Protein AF-A0A524QBZ5-F1 (afdb_monomer)

Mean predicted aligned error: 6.29 Å

Structure (mmCIF, N/CA/C/O backbone):
data_AF-A0A524QBZ5-F1
#
_entry.id   AF-A0A524QBZ5-F1
#
loop_
_atom_site.group_PDB
_atom_site.id
_atom_site.type_symbol
_atom_site.label_atom_id
_atom_site.label_alt_id
_atom_site.label_comp_id
_atom_site.label_asym_id
_atom_site.label_entity_id
_atom_site.label_seq_id
_atom_site.pdbx_PDB_ins_code
_atom_site.Cartn_x
_atom_site.Cartn_y
_atom_site.Cartn_z
_atom_site.occupancy
_atom_site.B_iso_or_equiv
_atom_site.auth_seq_id
_atom_site.auth_comp_id
_atom_site.auth_asym_id
_atom_site.auth_atom_id
_atom_site.pdbx_PDB_model_num
ATOM 1 N N . MET A 1 1 ? 14.433 -4.439 -23.649 1.00 87.00 1 MET A N 1
ATOM 2 C CA . MET A 1 1 ? 14.134 -5.424 -24.719 1.00 87.00 1 MET A CA 1
ATOM 3 C C . MET A 1 1 ? 12.900 -5.045 -25.544 1.00 87.00 1 MET A C 1
ATOM 5 O O . MET A 1 1 ? 13.043 -4.851 -26.745 1.00 87.00 1 MET A O 1
ATOM 9 N N . ALA A 1 2 ? 11.719 -4.883 -24.927 1.00 90.94 2 ALA A N 1
ATOM 10 C CA . ALA A 1 2 ? 10.452 -4.620 -25.630 1.00 90.94 2 ALA A CA 1
ATOM 11 C C . ALA A 1 2 ? 10.528 -3.480 -26.671 1.00 90.94 2 ALA A C 1
ATOM 13 O O . ALA A 1 2 ? 10.160 -3.665 -27.823 1.00 90.94 2 ALA A O 1
ATOM 14 N N . VAL A 1 3 ? 11.126 -2.338 -26.323 1.00 90.31 3 VAL A N 1
ATOM 15 C CA . VAL A 1 3 ? 11.291 -1.174 -27.226 1.00 90.31 3 VAL A CA 1
ATOM 16 C C . VAL A 1 3 ? 12.113 -1.500 -28.477 1.00 90.31 3 VAL A C 1
ATOM 18 O O . VAL A 1 3 ? 11.790 -1.052 -29.578 1.00 90.31 3 VAL A O 1
ATOM 21 N N . ALA A 1 4 ? 13.148 -2.330 -28.340 1.00 90.44 4 ALA A N 1
ATOM 22 C CA . ALA A 1 4 ? 13.962 -2.765 -29.470 1.00 90.44 4 ALA A CA 1
ATOM 23 C C . ALA A 1 4 ? 13.184 -3.717 -30.394 1.00 90.44 4 ALA A C 1
ATOM 25 O O . ALA A 1 4 ? 13.243 -3.566 -31.616 1.00 90.44 4 ALA A O 1
ATOM 26 N N . LEU A 1 5 ? 12.423 -4.658 -29.820 1.00 94.25 5 LEU A N 1
ATOM 27 C CA . LEU A 1 5 ? 11.546 -5.561 -30.573 1.00 94.25 5 LEU A CA 1
ATOM 28 C C . LEU A 1 5 ? 10.453 -4.780 -31.309 1.00 94.25 5 LEU A C 1
ATOM 30 O O . LEU A 1 5 ? 10.240 -5.006 -32.498 1.00 94.25 5 LEU A O 1
ATOM 34 N N . PHE A 1 6 ? 9.844 -3.792 -30.653 1.00 96.00 6 PHE A N 1
ATOM 35 C CA . PHE A 1 6 ? 8.846 -2.919 -31.262 1.00 96.00 6 PHE A CA 1
ATOM 36 C C . PHE A 1 6 ? 9.420 -2.129 -32.446 1.00 96.00 6 PHE A C 1
ATOM 38 O O . PHE A 1 6 ? 8.889 -2.201 -33.553 1.00 96.00 6 PHE A O 1
ATOM 45 N N . SER A 1 7 ? 10.575 -1.474 -32.275 1.00 94.00 7 SER A N 1
ATOM 46 C CA . SER A 1 7 ? 11.282 -0.787 -33.371 1.00 94.00 7 SER A CA 1
ATOM 47 C C . SER A 1 7 ? 11.606 -1.731 -34.542 1.00 94.00 7 SER A C 1
ATOM 49 O O . SER A 1 7 ? 11.397 -1.397 -35.715 1.00 94.00 7 SER A O 1
ATOM 51 N N . ARG A 1 8 ? 12.061 -2.957 -34.244 1.00 94.69 8 ARG A N 1
ATOM 52 C CA . ARG A 1 8 ? 12.361 -3.984 -35.252 1.00 94.69 8 ARG A CA 1
ATOM 53 C C . ARG A 1 8 ? 11.101 -4.433 -36.000 1.00 94.69 8 ARG A C 1
ATOM 55 O O . ARG A 1 8 ? 11.152 -4.562 -37.225 1.00 94.69 8 ARG A O 1
ATOM 62 N N . PHE A 1 9 ? 9.980 -4.622 -35.307 1.00 97.25 9 PHE A N 1
ATOM 63 C CA . PHE A 1 9 ? 8.699 -4.945 -35.933 1.00 97.25 9 PHE A CA 1
ATOM 64 C C . PHE A 1 9 ? 8.223 -3.813 -36.850 1.00 97.25 9 PHE A C 1
ATOM 66 O O . PHE A 1 9 ? 7.912 -4.059 -38.014 1.00 97.25 9 PHE A O 1
ATOM 73 N N . LEU A 1 10 ? 8.264 -2.559 -36.391 1.00 96.06 10 LEU A N 1
ATOM 74 C CA . LEU A 1 10 ? 7.885 -1.404 -37.212 1.00 96.06 10 LEU A CA 1
ATOM 75 C C . LEU A 1 10 ? 8.713 -1.320 -38.500 1.00 96.06 10 LEU A C 1
ATOM 77 O O . LEU A 1 10 ? 8.172 -1.050 -39.578 1.00 96.06 10 LEU A O 1
ATOM 81 N N . ARG A 1 11 ? 10.015 -1.616 -38.414 1.00 94.88 11 ARG A N 1
ATOM 82 C CA . ARG A 1 11 ? 10.930 -1.595 -39.560 1.00 94.88 11 ARG A CA 1
ATOM 83 C C . ARG A 1 11 ? 10.691 -2.742 -40.542 1.00 94.88 11 ARG A C 1
ATOM 85 O O . ARG A 1 11 ? 10.619 -2.482 -41.738 1.00 94.88 11 ARG A O 1
ATOM 92 N N . PHE A 1 12 ? 10.575 -3.981 -40.063 1.00 96.25 12 PHE A N 1
ATOM 93 C CA . PHE A 1 12 ? 10.619 -5.172 -40.927 1.00 96.25 12 PHE A CA 1
ATOM 94 C C . PHE A 1 12 ? 9.290 -5.922 -41.073 1.00 96.25 12 PHE A C 1
ATOM 96 O O . PHE A 1 12 ? 9.187 -6.770 -41.948 1.00 96.25 12 PHE A O 1
ATOM 103 N N . GLY A 1 13 ? 8.289 -5.654 -40.231 1.00 96.25 13 GLY A N 1
ATOM 104 C CA . GLY A 1 13 ? 6.970 -6.299 -40.283 1.00 96.25 13 GLY A CA 1
ATOM 105 C C . GLY A 1 13 ? 6.962 -7.807 -40.012 1.00 96.25 13 GLY A C 1
ATOM 106 O O . GLY A 1 13 ? 6.009 -8.477 -40.385 1.00 96.25 13 GLY A O 1
ATOM 107 N N . ARG A 1 14 ? 8.014 -8.371 -39.401 1.00 97.38 14 ARG A N 1
ATOM 108 C CA . ARG A 1 14 ? 8.117 -9.821 -39.163 1.00 97.38 14 ARG A CA 1
ATOM 109 C C . ARG A 1 14 ? 7.252 -10.254 -37.978 1.00 97.38 14 ARG A C 1
ATOM 111 O O . ARG A 1 14 ? 7.502 -9.805 -36.859 1.00 97.38 14 ARG A O 1
ATOM 118 N N . MET A 1 15 ? 6.333 -11.196 -38.195 1.00 97.12 15 MET A N 1
ATOM 119 C CA . MET A 1 15 ? 5.420 -11.695 -37.153 1.00 97.12 15 MET A CA 1
ATOM 120 C C . MET A 1 15 ? 6.146 -12.311 -35.954 1.00 97.12 15 MET A C 1
ATOM 122 O O . MET A 1 15 ? 5.803 -11.993 -34.825 1.00 97.12 15 MET A O 1
ATOM 126 N N . GLY A 1 16 ? 7.238 -13.059 -36.156 1.00 97.44 16 GLY A N 1
ATOM 127 C CA . GLY A 1 16 ? 8.021 -13.591 -35.029 1.00 97.44 16 GLY A CA 1
ATOM 128 C C . GLY A 1 16 ? 8.593 -12.507 -34.098 1.00 97.44 16 GLY A C 1
ATOM 129 O O . GLY A 1 16 ? 8.731 -12.722 -32.899 1.00 97.44 16 GLY A O 1
ATOM 130 N N . THR A 1 17 ? 8.875 -11.301 -34.618 1.00 97.19 17 THR A N 1
ATOM 131 C CA . THR A 1 17 ? 9.281 -10.158 -33.777 1.00 97.19 17 THR A CA 1
ATOM 132 C C . THR A 1 17 ? 8.105 -9.596 -32.978 1.00 97.19 17 THR A C 1
ATOM 134 O O . THR A 1 17 ? 8.301 -9.178 -31.839 1.00 97.19 17 THR A O 1
ATOM 137 N N . LEU A 1 18 ? 6.898 -9.603 -33.550 1.00 97.62 18 LEU A N 1
ATOM 138 C CA . LEU A 1 18 ? 5.677 -9.211 -32.847 1.00 97.62 18 LEU A CA 1
ATOM 139 C C . LEU A 1 18 ? 5.339 -10.202 -31.729 1.00 97.62 18 LEU A C 1
ATOM 141 O O . LEU A 1 18 ? 5.071 -9.776 -30.614 1.00 97.62 18 LEU A O 1
ATOM 145 N N . THR A 1 19 ? 5.435 -11.507 -31.989 1.00 97.75 19 THR A N 1
ATOM 146 C CA . THR A 1 19 ? 5.234 -12.544 -30.967 1.00 97.75 19 THR A CA 1
ATOM 147 C C . THR A 1 19 ? 6.214 -12.371 -29.808 1.00 97.75 19 THR A C 1
ATOM 149 O O . THR A 1 19 ? 5.800 -12.318 -28.653 1.00 97.75 19 THR A O 1
ATOM 152 N N . ALA A 1 20 ? 7.508 -12.189 -30.100 1.00 97.69 20 ALA A N 1
ATOM 153 C CA . ALA A 1 20 ? 8.511 -11.923 -29.069 1.00 97.69 20 ALA A CA 1
ATOM 154 C C . ALA A 1 20 ? 8.219 -10.630 -28.287 1.00 97.69 20 ALA A C 1
ATOM 156 O O . ALA A 1 20 ? 8.425 -10.581 -27.076 1.00 97.69 20 ALA A O 1
ATOM 157 N N . LEU A 1 21 ? 7.727 -9.582 -28.961 1.00 96.94 21 LEU A N 1
ATOM 158 C CA . LEU A 1 21 ? 7.307 -8.348 -28.302 1.00 96.94 21 LEU A CA 1
ATOM 159 C C . LEU A 1 21 ? 6.153 -8.597 -27.327 1.00 96.94 21 LEU A C 1
ATOM 161 O O . LEU A 1 21 ? 6.243 -8.122 -26.200 1.00 96.94 21 LEU A O 1
ATOM 165 N N . ILE A 1 22 ? 5.110 -9.322 -27.745 1.00 97.12 22 ILE A N 1
ATOM 166 C CA . ILE A 1 22 ? 3.955 -9.649 -26.896 1.00 97.12 22 ILE A CA 1
ATOM 167 C C . ILE A 1 22 ? 4.429 -10.402 -25.651 1.00 97.12 22 ILE A C 1
ATOM 169 O O . ILE A 1 22 ? 4.117 -9.984 -24.543 1.00 97.12 22 ILE A O 1
ATOM 173 N N . LEU A 1 23 ? 5.259 -11.438 -25.811 1.00 96.69 23 LEU A N 1
ATOM 174 C CA . LEU A 1 23 ? 5.797 -12.200 -24.679 1.00 96.69 23 LEU A CA 1
ATOM 175 C C . LEU A 1 23 ? 6.629 -11.321 -23.734 1.00 96.69 23 LEU A C 1
ATOM 177 O O . LEU A 1 23 ? 6.432 -11.353 -22.523 1.00 96.69 23 LEU A O 1
ATOM 181 N N . CYS A 1 24 ? 7.533 -10.491 -24.266 1.00 95.56 24 CYS A N 1
ATOM 182 C CA . CYS A 1 24 ? 8.327 -9.576 -23.444 1.00 95.56 24 CYS A CA 1
ATOM 183 C C . CYS A 1 24 ? 7.474 -8.518 -22.730 1.00 95.56 24 CYS A C 1
ATOM 185 O O . CYS A 1 24 ? 7.779 -8.170 -21.592 1.00 95.56 24 CYS A O 1
ATOM 187 N N . ALA A 1 25 ? 6.452 -7.975 -23.393 1.00 94.44 25 ALA A N 1
ATOM 188 C CA . ALA A 1 25 ? 5.547 -6.999 -22.797 1.00 94.44 25 ALA A CA 1
ATOM 189 C C . ALA A 1 25 ? 4.676 -7.649 -21.713 1.00 94.44 25 ALA A C 1
ATOM 191 O O . ALA A 1 25 ? 4.514 -7.059 -20.653 1.00 94.44 25 ALA A O 1
ATOM 192 N N . GLN A 1 26 ? 4.218 -8.883 -21.929 1.00 94.81 26 GLN A N 1
ATOM 193 C CA . GLN A 1 26 ? 3.454 -9.638 -20.941 1.00 94.81 26 GLN A CA 1
ATOM 194 C C . GLN A 1 26 ? 4.289 -9.983 -19.705 1.00 94.81 26 GLN A C 1
ATOM 196 O O . GLN A 1 26 ? 3.834 -9.826 -18.579 1.00 94.81 26 GLN A O 1
ATOM 201 N N . LEU A 1 27 ? 5.536 -10.418 -19.892 1.00 93.38 27 LEU A N 1
ATOM 202 C CA . LEU A 1 27 ? 6.443 -10.640 -18.765 1.00 93.38 27 LEU A CA 1
ATOM 203 C C . LEU A 1 27 ? 6.675 -9.344 -17.985 1.00 93.38 27 LEU A C 1
ATOM 205 O O . LEU A 1 27 ? 6.688 -9.362 -16.760 1.00 93.38 27 LEU A O 1
ATOM 209 N N . LEU A 1 28 ? 6.811 -8.210 -18.679 1.00 91.44 28 LEU A N 1
ATOM 210 C CA . LEU A 1 28 ? 6.971 -6.914 -18.028 1.00 91.44 28 LEU A CA 1
ATOM 211 C C . LEU A 1 28 ? 5.745 -6.535 -17.178 1.00 91.44 28 LEU A C 1
ATOM 213 O O . LEU A 1 28 ? 5.929 -6.054 -16.063 1.00 91.44 28 LEU A O 1
ATOM 217 N N . THR A 1 29 ? 4.523 -6.754 -17.676 1.00 91.06 29 THR A N 1
ATOM 218 C CA . THR A 1 29 ? 3.286 -6.449 -16.933 1.00 91.06 29 THR A CA 1
ATOM 219 C C . THR A 1 29 ? 3.050 -7.402 -15.766 1.00 91.06 29 THR A C 1
ATOM 221 O O . THR A 1 29 ? 2.601 -6.959 -14.715 1.00 91.06 29 THR A O 1
ATOM 224 N N . LEU A 1 30 ? 3.395 -8.685 -15.916 1.00 89.25 30 LEU A N 1
ATOM 225 C CA . LEU A 1 30 ? 3.291 -9.682 -14.843 1.00 89.25 30 LEU A CA 1
ATOM 226 C C . LEU A 1 30 ? 4.311 -9.449 -13.727 1.00 89.25 30 LEU A C 1
ATOM 228 O O . LEU A 1 30 ? 4.005 -9.663 -12.560 1.00 89.25 30 LEU A O 1
ATOM 232 N N . VAL A 1 31 ? 5.522 -9.007 -14.074 1.00 88.25 31 VAL A N 1
ATOM 233 C CA . VAL A 1 31 ? 6.560 -8.688 -13.084 1.00 88.25 31 VAL A CA 1
ATOM 234 C C . VAL A 1 31 ? 6.224 -7.404 -12.327 1.00 88.25 31 VAL A C 1
ATOM 236 O O . VAL A 1 31 ? 6.540 -7.291 -11.144 1.00 88.25 31 VAL A O 1
ATOM 239 N N . HIS A 1 32 ? 5.616 -6.415 -12.989 1.00 88.75 32 HIS A N 1
ATOM 240 C CA . HIS A 1 32 ? 5.293 -5.149 -12.346 1.00 88.75 32 HIS A CA 1
ATOM 241 C C . HIS A 1 32 ? 4.082 -4.461 -12.987 1.00 88.75 32 HIS A C 1
ATOM 243 O O . HIS A 1 32 ? 4.077 -4.173 -14.184 1.00 88.75 32 HIS A O 1
ATOM 249 N N . VAL A 1 33 ? 3.111 -4.061 -12.160 1.00 90.12 33 VAL A N 1
ATOM 250 C CA . VAL A 1 33 ? 1.869 -3.383 -12.585 1.00 90.12 33 VAL A CA 1
ATOM 251 C C . VAL A 1 33 ? 2.111 -2.111 -13.412 1.00 90.12 33 VAL A C 1
ATOM 253 O O . VAL A 1 33 ? 1.384 -1.823 -14.356 1.00 90.12 33 VAL A O 1
ATOM 256 N N . LEU A 1 34 ? 3.184 -1.367 -13.112 1.00 89.94 34 LEU A N 1
ATOM 257 C CA . LEU A 1 34 ? 3.582 -0.160 -13.860 1.00 89.94 34 LEU A CA 1
ATOM 258 C C . LEU A 1 34 ? 4.295 -0.444 -15.196 1.00 89.94 34 LEU A C 1
ATOM 260 O O . LEU A 1 34 ? 4.654 0.495 -15.904 1.00 89.94 34 LEU A O 1
ATOM 264 N N . GLY A 1 35 ? 4.500 -1.710 -15.567 1.00 91.19 35 GLY A N 1
ATOM 265 C CA . GLY A 1 35 ? 5.135 -2.118 -16.822 1.00 91.19 35 GLY A CA 1
ATOM 266 C C . GLY A 1 35 ? 4.616 -1.397 -18.079 1.00 91.19 35 GLY A C 1
ATOM 267 O O . GLY A 1 35 ? 5.436 -0.935 -18.881 1.00 91.19 35 GLY A O 1
ATOM 268 N N . PRO A 1 36 ? 3.290 -1.210 -18.255 1.00 90.81 36 PRO A N 1
ATOM 269 C CA . PRO A 1 36 ? 2.744 -0.443 -19.371 1.00 90.81 36 PRO A CA 1
ATOM 270 C C . PRO A 1 36 ? 3.239 1.007 -19.383 1.00 90.81 36 PRO A C 1
ATOM 272 O O . PRO A 1 36 ? 3.733 1.474 -20.411 1.00 90.81 36 PRO A O 1
ATOM 275 N N . ALA A 1 37 ? 3.203 1.697 -18.238 1.00 90.06 37 ALA A N 1
ATOM 276 C CA . ALA A 1 37 ? 3.641 3.089 -18.119 1.00 90.06 37 ALA A CA 1
ATOM 277 C C . ALA A 1 37 ? 5.103 3.278 -18.562 1.00 90.06 37 ALA A C 1
ATOM 279 O O . ALA A 1 37 ? 5.430 4.269 -19.213 1.00 90.06 37 ALA A O 1
ATOM 280 N N . LEU A 1 38 ? 5.962 2.279 -18.315 1.00 90.12 38 LEU A N 1
ATOM 281 C CA . LEU A 1 38 ? 7.369 2.294 -18.735 1.00 90.12 38 LEU A CA 1
ATOM 282 C C . LEU A 1 38 ? 7.570 2.263 -20.257 1.00 90.12 38 LEU A C 1
ATOM 284 O O . LEU A 1 38 ? 8.640 2.625 -20.744 1.00 90.12 38 LEU A O 1
ATOM 288 N N . THR A 1 39 ? 6.583 1.792 -21.023 1.00 90.00 39 THR A N 1
ATOM 289 C CA . THR A 1 39 ? 6.734 1.529 -22.465 1.00 90.00 39 THR A CA 1
ATOM 290 C C . THR A 1 39 ? 5.889 2.430 -23.359 1.00 90.00 39 THR A C 1
ATOM 292 O O . THR A 1 39 ? 6.234 2.587 -24.531 1.00 90.00 39 THR A O 1
ATOM 295 N N . ILE A 1 40 ? 4.854 3.087 -22.825 1.00 92.38 40 ILE A N 1
ATOM 296 C CA . ILE A 1 40 ? 3.954 3.956 -23.601 1.00 92.38 40 ILE A CA 1
ATOM 297 C C . ILE A 1 40 ? 4.726 5.063 -24.330 1.00 92.38 40 ILE A C 1
ATOM 299 O O . ILE A 1 40 ? 4.668 5.141 -25.558 1.00 92.38 40 ILE A O 1
ATOM 303 N N . ALA A 1 41 ? 5.492 5.888 -23.610 1.00 91.06 41 ALA A N 1
ATOM 304 C CA . ALA A 1 41 ? 6.212 7.016 -24.206 1.00 91.06 41 ALA A CA 1
ATOM 305 C C . ALA A 1 41 ? 7.164 6.605 -25.355 1.00 91.06 41 ALA A C 1
ATOM 307 O O . ALA A 1 41 ? 7.020 7.128 -26.466 1.00 91.06 41 ALA A O 1
ATOM 308 N N . PRO A 1 42 ? 8.095 5.645 -25.177 1.00 89.94 42 PRO A N 1
ATOM 309 C CA . PRO A 1 42 ? 8.982 5.233 -26.264 1.00 89.94 42 PRO A CA 1
ATOM 310 C C . PRO A 1 42 ? 8.234 4.547 -27.419 1.00 89.94 42 PRO A C 1
ATOM 312 O O . PRO A 1 42 ? 8.657 4.674 -28.570 1.00 89.94 42 PRO A O 1
ATOM 315 N N . PHE A 1 43 ? 7.123 3.845 -27.164 1.00 94.62 43 PHE A N 1
ATOM 316 C CA . PHE A 1 43 ? 6.319 3.247 -28.234 1.00 94.62 43 PHE A CA 1
ATOM 317 C C . PHE A 1 43 ? 5.618 4.318 -29.072 1.00 94.62 43 PHE A C 1
ATOM 319 O O . PHE A 1 43 ? 5.708 4.274 -30.299 1.00 94.62 43 PHE A O 1
ATOM 326 N N . LEU A 1 44 ? 4.998 5.320 -28.445 1.00 94.81 44 LEU A N 1
ATOM 327 C CA . LEU A 1 44 ? 4.360 6.433 -29.155 1.00 94.81 44 LEU A CA 1
ATOM 328 C C . LEU A 1 44 ? 5.360 7.181 -30.045 1.00 94.81 44 LEU A C 1
ATOM 330 O O . LEU A 1 44 ? 5.087 7.434 -31.219 1.00 94.81 44 LEU A O 1
ATOM 334 N N . VAL A 1 45 ? 6.564 7.448 -29.535 1.00 92.69 45 VAL A N 1
ATOM 335 C CA . VAL A 1 45 ? 7.640 8.067 -30.322 1.00 92.69 45 VAL A CA 1
ATOM 336 C C . VAL A 1 45 ? 8.022 7.200 -31.520 1.00 92.69 45 VAL A C 1
ATOM 338 O O . VAL A 1 45 ? 8.156 7.706 -32.634 1.00 92.69 45 VAL A O 1
ATOM 341 N N . LEU A 1 46 ? 8.180 5.888 -31.331 1.00 93.12 46 LEU A N 1
ATOM 342 C CA . LEU A 1 46 ? 8.500 4.981 -32.431 1.00 93.12 46 LEU A CA 1
ATOM 343 C C . LEU A 1 46 ? 7.378 4.929 -33.474 1.00 93.12 46 LEU A C 1
ATOM 345 O O . LEU A 1 46 ? 7.677 4.975 -34.666 1.00 93.12 46 LEU A O 1
ATOM 349 N N . ILE A 1 47 ? 6.110 4.910 -33.061 1.00 95.62 47 ILE A N 1
ATOM 350 C CA . ILE A 1 47 ? 4.957 4.998 -33.970 1.00 95.62 47 ILE A CA 1
ATOM 351 C C . ILE A 1 47 ? 5.053 6.271 -34.817 1.00 95.62 47 ILE A C 1
ATOM 353 O O . ILE A 1 47 ? 4.995 6.190 -36.043 1.00 95.62 47 ILE A O 1
ATOM 357 N N . LEU A 1 48 ? 5.298 7.430 -34.197 1.00 95.44 48 LEU A N 1
ATOM 358 C CA . LEU A 1 48 ? 5.442 8.707 -34.903 1.00 95.44 48 LEU A CA 1
ATOM 359 C C . LEU A 1 48 ? 6.630 8.702 -35.878 1.00 95.44 48 LEU A C 1
ATOM 361 O O . LEU A 1 48 ? 6.488 9.073 -37.046 1.00 95.44 48 LEU A O 1
ATOM 365 N N . LEU A 1 49 ? 7.797 8.220 -35.440 1.00 91.81 49 LEU A N 1
ATOM 366 C CA . LEU A 1 49 ? 9.013 8.147 -36.258 1.00 91.81 49 LEU A CA 1
ATOM 367 C C . LEU A 1 49 ? 8.900 7.148 -37.421 1.00 91.81 49 LEU A C 1
ATOM 369 O O . LEU A 1 49 ? 9.583 7.298 -38.444 1.00 91.81 49 LEU A O 1
ATOM 373 N N . TYR A 1 50 ? 8.064 6.119 -37.283 1.00 95.06 50 TYR A N 1
ATOM 374 C CA . TYR A 1 50 ? 7.819 5.088 -38.291 1.00 95.06 50 TYR A CA 1
ATOM 375 C C . TYR A 1 50 ? 6.443 5.200 -38.961 1.00 95.06 50 TYR A C 1
ATOM 377 O O . TYR A 1 50 ? 6.089 4.303 -39.722 1.00 95.06 50 TYR A O 1
ATOM 385 N N . ARG A 1 51 ? 5.715 6.315 -38.791 1.00 96.31 51 ARG A N 1
ATOM 386 C CA . ARG A 1 51 ? 4.344 6.496 -39.308 1.00 96.31 51 ARG A CA 1
ATOM 387 C C . ARG A 1 51 ? 4.183 6.190 -40.797 1.00 96.31 51 ARG A C 1
ATOM 389 O O . ARG A 1 51 ? 3.216 5.565 -41.199 1.00 96.31 51 ARG A O 1
ATOM 396 N N . ARG A 1 52 ? 5.185 6.531 -41.616 1.00 96.44 52 ARG A N 1
ATOM 397 C CA . ARG A 1 52 ? 5.184 6.250 -43.066 1.00 96.44 52 ARG A CA 1
ATOM 398 C C . ARG A 1 52 ? 5.338 4.759 -43.414 1.00 96.44 52 ARG A C 1
ATOM 400 O O . ARG A 1 52 ? 5.047 4.368 -44.534 1.00 96.44 52 ARG A O 1
ATOM 407 N N . LEU A 1 53 ? 5.830 3.932 -42.487 1.00 94.38 53 LEU A N 1
ATOM 408 C CA . LEU A 1 53 ? 5.986 2.481 -42.664 1.00 94.38 53 LEU A CA 1
ATOM 409 C C . LEU A 1 53 ? 4.829 1.673 -42.057 1.00 94.38 53 LEU A C 1
ATOM 411 O O . LEU A 1 53 ? 4.823 0.442 -42.190 1.00 94.38 53 LEU A O 1
ATOM 415 N N . LEU A 1 54 ? 3.891 2.338 -41.376 1.00 95.06 54 LEU A N 1
ATOM 416 C CA . LEU A 1 54 ? 2.698 1.741 -40.784 1.00 95.06 54 LEU A CA 1
ATOM 417 C C . LEU A 1 54 ? 1.610 1.597 -41.852 1.00 95.06 54 LEU A C 1
ATOM 419 O O . LEU A 1 54 ? 0.731 2.437 -41.993 1.00 95.06 54 LEU A O 1
ATOM 423 N N . LYS A 1 55 ? 1.691 0.516 -42.630 1.00 95.44 55 LYS A N 1
ATOM 424 C CA . LYS A 1 55 ? 0.598 0.086 -43.515 1.00 95.44 55 LYS A CA 1
ATOM 425 C C . LYS A 1 55 ? -0.525 -0.565 -42.694 1.00 95.44 55 LYS A C 1
ATOM 427 O O . LYS A 1 55 ? -0.259 -1.060 -41.597 1.00 95.44 55 LYS A O 1
ATOM 432 N N . GLY A 1 56 ? -1.733 -0.654 -43.261 1.00 95.50 56 GLY A N 1
ATOM 433 C CA . GLY A 1 56 ? -2.924 -1.204 -42.590 1.00 95.50 56 GLY A CA 1
ATOM 434 C C . GLY A 1 56 ? -2.691 -2.554 -41.900 1.00 95.50 56 GLY A C 1
ATOM 435 O O . GLY A 1 56 ? -3.016 -2.702 -40.730 1.00 95.50 56 GLY A O 1
ATOM 436 N N . GLN A 1 57 ? -1.999 -3.494 -42.553 1.00 96.00 57 GLN A N 1
ATOM 437 C CA . GLN A 1 57 ? -1.675 -4.805 -41.964 1.00 96.00 57 GLN A CA 1
ATOM 438 C C . GLN A 1 57 ? -0.859 -4.713 -40.665 1.00 96.00 57 GLN A C 1
ATOM 440 O O . GLN A 1 57 ? -1.132 -5.435 -39.709 1.00 96.00 57 GLN A O 1
ATOM 445 N N . LYS A 1 58 ? 0.136 -3.816 -40.598 1.00 96.19 58 LYS A N 1
ATOM 446 C CA . LYS A 1 58 ? 0.926 -3.631 -39.371 1.00 96.19 58 LYS A CA 1
ATOM 447 C C . LYS A 1 58 ? 0.090 -2.995 -38.275 1.00 96.19 58 LYS A C 1
ATOM 449 O O . LYS A 1 58 ? 0.254 -3.369 -37.123 1.00 96.19 58 LYS A O 1
ATOM 454 N N . LEU A 1 59 ? -0.777 -2.047 -38.627 1.00 96.12 59 LEU A N 1
ATOM 455 C CA . LEU A 1 59 ? -1.671 -1.416 -37.665 1.00 96.12 59 LEU A CA 1
ATOM 456 C C . LEU A 1 59 ? -2.619 -2.453 -37.055 1.00 96.12 59 LEU A C 1
ATOM 458 O O . LEU A 1 59 ? -2.669 -2.563 -35.837 1.00 96.12 59 LEU A O 1
ATOM 462 N N . VAL A 1 60 ? -3.258 -3.283 -37.887 1.00 97.19 60 VAL A N 1
ATOM 463 C CA . VAL A 1 60 ? -4.101 -4.400 -37.432 1.00 97.19 60 VAL A CA 1
ATOM 464 C C . VAL A 1 60 ? -3.314 -5.336 -36.517 1.00 97.19 60 VAL A C 1
ATOM 466 O O . VAL A 1 60 ? -3.770 -5.645 -35.423 1.00 97.19 60 VAL A O 1
ATOM 469 N N . ALA A 1 61 ? -2.098 -5.729 -36.905 1.00 97.19 61 ALA A N 1
ATOM 470 C CA . ALA A 1 61 ? -1.262 -6.599 -36.083 1.00 97.19 61 ALA A CA 1
ATOM 471 C C . ALA A 1 61 ? -0.896 -5.969 -34.722 1.00 97.19 61 ALA A C 1
ATOM 473 O O . ALA A 1 61 ? -0.881 -6.666 -33.710 1.00 97.19 61 ALA A O 1
ATOM 474 N N . LEU A 1 62 ? -0.641 -4.655 -34.670 1.00 96.81 62 LEU A N 1
ATOM 475 C CA . LEU A 1 62 ? -0.416 -3.937 -33.411 1.00 96.81 62 LEU A CA 1
ATOM 476 C C . LEU A 1 62 ? -1.681 -3.847 -32.556 1.00 96.81 62 LEU A C 1
ATOM 478 O O . LEU A 1 62 ? -1.588 -4.016 -31.344 1.00 96.81 62 LEU A O 1
ATOM 482 N N . CYS A 1 63 ? -2.845 -3.618 -33.164 1.00 97.00 63 CYS A N 1
ATOM 483 C CA . CYS A 1 63 ? -4.127 -3.620 -32.462 1.00 97.00 63 CYS A CA 1
ATOM 484 C C . CYS A 1 63 ? -4.425 -4.996 -31.859 1.00 97.00 63 CYS A C 1
ATOM 486 O O . CYS A 1 63 ? -4.779 -5.078 -30.687 1.00 97.00 63 CYS A O 1
ATOM 488 N N . VAL A 1 64 ? -4.204 -6.077 -32.615 1.00 97.31 64 VAL A N 1
ATOM 489 C CA . VAL A 1 64 ? -4.341 -7.453 -32.113 1.00 97.31 64 VAL A CA 1
ATOM 490 C C . VAL A 1 64 ? -3.363 -7.707 -30.966 1.00 97.31 64 VAL A C 1
ATOM 492 O O . VAL A 1 64 ? -3.767 -8.214 -29.925 1.00 97.31 64 VAL A O 1
ATOM 495 N N . ALA A 1 65 ? -2.096 -7.307 -31.106 1.00 96.56 65 ALA A N 1
ATOM 496 C CA . ALA A 1 65 ? -1.105 -7.450 -30.040 1.00 96.56 65 ALA A CA 1
ATOM 497 C C . ALA A 1 65 ? -1.500 -6.691 -28.761 1.00 96.56 65 ALA A C 1
ATOM 499 O O . ALA A 1 65 ? -1.366 -7.232 -27.666 1.00 96.56 65 ALA A O 1
ATOM 500 N N . ALA A 1 66 ? -2.012 -5.464 -28.891 1.00 95.75 66 ALA A N 1
ATOM 501 C CA . ALA A 1 66 ? -2.526 -4.687 -27.767 1.00 95.75 66 ALA A CA 1
ATOM 502 C C . ALA A 1 66 ? -3.750 -5.360 -27.126 1.00 95.75 66 ALA A C 1
ATOM 504 O O . ALA A 1 66 ? -3.808 -5.457 -25.905 1.00 95.75 66 ALA A O 1
ATOM 505 N N . GLY A 1 67 ? -4.677 -5.883 -27.937 1.00 96.81 67 GLY A N 1
ATOM 506 C CA . GLY A 1 67 ? -5.832 -6.647 -27.466 1.00 96.81 67 GLY A CA 1
ATOM 507 C C . GLY A 1 67 ? -5.422 -7.877 -26.657 1.00 96.81 67 GLY A C 1
ATOM 508 O O . GLY A 1 67 ? -5.895 -8.050 -25.541 1.00 96.81 67 GLY A O 1
ATOM 509 N N . VAL A 1 68 ? -4.468 -8.671 -27.157 1.00 96.25 68 VAL A N 1
ATOM 510 C CA . VAL A 1 68 ? -3.921 -9.831 -26.430 1.00 96.25 68 VAL A CA 1
ATOM 511 C C . VAL A 1 68 ? -3.310 -9.406 -25.095 1.00 96.25 68 VAL A C 1
ATOM 513 O O . VAL A 1 68 ? -3.614 -10.014 -24.072 1.00 96.25 68 VAL A O 1
ATOM 516 N N . LEU A 1 69 ? -2.489 -8.350 -25.079 1.00 95.50 69 LEU A N 1
ATOM 517 C CA . LEU A 1 69 ? -1.896 -7.844 -23.839 1.00 95.50 69 LEU A CA 1
ATOM 518 C C . LEU A 1 69 ? -2.970 -7.399 -22.843 1.00 95.50 69 LEU A C 1
ATOM 520 O O . LEU A 1 69 ? -2.873 -7.735 -21.669 1.00 95.50 69 LEU A O 1
ATOM 524 N N . VAL A 1 70 ? -4.010 -6.691 -23.283 1.00 95.00 70 VAL A N 1
ATOM 525 C CA . VAL A 1 70 ? -5.119 -6.314 -22.397 1.00 95.00 70 VAL A CA 1
ATOM 526 C C . VAL A 1 70 ? -5.809 -7.566 -21.860 1.00 95.00 70 VAL A C 1
ATOM 528 O O . VAL A 1 70 ? -5.867 -7.728 -20.646 1.00 95.00 70 VAL A O 1
ATOM 531 N N . CYS A 1 71 ? -6.242 -8.484 -22.733 1.00 96.12 71 CYS A N 1
ATOM 532 C CA . CYS A 1 71 ? -6.970 -9.698 -22.358 1.00 96.12 71 CYS A CA 1
ATOM 533 C C . CYS A 1 71 ? -6.223 -10.558 -21.331 1.00 96.12 71 CYS A C 1
ATOM 535 O O . CYS A 1 71 ? -6.826 -10.978 -20.348 1.00 96.12 71 CYS A O 1
ATOM 537 N N . VAL A 1 72 ? -4.919 -10.794 -21.513 1.00 94.50 72 VAL A N 1
ATOM 538 C CA . VAL A 1 72 ? -4.132 -11.624 -20.580 1.00 94.50 72 VAL A CA 1
ATOM 539 C C . VAL A 1 72 ? -3.961 -10.937 -19.220 1.00 94.50 72 VAL A C 1
ATOM 541 O O . VAL A 1 72 ? -3.881 -11.609 -18.196 1.00 94.50 72 VAL A O 1
ATOM 544 N N . ASN A 1 73 ? -3.932 -9.603 -19.184 1.00 94.56 73 ASN A N 1
ATOM 545 C CA . ASN A 1 73 ? -3.799 -8.844 -17.940 1.00 94.56 73 ASN A CA 1
ATOM 546 C C . ASN A 1 73 ? -5.147 -8.525 -17.264 1.00 94.56 73 ASN A C 1
ATOM 548 O O . ASN A 1 73 ? -5.142 -8.007 -16.149 1.00 94.56 73 ASN A O 1
ATOM 552 N N . LEU A 1 74 ? -6.295 -8.861 -17.873 1.00 94.25 74 LEU A N 1
ATOM 553 C CA . LEU A 1 74 ? -7.615 -8.629 -17.266 1.00 94.25 74 LEU A CA 1
ATOM 554 C C . LEU A 1 74 ? -7.790 -9.356 -15.927 1.00 94.25 74 LEU A C 1
ATOM 556 O O . LEU A 1 74 ? -8.486 -8.838 -15.058 1.00 94.25 74 LEU A O 1
ATOM 560 N N . SER A 1 75 ? -7.139 -10.509 -15.736 1.00 91.94 75 SER A N 1
ATOM 561 C CA . SER A 1 75 ? -7.253 -11.314 -14.512 1.00 91.94 75 SER A CA 1
ATOM 562 C C . SER A 1 75 ? -6.843 -10.562 -13.244 1.00 91.94 75 SER A C 1
ATOM 564 O O . SER A 1 75 ? -7.469 -10.749 -12.207 1.00 91.94 75 SER A O 1
ATOM 566 N N . TRP A 1 76 ? -5.840 -9.683 -13.323 1.00 91.06 76 TRP A N 1
ATOM 567 C CA . TRP A 1 76 ? -5.430 -8.830 -12.204 1.00 91.06 76 TRP A CA 1
ATOM 568 C C . TRP A 1 76 ? -5.914 -7.383 -12.358 1.00 91.06 76 TRP A C 1
ATOM 570 O O . TRP A 1 76 ? -6.166 -6.712 -11.358 1.00 91.06 76 TRP A O 1
ATOM 580 N N . ALA A 1 77 ? -6.091 -6.892 -13.591 1.00 91.50 77 ALA A N 1
ATOM 581 C CA . ALA A 1 77 ? -6.532 -5.521 -13.830 1.00 91.50 77 ALA A CA 1
ATOM 582 C C . ALA A 1 77 ? -7.992 -5.300 -13.411 1.00 91.50 77 ALA A C 1
ATOM 584 O O . ALA A 1 77 ? -8.293 -4.259 -12.836 1.00 91.50 77 ALA A O 1
ATOM 585 N N . ILE A 1 78 ? -8.890 -6.265 -13.651 1.00 93.62 78 ILE A N 1
ATOM 586 C CA . ILE A 1 78 ? -10.301 -6.148 -13.252 1.00 93.62 78 ILE A CA 1
ATOM 587 C C . ILE A 1 78 ? -10.435 -6.032 -11.726 1.00 93.62 78 ILE A C 1
ATOM 589 O O . ILE A 1 78 ? -11.059 -5.066 -11.289 1.00 93.62 78 ILE A O 1
ATOM 593 N N . PRO A 1 79 ? -9.837 -6.920 -10.901 1.00 89.94 79 PRO A N 1
ATOM 594 C CA . PRO A 1 79 ? -9.829 -6.731 -9.453 1.00 89.94 79 PRO A CA 1
ATOM 595 C C . PRO A 1 79 ? -9.263 -5.369 -9.047 1.00 89.94 79 PRO A C 1
ATOM 597 O O . PRO A 1 79 ? -9.915 -4.640 -8.310 1.00 89.94 79 PRO A O 1
ATOM 600 N N . GLN A 1 80 ? -8.103 -4.977 -9.583 1.00 87.88 80 GLN A N 1
ATOM 601 C CA . GLN A 1 80 ? -7.471 -3.700 -9.240 1.00 87.88 80 GLN A CA 1
ATOM 602 C C . GLN A 1 80 ? -8.378 -2.494 -9.533 1.00 87.88 80 GLN A C 1
ATOM 604 O O . GLN A 1 80 ? -8.449 -1.570 -8.725 1.00 87.88 80 GLN A O 1
ATOM 609 N N . LEU A 1 81 ? -9.067 -2.498 -10.677 1.00 89.75 81 LEU A N 1
ATOM 610 C CA . LEU A 1 81 ? -10.024 -1.455 -11.048 1.00 89.75 81 LEU A CA 1
ATOM 611 C C . LEU A 1 81 ? -11.286 -1.508 -10.183 1.00 89.75 81 LEU A C 1
ATOM 613 O O . LEU A 1 81 ? -11.794 -0.463 -9.804 1.00 89.75 81 LEU A O 1
ATOM 617 N N . GLY A 1 82 ? -11.757 -2.701 -9.816 1.00 89.69 82 GLY A N 1
ATOM 618 C CA . GLY A 1 82 ? -12.881 -2.866 -8.891 1.00 89.69 82 GLY A CA 1
ATOM 619 C C . GLY A 1 82 ? -12.604 -2.312 -7.489 1.00 89.69 82 GLY A C 1
ATOM 620 O O . GLY A 1 82 ? -13.539 -1.939 -6.791 1.00 89.69 82 GLY A O 1
ATOM 621 N N . PHE A 1 83 ? -11.331 -2.208 -7.097 1.00 88.69 83 PHE A N 1
ATOM 622 C CA . PHE A 1 83 ? -10.893 -1.606 -5.835 1.00 88.69 83 PHE A CA 1
ATOM 623 C C . PHE A 1 83 ? -10.299 -0.197 -6.005 1.00 88.69 83 PHE A C 1
ATOM 625 O O . PHE A 1 83 ? -9.677 0.315 -5.074 1.00 88.69 83 PHE A O 1
ATOM 632 N N . SER A 1 84 ? -10.485 0.471 -7.152 1.00 88.75 84 SER A N 1
ATOM 633 C CA . SER A 1 84 ? -9.931 1.818 -7.367 1.00 88.75 84 SER A CA 1
ATOM 634 C C . SER A 1 84 ? -10.429 2.830 -6.338 1.00 88.75 84 SER A C 1
ATOM 636 O O . SER A 1 84 ? -9.669 3.691 -5.902 1.00 88.75 84 SER A O 1
ATOM 638 N N . ASP A 1 85 ? -11.678 2.684 -5.898 1.00 88.56 85 ASP A N 1
ATOM 639 C CA . ASP A 1 85 ? -12.293 3.566 -4.906 1.00 88.56 85 ASP A CA 1
ATOM 640 C C . ASP A 1 85 ? -11.740 3.342 -3.497 1.00 88.56 85 ASP A C 1
ATOM 642 O O . ASP A 1 85 ? -11.937 4.189 -2.628 1.00 88.56 85 ASP A O 1
ATOM 646 N N . HIS A 1 86 ? -11.021 2.242 -3.256 1.00 88.75 86 HIS A N 1
ATOM 647 C CA . HIS A 1 86 ? -10.296 2.001 -2.009 1.00 88.75 86 HIS A CA 1
ATOM 648 C C . HIS A 1 86 ? -8.883 2.583 -2.029 1.00 88.75 86 HIS A C 1
ATOM 650 O O . HIS A 1 86 ? -8.234 2.607 -0.986 1.00 88.75 86 HIS A O 1
ATOM 656 N N . ILE A 1 87 ? -8.395 3.092 -3.165 1.00 87.94 87 ILE A N 1
ATOM 657 C CA . ILE A 1 87 ? -7.065 3.698 -3.235 1.00 87.94 87 ILE A CA 1
ATOM 658 C C . ILE A 1 87 ? -7.074 5.023 -2.461 1.00 87.94 87 ILE A C 1
ATOM 660 O O . ILE A 1 87 ? -7.811 5.955 -2.787 1.00 87.94 87 ILE A O 1
ATOM 664 N N . ALA A 1 88 ? -6.247 5.114 -1.418 1.00 84.00 88 ALA A N 1
ATOM 665 C CA . ALA A 1 88 ? -6.072 6.347 -0.660 1.00 84.00 88 ALA A CA 1
ATOM 666 C C . ALA A 1 88 ? -5.280 7.362 -1.478 1.00 84.00 88 ALA A C 1
ATOM 668 O O . ALA A 1 88 ? -4.219 7.052 -2.015 1.00 84.00 88 ALA A O 1
ATOM 669 N N . THR A 1 89 ? -5.747 8.608 -1.492 1.00 79.12 89 THR A N 1
ATOM 670 C CA . THR A 1 89 ? -4.994 9.724 -2.064 1.00 79.12 89 THR A CA 1
ATOM 671 C C . THR A 1 89 ? -4.415 10.590 -0.954 1.00 79.12 89 THR A C 1
ATOM 673 O O . THR A 1 89 ? -5.163 11.180 -0.175 1.00 79.12 89 THR A O 1
ATOM 676 N N . GLY A 1 90 ? -3.090 10.747 -0.910 1.00 73.56 90 GLY A N 1
ATOM 677 C CA . GLY A 1 90 ? -2.447 11.687 0.021 1.00 73.56 90 GLY A CA 1
ATOM 678 C C . GLY A 1 90 ? -2.132 11.145 1.428 1.00 73.56 90 GLY A C 1
ATOM 679 O O . GLY A 1 90 ? -1.797 11.937 2.312 1.00 73.56 90 GLY A O 1
ATOM 680 N N . GLY A 1 91 ? -2.235 9.832 1.661 1.00 73.75 91 GLY A N 1
ATOM 681 C CA . GLY A 1 91 ? -1.838 9.176 2.918 1.00 73.75 91 GLY A CA 1
ATOM 682 C C . GLY A 1 91 ? -0.316 9.063 3.109 1.00 73.75 91 GLY A C 1
ATOM 683 O O . GLY A 1 91 ? 0.465 9.571 2.301 1.00 73.75 91 GLY A O 1
ATOM 684 N N . VAL A 1 92 ? 0.138 8.369 4.160 1.00 73.75 92 VAL A N 1
ATOM 685 C CA . VAL A 1 92 ? 1.578 8.120 4.423 1.00 73.75 92 VAL A CA 1
ATOM 686 C C . VAL A 1 92 ? 2.251 7.418 3.231 1.00 73.75 92 VAL A C 1
ATOM 688 O O . VAL A 1 92 ? 3.354 7.785 2.827 1.00 73.75 92 VAL A O 1
ATOM 691 N N . SER A 1 93 ? 1.535 6.484 2.599 1.00 71.94 93 SER A N 1
ATOM 692 C CA . SER A 1 93 ? 1.908 5.799 1.351 1.00 71.94 93 SER A CA 1
ATOM 693 C C . SER A 1 93 ? 2.288 6.755 0.217 1.00 71.94 93 SER A C 1
ATOM 695 O O . SER A 1 93 ? 3.254 6.507 -0.504 1.00 71.94 93 SER A O 1
ATOM 697 N N . SER A 1 94 ? 1.556 7.865 0.087 1.00 72.06 94 SER A N 1
ATOM 698 C CA . SER A 1 94 ? 1.759 8.869 -0.960 1.00 72.06 94 SER A CA 1
ATOM 699 C C . SER A 1 94 ? 3.012 9.714 -0.732 1.00 72.06 94 SER A C 1
ATOM 701 O O . SER A 1 94 ? 3.507 10.320 -1.673 1.00 72.06 94 SER A O 1
ATOM 703 N N . ARG A 1 95 ? 3.551 9.760 0.495 1.00 74.88 95 ARG A N 1
ATOM 704 C CA . ARG A 1 95 ? 4.834 10.420 0.798 1.00 74.88 95 ARG A CA 1
ATOM 705 C C . ARG A 1 95 ? 6.017 9.496 0.547 1.00 74.88 95 ARG A C 1
ATOM 707 O O . ARG A 1 95 ? 7.140 9.962 0.363 1.00 74.88 95 ARG A O 1
ATOM 714 N N . MET A 1 96 ? 5.765 8.191 0.535 1.00 76.69 96 MET A N 1
ATOM 715 C CA . MET A 1 96 ? 6.781 7.198 0.254 1.00 76.69 96 MET A CA 1
ATOM 716 C C . MET A 1 96 ? 7.222 7.322 -1.206 1.00 76.69 96 MET A C 1
ATOM 718 O O . MET A 1 96 ? 6.395 7.450 -2.109 1.00 76.69 96 MET A O 1
ATOM 722 N N . LEU A 1 97 ? 8.535 7.250 -1.433 1.00 79.12 97 LEU A N 1
ATOM 723 C CA . LEU A 1 97 ? 9.119 7.152 -2.774 1.00 79.12 97 LEU A CA 1
ATOM 724 C C . LEU A 1 97 ? 8.715 8.305 -3.714 1.00 79.12 97 LEU A C 1
ATOM 726 O O . LEU A 1 97 ? 8.489 8.102 -4.911 1.00 79.12 97 LEU A O 1
ATOM 730 N N . GLN A 1 98 ? 8.632 9.515 -3.159 1.00 85.69 98 GLN A N 1
ATOM 731 C CA . GLN A 1 98 ? 8.463 10.761 -3.902 1.00 85.69 98 GLN A CA 1
ATOM 732 C C . GLN A 1 98 ? 9.817 11.434 -4.120 1.00 85.69 98 GLN A C 1
ATOM 734 O O . GLN A 1 98 ? 10.693 11.380 -3.258 1.00 85.69 98 GLN A O 1
ATOM 739 N N . ALA A 1 99 ? 9.995 12.082 -5.273 1.00 84.62 99 ALA A N 1
ATOM 740 C CA . ALA A 1 99 ? 11.251 12.760 -5.587 1.00 84.62 99 ALA A CA 1
ATOM 741 C C . ALA A 1 99 ? 11.376 14.094 -4.843 1.00 84.62 99 ALA A C 1
ATOM 743 O O . ALA A 1 99 ? 12.464 14.645 -4.750 1.00 84.62 99 ALA A O 1
ATOM 744 N N . GLY A 1 100 ? 10.263 14.654 -4.357 1.00 83.19 100 GLY A N 1
ATOM 745 C CA . GLY A 1 100 ? 10.217 15.990 -3.764 1.00 83.19 100 GLY A CA 1
ATOM 746 C C . GLY A 1 100 ? 10.332 17.126 -4.790 1.00 83.19 100 GLY A C 1
ATOM 747 O O . GLY A 1 100 ? 10.484 18.279 -4.409 1.00 83.19 100 GLY A O 1
ATOM 748 N N . GLY A 1 101 ? 10.182 16.832 -6.085 1.00 87.81 101 GLY A N 1
ATOM 749 C CA . GLY A 1 101 ? 10.067 17.835 -7.147 1.00 87.81 101 GLY A CA 1
ATOM 750 C C . GLY A 1 101 ? 11.331 18.004 -7.991 1.00 87.81 101 GLY A C 1
ATOM 751 O O . GLY A 1 101 ? 12.352 17.362 -7.757 1.00 87.81 101 GLY A O 1
ATOM 752 N N . MET A 1 102 ? 11.279 18.920 -8.965 1.00 87.50 102 MET A N 1
ATOM 753 C CA . MET A 1 102 ? 12.407 19.212 -9.867 1.00 87.50 102 MET A CA 1
ATOM 754 C C . MET A 1 102 ? 13.635 19.787 -9.149 1.00 87.50 102 MET A C 1
ATOM 756 O O . MET A 1 102 ? 14.755 19.556 -9.596 1.00 87.50 102 MET A O 1
ATOM 760 N N . GLY A 1 103 ? 13.454 20.474 -8.014 1.00 86.44 103 GLY A N 1
ATOM 761 C CA . GLY A 1 103 ? 14.569 20.971 -7.197 1.00 86.44 103 GLY A CA 1
ATOM 762 C C . GLY A 1 103 ? 15.483 19.857 -6.669 1.00 86.44 103 GLY A C 1
ATOM 763 O O . GLY A 1 103 ? 16.671 20.082 -6.462 1.00 86.44 103 GLY A O 1
ATOM 764 N N . ASN A 1 104 ? 14.960 18.634 -6.547 1.00 84.12 104 ASN A N 1
ATOM 765 C CA . ASN A 1 104 ? 15.713 17.466 -6.097 1.00 84.12 104 ASN A CA 1
ATOM 766 C C . ASN A 1 104 ? 16.342 16.659 -7.241 1.00 84.12 104 ASN A C 1
ATOM 768 O O . ASN A 1 104 ? 17.000 15.657 -6.975 1.00 84.12 104 ASN A O 1
ATOM 772 N N . LEU A 1 105 ? 16.201 17.088 -8.502 1.00 84.69 105 LEU A N 1
ATOM 773 C CA . LEU A 1 105 ? 16.805 16.405 -9.651 1.00 84.69 105 LEU A CA 1
ATOM 774 C C . LEU A 1 105 ? 18.319 16.245 -9.488 1.00 84.69 105 LEU A C 1
ATOM 776 O O . LEU A 1 105 ? 18.840 15.142 -9.630 1.00 84.69 105 LEU A O 1
ATOM 780 N N . LEU A 1 106 ? 19.024 17.336 -9.174 1.00 84.25 106 LEU A N 1
ATOM 781 C CA . LEU A 1 106 ? 20.476 17.303 -9.007 1.00 84.25 106 LEU A CA 1
ATOM 782 C C . LEU A 1 106 ? 20.896 16.518 -7.751 1.00 84.25 106 LEU A C 1
ATOM 784 O O . LEU A 1 106 ? 21.748 15.646 -7.891 1.00 84.25 106 LEU A O 1
ATOM 788 N N . PRO A 1 107 ? 20.297 16.720 -6.559 1.00 83.25 107 PRO A N 1
ATOM 789 C CA . PRO A 1 107 ? 20.568 15.866 -5.400 1.00 83.25 107 PRO A CA 1
ATOM 790 C C . PRO A 1 107 ? 20.365 14.368 -5.666 1.00 83.25 107 PRO A C 1
ATOM 792 O O . PRO A 1 107 ? 21.232 13.559 -5.341 1.00 83.25 107 PRO A O 1
ATOM 795 N N . VAL A 1 108 ? 19.264 13.980 -6.315 1.00 78.56 108 VAL A N 1
ATOM 796 C CA . VAL A 1 108 ? 18.991 12.569 -6.634 1.00 78.56 108 VAL A CA 1
ATOM 797 C C . VAL A 1 108 ? 20.003 12.028 -7.645 1.00 78.56 108 VAL A C 1
ATOM 799 O O . VAL A 1 108 ? 20.511 10.924 -7.467 1.00 78.56 108 VAL A O 1
ATOM 802 N N . LEU A 1 109 ? 20.341 12.799 -8.684 1.00 76.50 109 LEU A N 1
ATOM 803 C CA . LEU A 1 109 ? 21.321 12.378 -9.687 1.00 76.50 109 LEU A CA 1
ATOM 804 C C . LEU A 1 109 ? 22.746 12.296 -9.127 1.00 76.50 109 LEU A C 1
ATOM 806 O O . LEU A 1 109 ? 23.436 11.328 -9.418 1.00 76.50 109 LEU A O 1
ATOM 810 N N . PHE A 1 110 ? 23.195 13.294 -8.363 1.00 77.06 110 PHE A N 1
ATOM 811 C CA . PHE A 1 110 ? 24.614 13.506 -8.045 1.00 77.06 110 PHE A CA 1
ATOM 812 C C . PHE A 1 110 ? 25.002 13.218 -6.600 1.00 77.06 110 PHE A C 1
ATOM 814 O O . PHE A 1 110 ? 26.180 13.015 -6.331 1.00 77.06 110 PHE A O 1
ATOM 821 N N . GLN A 1 111 ? 24.059 13.242 -5.661 1.00 68.88 111 GLN A N 1
ATOM 822 C CA . GLN A 1 111 ? 24.354 13.013 -4.241 1.00 68.88 111 GLN A CA 1
ATOM 823 C C . GLN A 1 111 ? 23.905 11.626 -3.790 1.00 68.88 111 GLN A C 1
ATOM 825 O O . GLN A 1 111 ? 24.217 11.216 -2.675 1.00 68.88 111 GLN A O 1
ATOM 830 N N . GLY A 1 112 ? 23.167 10.899 -4.640 1.00 63.97 112 GLY A N 1
ATOM 831 C CA . GLY A 1 112 ? 22.543 9.641 -4.243 1.00 63.97 112 GLY A CA 1
ATOM 832 C C . GLY A 1 112 ? 21.652 9.844 -3.022 1.00 63.97 112 GLY A C 1
ATOM 833 O O . GLY A 1 112 ? 21.576 8.961 -2.170 1.00 63.97 112 GLY A O 1
ATOM 834 N N . ALA A 1 113 ? 21.044 11.037 -2.914 1.00 57.00 113 ALA A N 1
ATOM 835 C CA . ALA A 1 113 ? 20.075 11.392 -1.888 1.00 57.00 113 ALA A CA 1
ATOM 836 C C . ALA A 1 113 ? 18.840 10.528 -2.123 1.00 57.00 113 ALA A C 1
ATOM 838 O O . ALA A 1 113 ? 17.906 10.913 -2.825 1.00 57.00 113 ALA A O 1
ATOM 839 N N . ASP A 1 114 ? 18.924 9.292 -1.655 1.00 58.81 114 ASP A N 1
ATOM 840 C CA . ASP A 1 114 ? 18.024 8.263 -2.102 1.00 58.81 114 ASP A CA 1
ATOM 841 C C . ASP A 1 114 ? 16.867 8.083 -1.117 1.00 58.81 114 ASP A C 1
ATOM 843 O O . ASP A 1 114 ? 17.084 7.582 -0.008 1.00 58.81 114 ASP A O 1
ATOM 847 N N . PRO A 1 115 ? 15.623 8.406 -1.514 1.00 54.84 115 PRO A N 1
ATOM 848 C CA . PRO A 1 115 ? 14.444 8.078 -0.722 1.00 54.84 115 PRO A CA 1
ATOM 849 C C . PRO A 1 115 ? 14.236 6.561 -0.510 1.00 54.84 115 PRO A C 1
ATOM 851 O O . PRO A 1 115 ? 13.401 6.184 0.312 1.00 54.84 115 PRO A O 1
ATOM 854 N N . TYR A 1 116 ? 14.973 5.684 -1.209 1.00 53.69 116 TYR A N 1
ATOM 855 C CA . TYR A 1 116 ? 14.926 4.222 -1.053 1.00 53.69 116 TYR A CA 1
ATOM 856 C C . TYR A 1 116 ? 16.040 3.619 -0.182 1.00 53.69 116 TYR A C 1
ATOM 858 O O . TYR A 1 116 ? 15.994 2.421 0.107 1.00 53.69 116 TYR A O 1
ATOM 866 N N . GLY A 1 117 ? 17.063 4.381 0.214 1.00 55.00 117 GLY A N 1
ATOM 867 C CA . GLY A 1 117 ? 18.227 3.809 0.904 1.00 55.00 117 GLY A CA 1
ATOM 868 C C . GLY A 1 117 ? 19.088 2.850 0.054 1.00 55.00 117 GLY A C 1
ATOM 869 O O . GLY A 1 117 ? 19.887 2.097 0.607 1.00 55.00 117 GLY A O 1
ATOM 870 N N . ILE A 1 118 ? 18.994 2.898 -1.279 1.00 51.97 118 ILE A N 1
ATOM 871 C CA . ILE A 1 118 ? 19.891 2.317 -2.312 1.00 51.97 118 ILE A CA 1
ATOM 872 C C . ILE A 1 118 ? 21.248 3.058 -2.320 1.00 51.97 118 ILE A C 1
ATOM 874 O O . ILE A 1 118 ? 21.927 3.138 -3.331 1.00 51.97 118 ILE A O 1
ATOM 878 N N . GLY A 1 119 ? 21.698 3.564 -1.174 1.00 55.88 119 GLY A N 1
ATOM 879 C CA . GLY A 1 119 ? 23.076 3.972 -0.925 1.00 55.88 119 GLY A CA 1
ATOM 880 C C . GLY A 1 119 ? 23.685 5.051 -1.847 1.00 55.88 119 GLY A C 1
ATOM 881 O O . GLY A 1 119 ? 23.109 5.500 -2.837 1.00 55.88 119 GLY A O 1
ATOM 882 N N . PRO A 1 120 ? 24.929 5.454 -1.546 1.00 60.09 120 PRO A N 1
ATOM 883 C CA . PRO A 1 120 ? 25.656 6.483 -2.294 1.00 60.09 120 PRO A CA 1
ATOM 884 C C . PRO A 1 120 ? 26.064 6.052 -3.716 1.00 60.09 120 PRO A C 1
ATOM 886 O O . PRO A 1 120 ? 26.555 6.863 -4.494 1.00 60.09 120 PRO A O 1
ATOM 889 N N . HIS A 1 121 ? 25.872 4.786 -4.102 1.00 59.09 121 HIS A N 1
ATOM 890 C CA . HIS A 1 121 ? 26.341 4.259 -5.391 1.00 59.09 121 HIS A CA 1
ATOM 891 C C . HIS A 1 121 ? 25.587 4.831 -6.604 1.00 59.09 121 HIS A C 1
ATOM 893 O O . HIS A 1 121 ? 26.137 4.892 -7.705 1.00 59.09 121 HIS A O 1
ATOM 899 N N . SER A 1 122 ? 24.349 5.295 -6.415 1.00 65.50 122 SER A N 1
ATOM 900 C CA . SER A 1 122 ? 23.557 5.946 -7.469 1.00 65.50 122 SER A CA 1
ATOM 901 C C . SER A 1 122 ? 24.107 7.324 -7.874 1.00 65.50 122 SER A C 1
ATOM 903 O O . SER A 1 122 ? 23.916 7.730 -9.025 1.00 65.50 122 SER A O 1
ATOM 905 N N . ALA A 1 123 ? 24.847 7.986 -6.975 1.00 67.69 123 ALA A N 1
ATOM 906 C CA . ALA A 1 123 ? 25.393 9.338 -7.122 1.00 67.69 123 ALA A CA 1
ATOM 907 C C . ALA A 1 123 ? 26.407 9.480 -8.268 1.00 67.69 123 ALA A C 1
ATOM 909 O O . ALA A 1 123 ? 26.494 10.520 -8.913 1.00 67.69 123 ALA A O 1
ATOM 910 N N . VAL A 1 124 ? 27.188 8.427 -8.528 1.00 69.75 124 VAL A N 1
ATOM 911 C CA . VAL A 1 124 ? 28.247 8.440 -9.554 1.00 69.75 124 VAL A CA 1
ATOM 912 C C . VAL A 1 124 ? 27.746 7.847 -10.866 1.00 69.75 124 VAL A C 1
ATOM 914 O O . VAL A 1 124 ? 28.047 8.352 -11.949 1.00 69.75 124 VAL A O 1
ATOM 917 N N . LEU A 1 125 ? 26.951 6.780 -10.787 1.00 74.75 125 LEU A N 1
ATOM 918 C CA . LEU A 1 125 ? 26.520 6.053 -11.972 1.00 74.75 125 LEU A CA 1
ATOM 919 C C . LEU A 1 125 ? 25.485 6.833 -12.790 1.00 74.75 125 LEU A C 1
ATOM 921 O O . LEU A 1 125 ? 25.581 6.874 -14.016 1.00 74.75 125 LEU A O 1
ATOM 925 N N . SER A 1 126 ? 24.502 7.459 -12.139 1.00 78.62 126 SER A N 1
ATOM 926 C CA . SER A 1 126 ? 23.398 8.132 -12.838 1.00 78.62 126 SER A CA 1
ATOM 927 C C . SER A 1 126 ? 23.882 9.301 -13.711 1.00 78.62 126 SER A C 1
ATOM 929 O O . SER A 1 126 ? 23.503 9.357 -14.890 1.00 78.62 126 SER A O 1
ATOM 931 N N . PRO A 1 127 ? 24.769 10.193 -13.222 1.00 79.12 127 PRO A N 1
ATOM 932 C CA . PRO A 1 127 ? 25.329 11.262 -14.037 1.00 79.12 127 PRO A CA 1
ATOM 933 C C . PRO A 1 127 ? 26.249 10.735 -15.130 1.00 79.12 127 PRO A C 1
ATOM 935 O O . PRO A 1 127 ? 26.169 11.215 -16.256 1.00 79.12 127 PRO A O 1
ATOM 938 N N . ALA A 1 128 ? 27.070 9.718 -14.842 1.00 81.00 128 ALA A N 1
ATOM 939 C CA . ALA A 1 128 ? 27.959 9.120 -15.835 1.00 81.00 128 ALA A CA 1
ATOM 940 C C . ALA A 1 128 ? 27.173 8.498 -17.001 1.00 81.00 128 ALA A C 1
ATOM 942 O O . ALA A 1 128 ? 27.466 8.778 -18.163 1.00 81.00 128 ALA A O 1
ATOM 943 N N . LEU A 1 129 ? 26.127 7.714 -16.712 1.00 83.00 129 LEU A N 1
ATOM 944 C CA . LEU A 1 129 ? 25.247 7.143 -17.737 1.00 83.00 129 LEU A CA 1
ATOM 945 C C . LEU A 1 129 ? 24.574 8.237 -18.570 1.00 83.00 129 LEU A C 1
ATOM 947 O O . LEU A 1 129 ? 24.521 8.135 -19.797 1.00 83.00 129 LEU A O 1
ATOM 951 N N . THR A 1 130 ? 24.098 9.295 -17.916 1.00 82.62 130 THR A N 1
ATOM 952 C CA . THR A 1 130 ? 23.456 10.431 -18.585 1.00 82.62 130 THR A CA 1
ATOM 953 C C . THR A 1 130 ? 24.439 11.176 -19.486 1.00 82.62 130 THR A C 1
ATOM 955 O O . THR A 1 130 ? 24.153 11.390 -20.664 1.00 82.62 130 THR A O 1
ATOM 958 N N . ALA A 1 131 ? 25.629 11.498 -18.979 1.00 84.56 131 ALA A N 1
ATOM 959 C CA . ALA A 1 131 ? 26.675 12.190 -19.721 1.00 84.56 131 ALA A CA 1
ATOM 960 C C . ALA A 1 131 ? 27.149 11.372 -20.928 1.00 84.56 131 ALA A C 1
ATOM 962 O O . ALA A 1 131 ? 27.207 11.902 -22.035 1.00 84.56 131 ALA A O 1
ATOM 963 N N . ILE A 1 132 ? 27.415 10.070 -20.759 1.00 84.44 132 ILE A N 1
ATOM 964 C CA . ILE A 1 132 ? 27.829 9.200 -21.867 1.00 84.44 132 ILE A CA 1
ATOM 965 C C . ILE A 1 132 ? 26.703 9.071 -22.896 1.00 84.44 132 ILE A C 1
ATOM 967 O O . ILE A 1 132 ? 26.976 9.098 -24.095 1.00 84.44 132 ILE A O 1
ATOM 971 N N . ALA A 1 133 ? 25.440 8.958 -22.475 1.00 85.38 133 ALA A N 1
ATOM 972 C CA . ALA A 1 133 ? 24.313 8.896 -23.403 1.00 85.38 133 ALA A CA 1
ATOM 973 C C . ALA A 1 133 ? 24.174 10.186 -24.230 1.00 85.38 133 ALA A C 1
ATOM 975 O O . ALA A 1 133 ? 24.004 10.107 -25.449 1.00 85.38 133 ALA A O 1
ATOM 976 N N . ILE A 1 134 ? 24.305 11.357 -23.596 1.00 85.94 134 ILE A N 1
ATOM 977 C CA . ILE A 1 134 ? 24.296 12.662 -24.274 1.00 85.94 134 ILE A CA 1
ATOM 978 C C . ILE A 1 134 ? 25.494 12.776 -25.219 1.00 85.94 134 ILE A C 1
ATOM 980 O O . ILE A 1 134 ? 25.313 13.060 -26.399 1.00 85.94 134 ILE A O 1
ATOM 984 N N . LEU A 1 135 ? 26.706 12.483 -24.743 1.00 84.69 135 LEU A N 1
ATOM 985 C CA . LEU A 1 135 ? 27.923 12.535 -25.551 1.00 84.69 135 LEU A CA 1
ATOM 986 C C . LEU A 1 135 ? 27.833 11.588 -26.751 1.00 84.69 135 LEU A C 1
ATOM 988 O O . LEU A 1 135 ? 28.192 11.957 -27.863 1.00 84.69 135 LEU A O 1
ATOM 992 N N . THR A 1 136 ? 27.277 10.392 -26.563 1.00 83.69 136 THR A N 1
ATOM 993 C CA . THR A 1 136 ? 27.007 9.452 -27.654 1.00 83.69 136 THR A CA 1
ATOM 994 C C . THR A 1 136 ? 26.050 10.050 -28.675 1.00 83.69 136 THR A C 1
ATOM 996 O O . THR A 1 136 ? 26.275 9.937 -29.879 1.00 83.69 136 THR A O 1
ATOM 999 N N . MET A 1 137 ? 24.979 10.685 -28.204 1.00 82.62 137 MET A N 1
ATOM 1000 C CA . MET A 1 137 ? 24.001 11.348 -29.057 1.00 82.62 137 MET A CA 1
ATOM 1001 C C . MET A 1 137 ? 24.571 12.559 -29.791 1.00 82.62 137 MET A C 1
ATOM 1003 O O . MET A 1 137 ? 24.073 12.848 -30.869 1.00 82.62 137 MET A O 1
ATOM 1007 N N . VAL A 1 138 ? 25.582 13.239 -29.249 1.00 82.75 138 VAL A N 1
ATOM 1008 C CA . VAL A 1 138 ? 26.267 14.366 -29.901 1.00 82.75 138 VAL A CA 1
ATOM 1009 C C . VAL A 1 138 ? 27.318 13.858 -30.893 1.00 82.75 138 VAL A C 1
ATOM 1011 O O . VAL A 1 138 ? 27.269 14.201 -32.068 1.00 82.75 138 VAL A O 1
ATOM 1014 N N . LEU A 1 139 ? 28.226 12.979 -30.459 1.00 78.62 139 LEU A N 1
ATOM 1015 C CA . LEU A 1 139 ? 29.373 12.516 -31.252 1.00 78.62 139 LEU A CA 1
ATOM 1016 C C . LEU A 1 139 ? 28.999 11.492 -32.326 1.00 78.62 139 LEU A C 1
ATOM 1018 O O . LEU A 1 139 ? 29.514 11.525 -33.440 1.00 78.62 139 LEU A O 1
ATOM 1022 N N . LEU A 1 140 ? 28.103 10.555 -32.005 1.00 72.94 140 LEU A N 1
ATOM 1023 C CA . LEU A 1 140 ? 27.567 9.594 -32.980 1.00 72.94 140 LEU A CA 1
ATOM 1024 C C . LEU A 1 140 ? 26.272 10.105 -33.619 1.00 72.94 140 LEU A C 1
ATOM 1026 O O . LEU A 1 140 ? 25.654 9.404 -34.436 1.00 72.94 140 LEU A O 1
ATOM 1030 N N . GLY A 1 141 ? 25.883 11.317 -33.218 1.00 59.03 141 GLY A N 1
ATOM 1031 C CA . GLY A 1 141 ? 24.689 12.067 -33.543 1.00 59.03 141 GLY A CA 1
ATOM 1032 C C . GLY A 1 141 ? 24.556 12.416 -34.998 1.00 59.03 141 GLY A C 1
ATOM 1033 O O . GLY A 1 141 ? 24.633 13.583 -35.334 1.00 59.03 141 GLY A O 1
ATOM 1034 N N . TRP A 1 142 ? 24.334 11.396 -35.830 1.00 60.69 142 TRP A N 1
ATOM 1035 C CA . TRP A 1 142 ? 23.560 11.433 -37.080 1.00 60.69 142 TRP A CA 1
ATOM 1036 C C . TRP A 1 142 ? 23.804 10.248 -38.006 1.00 60.69 142 TRP A C 1
ATOM 1038 O O . TRP A 1 142 ? 23.310 10.236 -39.132 1.00 60.69 142 TRP A O 1
ATOM 1048 N N . GLN A 1 143 ? 24.457 9.179 -37.551 1.00 66.62 143 GLN A N 1
ATOM 1049 C CA . GLN A 1 143 ? 24.494 7.975 -38.376 1.00 66.62 143 GLN A CA 1
ATOM 1050 C C . GLN A 1 143 ? 23.079 7.385 -38.544 1.00 66.62 143 GLN A C 1
ATOM 1052 O O . GLN A 1 143 ? 22.435 6.931 -37.591 1.00 66.62 143 GLN A O 1
ATOM 1057 N N . SER A 1 144 ? 22.590 7.399 -39.789 1.00 64.12 144 SER A N 1
ATOM 1058 C CA . SER A 1 144 ? 21.179 7.201 -40.163 1.00 64.12 144 SER A CA 1
ATOM 1059 C C . SER A 1 144 ? 20.557 5.896 -39.651 1.00 64.12 144 SER A C 1
ATOM 1061 O O . SER A 1 144 ? 19.356 5.839 -39.381 1.00 64.12 144 SER A O 1
ATOM 1063 N N . ARG A 1 145 ? 21.368 4.844 -39.471 1.00 82.12 145 ARG A N 1
ATOM 1064 C CA . ARG A 1 145 ? 20.888 3.483 -39.187 1.00 82.12 145 ARG A CA 1
ATOM 1065 C C . ARG A 1 145 ? 20.207 3.317 -37.823 1.00 82.12 145 ARG A C 1
ATOM 1067 O O . ARG A 1 145 ? 19.313 2.473 -37.730 1.00 82.12 145 ARG A O 1
ATOM 1074 N N . TYR A 1 146 ? 20.601 4.087 -36.803 1.00 80.38 146 TYR A N 1
ATOM 1075 C CA . TYR A 1 146 ? 20.118 3.923 -35.416 1.00 80.38 146 TYR A CA 1
ATOM 1076 C C . TYR A 1 146 ? 19.404 5.150 -34.840 1.00 80.38 146 TYR A C 1
ATOM 1078 O O . TYR A 1 146 ? 18.843 5.065 -33.748 1.00 80.38 146 TYR A O 1
ATOM 1086 N N . ARG A 1 147 ? 19.357 6.261 -35.589 1.00 85.12 147 ARG A N 1
ATOM 1087 C CA . ARG A 1 147 ? 18.805 7.548 -35.138 1.00 85.12 147 ARG A CA 1
ATOM 1088 C C . ARG A 1 147 ? 17.420 7.418 -34.500 1.00 85.12 147 ARG A C 1
ATOM 1090 O O . ARG A 1 147 ? 17.192 7.962 -33.431 1.00 85.12 147 ARG A O 1
ATOM 1097 N N . LYS A 1 148 ? 16.501 6.671 -35.121 1.00 86.50 148 LYS A N 1
ATOM 1098 C CA . LYS A 1 148 ? 15.114 6.567 -34.632 1.00 86.50 148 LYS A CA 1
ATOM 1099 C C . LYS A 1 148 ? 15.003 5.850 -33.285 1.00 86.50 148 LYS A C 1
ATOM 1101 O O . LYS A 1 148 ? 14.316 6.340 -32.398 1.00 86.50 148 LYS A O 1
ATOM 1106 N N . SER A 1 149 ? 15.695 4.722 -33.118 1.00 83.00 149 SER A N 1
ATOM 1107 C CA . SER A 1 149 ? 15.706 3.991 -31.844 1.00 83.00 149 SER A CA 1
ATOM 1108 C C . SER A 1 149 ? 16.408 4.787 -30.746 1.00 83.00 149 SER A C 1
ATOM 1110 O O . SER A 1 149 ? 15.935 4.803 -29.618 1.00 83.00 149 SER A O 1
ATOM 1112 N N . ALA A 1 150 ? 17.498 5.479 -31.085 1.00 84.88 150 ALA A N 1
ATOM 1113 C CA . ALA A 1 150 ? 18.226 6.330 -30.153 1.00 84.88 150 ALA A CA 1
ATOM 1114 C C . ALA A 1 150 ? 17.353 7.484 -29.627 1.00 84.88 150 ALA A C 1
ATOM 1116 O O . ALA A 1 150 ? 17.250 7.683 -28.420 1.00 84.88 150 ALA A O 1
ATOM 1117 N N . VAL A 1 151 ? 16.644 8.172 -30.531 1.00 87.50 151 VAL A N 1
ATOM 1118 C CA . VAL A 1 151 ? 15.673 9.222 -30.184 1.00 87.50 151 VAL A CA 1
ATOM 1119 C C . VAL A 1 151 ? 14.541 8.669 -29.317 1.00 87.50 151 VAL A C 1
ATOM 1121 O O . VAL A 1 151 ? 14.182 9.291 -28.325 1.00 87.50 151 VAL A O 1
ATOM 1124 N N . ALA A 1 152 ? 14.005 7.489 -29.640 1.00 88.75 152 ALA A N 1
ATOM 1125 C CA . ALA A 1 152 ? 12.963 6.862 -28.829 1.00 88.75 152 ALA A CA 1
ATOM 1126 C C . ALA A 1 152 ? 13.431 6.516 -27.410 1.00 88.75 152 ALA A C 1
ATOM 1128 O O . ALA A 1 152 ? 12.691 6.744 -26.458 1.00 88.75 152 ALA A O 1
ATOM 1129 N N . CYS A 1 153 ? 14.653 5.999 -27.260 1.00 88.56 153 CYS A N 1
ATOM 1130 C CA . CYS A 1 153 ? 15.238 5.730 -25.950 1.00 88.56 153 CYS A CA 1
ATOM 1131 C C . CYS A 1 153 ? 15.456 7.012 -25.143 1.00 88.56 153 CYS A C 1
ATOM 1133 O O . CYS A 1 153 ? 15.107 7.042 -23.969 1.00 88.56 153 CYS A O 1
ATOM 1135 N N . LEU A 1 154 ? 15.979 8.071 -25.770 1.00 89.69 154 LEU A N 1
ATOM 1136 C CA . LEU A 1 154 ? 16.196 9.354 -25.105 1.00 89.69 154 LEU A CA 1
ATOM 1137 C C . LEU A 1 154 ? 14.875 9.977 -24.646 1.00 89.69 154 LEU A C 1
ATOM 1139 O O . LEU A 1 154 ? 14.751 10.330 -23.483 1.00 89.69 154 LEU A O 1
ATOM 1143 N N . ILE A 1 155 ? 13.871 10.052 -25.526 1.00 90.44 155 ILE A N 1
ATOM 1144 C CA . ILE A 1 155 ? 12.557 10.598 -25.158 1.00 90.44 155 ILE A CA 1
ATOM 1145 C C . ILE A 1 155 ? 11.886 9.722 -24.096 1.00 90.44 155 ILE A C 1
ATOM 1147 O O . ILE A 1 155 ? 11.286 10.257 -23.170 1.00 90.44 155 ILE A O 1
ATOM 1151 N N . GLY A 1 156 ? 12.014 8.394 -24.184 1.00 90.56 156 GLY A N 1
ATOM 1152 C CA . GLY A 1 156 ? 11.541 7.481 -23.143 1.00 90.56 156 GLY A CA 1
ATOM 1153 C C . GLY A 1 156 ? 12.193 7.760 -21.787 1.00 90.56 156 GLY A C 1
ATOM 1154 O O . GLY A 1 156 ? 11.485 7.912 -20.796 1.00 90.56 156 GLY A O 1
ATOM 1155 N N . ALA A 1 157 ? 13.521 7.906 -21.749 1.00 91.38 157 ALA A N 1
ATOM 1156 C CA . ALA A 1 157 ? 14.251 8.272 -20.537 1.00 91.38 157 ALA A CA 1
ATOM 1157 C C . ALA A 1 157 ? 13.800 9.636 -19.996 1.00 91.38 157 ALA A C 1
ATOM 1159 O O . ALA A 1 157 ? 13.451 9.741 -18.825 1.00 91.38 157 ALA A O 1
ATOM 1160 N N . SER A 1 158 ? 13.729 10.663 -20.849 1.00 92.12 158 SER A N 1
ATOM 1161 C CA . SER A 1 158 ? 13.270 12.002 -20.469 1.00 92.12 158 SER A CA 1
ATOM 1162 C C . SER A 1 158 ? 11.841 11.994 -19.928 1.00 92.12 158 SER A C 1
ATOM 1164 O O . SER A 1 158 ? 11.585 12.624 -18.910 1.00 92.12 158 SER A O 1
ATOM 1166 N N . ALA A 1 159 ? 10.919 11.261 -20.556 1.00 93.38 159 ALA A N 1
ATOM 1167 C CA . ALA A 1 159 ? 9.542 11.139 -20.085 1.00 93.38 159 ALA A CA 1
ATOM 1168 C C . ALA A 1 159 ? 9.474 10.477 -18.703 1.00 93.38 159 ALA A C 1
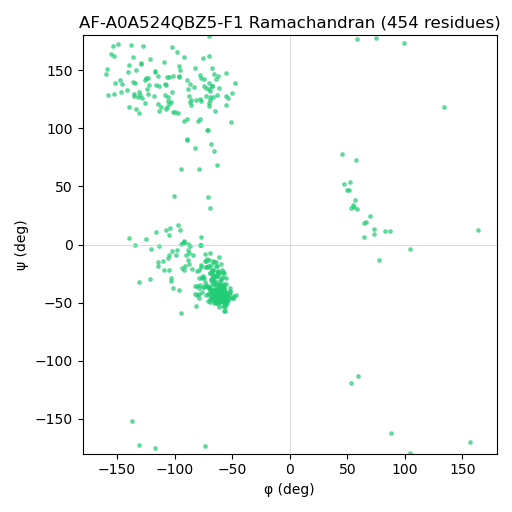ATOM 1170 O O . ALA A 1 159 ? 8.738 10.945 -17.841 1.00 93.38 159 ALA A O 1
ATOM 1171 N N . LEU A 1 160 ? 10.270 9.430 -18.465 1.00 92.31 160 LEU A N 1
ATOM 1172 C CA . LEU A 1 160 ? 10.324 8.759 -17.165 1.00 92.31 160 LEU A CA 1
ATOM 1173 C C . LEU A 1 160 ? 10.981 9.628 -16.089 1.00 92.31 160 LEU A C 1
ATOM 1175 O O . LEU A 1 160 ? 10.488 9.647 -14.968 1.00 92.31 160 LEU A O 1
ATOM 1179 N N . PHE A 1 161 ? 12.019 10.404 -16.419 1.00 91.56 161 PHE A N 1
ATOM 1180 C CA . PHE A 1 161 ? 12.568 11.399 -15.494 1.00 91.56 161 PHE A CA 1
ATOM 1181 C C . PHE A 1 161 ? 11.546 12.486 -15.172 1.00 91.56 161 PHE A C 1
ATOM 1183 O O . PHE A 1 161 ? 11.344 12.802 -14.003 1.00 91.56 161 PHE A O 1
ATOM 1190 N N . LEU A 1 162 ? 10.854 13.021 -16.182 1.00 93.06 162 LEU A N 1
ATOM 1191 C CA . LEU A 1 162 ? 9.777 13.980 -15.956 1.00 93.06 162 LEU A CA 1
ATOM 1192 C C . LEU A 1 162 ? 8.728 13.382 -15.019 1.00 93.06 162 LEU A C 1
ATOM 1194 O O . LEU A 1 162 ? 8.449 13.981 -13.990 1.00 93.06 162 LEU A O 1
ATOM 1198 N N . LEU A 1 163 ? 8.243 12.168 -15.290 1.00 92.75 163 LEU A N 1
ATOM 1199 C CA . LEU A 1 163 ? 7.316 11.471 -14.400 1.00 92.75 163 LEU A CA 1
ATOM 1200 C C . LEU A 1 163 ? 7.888 11.293 -12.990 1.00 92.75 163 LEU A C 1
ATOM 1202 O O . LEU A 1 163 ? 7.172 11.550 -12.034 1.00 92.75 163 LEU A O 1
ATOM 1206 N N . THR A 1 164 ? 9.161 10.935 -12.825 1.00 91.62 164 THR A N 1
ATOM 1207 C CA . THR A 1 164 ? 9.791 10.850 -11.501 1.00 91.62 164 THR A CA 1
ATOM 1208 C C . THR A 1 164 ? 9.722 12.158 -10.723 1.00 91.62 164 THR A C 1
ATOM 1210 O O . THR A 1 164 ? 9.338 12.149 -9.555 1.00 91.62 164 THR A O 1
ATOM 1213 N N . PHE A 1 165 ? 10.092 13.276 -11.343 1.00 92.19 165 PHE A N 1
ATOM 1214 C CA . PHE A 1 165 ? 10.276 14.538 -10.626 1.00 92.19 165 PHE A CA 1
ATOM 1215 C C . PHE A 1 165 ? 9.030 15.429 -10.613 1.00 92.19 165 PHE A C 1
ATOM 1217 O O . PHE A 1 165 ? 8.914 16.289 -9.744 1.00 92.19 165 PHE A O 1
ATOM 1224 N N . SER A 1 166 ? 8.080 15.233 -11.532 1.00 93.75 166 SER A N 1
ATOM 1225 C CA . SER A 1 166 ? 6.818 15.983 -11.578 1.00 93.75 166 SER A CA 1
ATOM 1226 C C . SER A 1 166 ? 5.573 15.135 -11.325 1.00 93.75 166 SER A C 1
ATOM 1228 O O . SER A 1 166 ? 4.525 15.693 -11.013 1.00 93.75 166 SER A O 1
ATOM 1230 N N . GLY A 1 167 ? 5.660 13.802 -11.381 1.00 91.38 167 GLY A N 1
ATOM 1231 C CA . GLY A 1 167 ? 4.515 12.899 -11.212 1.00 91.38 167 GLY A CA 1
ATOM 1232 C C . GLY A 1 167 ? 3.790 13.069 -9.880 1.00 91.38 167 GLY A C 1
ATOM 1233 O O . GLY A 1 167 ? 2.580 12.885 -9.811 1.00 91.38 167 GLY A O 1
ATOM 1234 N N . GLN A 1 168 ? 4.499 13.507 -8.839 1.00 90.19 168 GLN A N 1
ATOM 1235 C CA . GLN A 1 168 ? 3.924 13.781 -7.522 1.00 90.19 168 GLN A CA 1
ATOM 1236 C C . GLN A 1 168 ? 2.866 14.899 -7.532 1.00 90.19 168 GLN A C 1
ATOM 1238 O O . GLN A 1 168 ? 2.024 14.954 -6.639 1.00 90.19 168 GLN A O 1
ATOM 1243 N N . PHE A 1 169 ? 2.901 15.788 -8.532 1.00 91.38 169 PHE A N 1
ATOM 1244 C CA . PHE A 1 169 ? 1.949 16.892 -8.680 1.00 91.38 169 PHE A CA 1
ATOM 1245 C C . PHE A 1 169 ? 0.652 16.469 -9.384 1.00 91.38 169 PHE A C 1
ATOM 1247 O O . PHE A 1 169 ? -0.308 17.233 -9.403 1.00 91.38 169 PHE A O 1
ATOM 1254 N N . PHE A 1 170 ? 0.597 15.252 -9.934 1.00 90.81 170 PHE A N 1
ATOM 1255 C CA . PHE A 1 170 ? -0.575 14.720 -10.623 1.00 90.81 170 PHE A CA 1
ATOM 1256 C C . PHE A 1 170 ? -1.167 13.571 -9.814 1.00 90.81 170 PHE A C 1
ATOM 1258 O O . PHE A 1 170 ? -0.519 12.541 -9.656 1.00 90.81 170 PHE A O 1
ATOM 1265 N N . THR A 1 171 ? -2.413 13.693 -9.350 1.00 85.69 171 THR A N 1
ATOM 1266 C CA . THR A 1 171 ? -3.066 12.673 -8.505 1.00 85.69 171 THR A CA 1
ATOM 1267 C C . THR A 1 171 ? -3.000 11.266 -9.109 1.00 85.69 171 THR A C 1
ATOM 1269 O O . THR A 1 171 ? -2.675 10.317 -8.403 1.00 85.69 171 THR A O 1
ATOM 1272 N N . ALA A 1 172 ? -3.205 11.138 -10.425 1.00 85.31 172 ALA A N 1
ATOM 1273 C CA . ALA A 1 172 ? -3.158 9.855 -11.131 1.00 85.31 172 ALA A CA 1
ATOM 1274 C C . ALA A 1 172 ? -1.768 9.187 -11.131 1.00 85.31 172 ALA A C 1
ATOM 1276 O O . ALA A 1 172 ? -1.667 7.970 -11.251 1.00 85.31 172 ALA A O 1
ATOM 1277 N N . VAL A 1 173 ? -0.692 9.971 -11.013 1.00 88.69 173 VAL A N 1
ATOM 1278 C CA . VAL A 1 173 ? 0.693 9.475 -11.055 1.00 88.69 173 VAL A CA 1
ATOM 1279 C C . VAL A 1 173 ? 1.301 9.420 -9.655 1.00 88.69 173 VAL A C 1
ATOM 1281 O O . VAL A 1 173 ? 2.108 8.535 -9.377 1.00 88.69 173 VAL A O 1
ATOM 1284 N N . ARG A 1 174 ? 0.902 10.309 -8.744 1.00 88.50 174 ARG A N 1
ATOM 1285 C CA . ARG A 1 174 ? 1.437 10.395 -7.381 1.00 88.50 174 ARG A CA 1
ATOM 1286 C C . ARG A 1 174 ? 1.350 9.066 -6.636 1.00 88.50 174 ARG A C 1
ATOM 1288 O O . ARG A 1 174 ? 2.335 8.663 -6.022 1.00 88.50 174 ARG A O 1
ATOM 1295 N N . GLU A 1 175 ? 0.224 8.367 -6.749 1.00 85.75 175 GLU A N 1
ATOM 1296 C CA . GLU A 1 175 ? 0.012 7.084 -6.060 1.00 85.75 175 GLU A CA 1
ATOM 1297 C C . GLU A 1 175 ? 0.802 5.924 -6.697 1.00 85.75 175 GLU A C 1
ATOM 1299 O O . GLU A 1 175 ? 1.018 4.892 -6.068 1.00 85.75 175 GLU A O 1
ATOM 1304 N N . SER A 1 176 ? 1.331 6.110 -7.914 1.00 87.81 176 SER A N 1
ATOM 1305 C CA . SER A 1 176 ? 2.270 5.161 -8.533 1.00 87.81 176 SER A CA 1
ATOM 1306 C C . SER A 1 176 ? 3.692 5.251 -7.974 1.00 87.81 176 SER A C 1
ATOM 1308 O O . SER A 1 176 ? 4.553 4.481 -8.400 1.00 87.81 176 SER A O 1
ATOM 1310 N N . GLN A 1 177 ? 3.937 6.163 -7.021 1.00 88.94 177 GLN A N 1
ATOM 1311 C CA . GLN A 1 177 ? 5.240 6.383 -6.389 1.00 88.94 177 GLN A CA 1
ATOM 1312 C C . GLN A 1 177 ? 6.314 6.719 -7.440 1.00 88.94 177 GLN A C 1
ATOM 1314 O O . GLN A 1 177 ? 7.163 5.888 -7.768 1.00 88.94 177 GLN A O 1
ATOM 1319 N N . PRO A 1 178 ? 6.275 7.933 -8.017 1.00 91.31 178 PRO A N 1
ATOM 1320 C CA . PRO A 1 178 ? 6.943 8.254 -9.273 1.00 91.31 178 PRO A CA 1
ATOM 1321 C C . PRO A 1 178 ? 8.461 8.046 -9.304 1.00 91.31 178 PRO A C 1
ATOM 1323 O O . PRO A 1 178 ? 9.030 7.851 -10.382 1.00 91.31 178 PRO A O 1
ATOM 1326 N N . VAL A 1 179 ? 9.156 8.024 -8.162 1.00 88.25 179 VAL A N 1
ATOM 1327 C CA . VAL A 1 179 ? 10.594 7.702 -8.169 1.00 88.25 179 VAL A CA 1
ATOM 1328 C C . VAL A 1 179 ? 10.852 6.277 -8.671 1.00 88.25 179 VAL A C 1
ATOM 1330 O O . VAL A 1 179 ? 11.936 5.992 -9.167 1.00 88.25 179 VAL A O 1
ATOM 1333 N N . ARG A 1 180 ? 9.850 5.386 -8.673 1.00 86.69 180 ARG A N 1
ATOM 1334 C CA . ARG A 1 180 ? 9.947 4.053 -9.296 1.00 86.69 180 ARG A CA 1
ATOM 1335 C C . ARG A 1 180 ? 10.281 4.116 -10.790 1.00 86.69 180 ARG A C 1
ATOM 1337 O O . ARG A 1 180 ? 10.834 3.162 -11.333 1.00 86.69 180 ARG A O 1
ATOM 1344 N N . TYR A 1 181 ? 9.986 5.233 -11.458 1.00 90.56 181 TYR A N 1
ATOM 1345 C CA . TYR A 1 181 ? 10.323 5.443 -12.867 1.00 90.56 181 TYR A CA 1
ATOM 1346 C C . TYR A 1 181 ? 11.802 5.785 -13.095 1.00 90.56 181 TYR A C 1
ATOM 1348 O O . TYR A 1 181 ? 12.291 5.610 -14.212 1.00 90.56 181 TYR A O 1
ATOM 1356 N N . PHE A 1 182 ? 12.544 6.201 -12.064 1.00 88.31 182 PHE A N 1
ATOM 1357 C CA . PHE A 1 182 ? 13.924 6.667 -12.201 1.00 88.31 182 PHE A CA 1
ATOM 1358 C C . PHE A 1 182 ? 14.894 5.563 -12.657 1.00 88.31 182 PHE A C 1
ATOM 1360 O O . PHE A 1 182 ? 15.564 5.759 -13.677 1.00 88.31 182 PHE A O 1
ATOM 1367 N N . PRO A 1 183 ? 14.935 4.367 -12.023 1.00 84.50 183 PRO A N 1
ATOM 1368 C CA . PRO A 1 183 ? 15.785 3.276 -12.501 1.00 84.50 183 PRO A CA 1
ATOM 1369 C C . PRO A 1 183 ? 15.435 2.840 -13.928 1.00 84.50 183 PRO A C 1
ATOM 1371 O O . PRO A 1 183 ? 16.322 2.523 -14.720 1.00 84.50 183 PRO A O 1
ATOM 1374 N N . ALA A 1 184 ? 14.146 2.863 -14.284 1.00 86.94 184 ALA A N 1
ATOM 1375 C CA . ALA A 1 184 ? 13.712 2.562 -15.642 1.00 86.94 184 ALA A CA 1
ATOM 1376 C C . ALA A 1 184 ? 14.222 3.618 -16.635 1.00 86.94 184 ALA A C 1
ATOM 1378 O O . ALA A 1 184 ? 14.765 3.251 -17.675 1.00 86.94 184 ALA A O 1
ATOM 1379 N N . GLY A 1 185 ? 14.129 4.909 -16.299 1.00 89.50 185 GLY A N 1
ATOM 1380 C CA . GLY A 1 185 ? 14.686 6.004 -17.098 1.00 89.50 185 GLY A CA 1
ATOM 1381 C C . GLY A 1 185 ? 16.183 5.831 -17.369 1.00 89.50 185 GLY A C 1
ATOM 1382 O O . GLY A 1 185 ? 16.615 5.923 -18.519 1.00 89.50 185 GLY A O 1
ATOM 1383 N N . LEU A 1 186 ? 16.964 5.460 -16.349 1.00 86.06 186 LEU A N 1
ATOM 1384 C CA . LEU A 1 186 ? 18.383 5.117 -16.514 1.00 86.06 186 LEU A CA 1
ATOM 1385 C C . LEU A 1 186 ? 18.587 3.895 -17.421 1.00 86.06 186 LEU A C 1
ATOM 1387 O O . LEU A 1 186 ? 19.450 3.912 -18.301 1.00 86.06 186 LEU A O 1
ATOM 1391 N N . ALA A 1 187 ? 17.765 2.853 -17.273 1.00 85.81 187 ALA A N 1
ATOM 1392 C CA . ALA A 1 187 ? 17.828 1.669 -18.128 1.00 85.81 187 ALA A CA 1
ATOM 1393 C C . ALA A 1 187 ? 17.571 1.998 -19.612 1.00 85.81 187 ALA A C 1
ATOM 1395 O O . ALA A 1 187 ? 18.163 1.376 -20.498 1.00 85.81 187 ALA A O 1
ATOM 1396 N N . PHE A 1 188 ? 16.742 3.007 -19.903 1.00 87.69 188 PHE A N 1
ATOM 1397 C CA . PHE A 1 188 ? 16.514 3.502 -21.263 1.00 87.69 188 PHE A CA 1
ATOM 1398 C C . PHE A 1 188 ? 17.737 4.188 -21.882 1.00 87.69 188 PHE A C 1
ATOM 1400 O O . PHE A 1 188 ? 17.858 4.206 -23.108 1.00 87.69 188 PHE A O 1
ATOM 1407 N N . LEU A 1 189 ? 18.672 4.692 -21.075 1.00 88.38 189 LEU A N 1
ATOM 1408 C CA . LEU A 1 189 ? 19.921 5.283 -21.558 1.00 88.38 189 LEU A CA 1
ATOM 1409 C C . LEU A 1 189 ? 20.980 4.225 -21.910 1.00 88.38 189 LEU A C 1
ATOM 1411 O O . LEU A 1 189 ? 21.846 4.486 -22.746 1.00 88.38 189 LEU A O 1
ATOM 1415 N N . LEU A 1 190 ? 20.894 3.010 -21.354 1.00 85.56 190 LEU A N 1
ATOM 1416 C CA . LEU A 1 190 ? 21.896 1.951 -21.549 1.00 85.56 190 LEU A CA 1
ATOM 1417 C C . LEU A 1 190 ? 22.193 1.603 -23.020 1.00 85.56 190 LEU A C 1
ATOM 1419 O O . LEU A 1 190 ? 23.370 1.440 -23.349 1.00 85.56 190 LEU A O 1
ATOM 1423 N N . PRO A 1 191 ? 21.211 1.514 -23.944 1.00 84.88 191 PRO A N 1
ATOM 1424 C CA . PRO A 1 191 ? 21.506 1.271 -25.355 1.00 84.88 191 PRO A CA 1
ATOM 1425 C C . PRO A 1 191 ? 22.353 2.378 -25.994 1.00 84.88 191 PRO A C 1
ATOM 1427 O O . PRO A 1 191 ? 23.188 2.087 -26.849 1.00 84.88 191 PRO A O 1
ATOM 1430 N N . LEU A 1 192 ? 22.151 3.637 -25.582 1.00 85.50 192 LEU A N 1
ATOM 1431 C CA . LEU A 1 192 ? 22.955 4.766 -26.052 1.00 85.50 192 LEU A CA 1
ATOM 1432 C C . LEU A 1 192 ? 24.367 4.658 -25.494 1.00 85.50 192 LEU A C 1
ATOM 1434 O O . LEU A 1 192 ? 25.321 4.672 -26.259 1.00 85.50 192 LEU A O 1
ATOM 1438 N N . VAL A 1 193 ? 24.496 4.446 -24.185 1.00 85.69 193 VAL A N 1
ATOM 1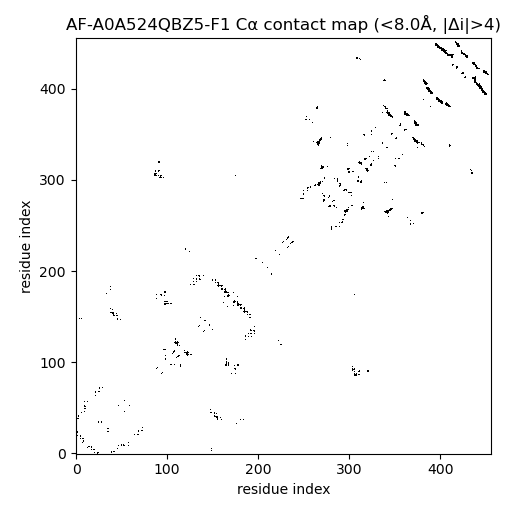439 C CA . VAL A 1 193 ? 25.796 4.270 -23.527 1.00 85.69 193 VAL A CA 1
ATOM 1440 C C . VAL A 1 193 ? 26.596 3.135 -24.174 1.00 85.69 193 VAL A C 1
ATOM 1442 O O . VAL A 1 193 ? 27.757 3.317 -24.530 1.00 85.69 193 VAL A O 1
ATOM 1445 N N . SER A 1 194 ? 25.961 1.986 -24.417 1.00 83.75 194 SER A N 1
ATOM 1446 C CA . SER A 1 194 ? 26.588 0.837 -25.079 1.00 83.75 194 SER A CA 1
ATOM 1447 C C . SER A 1 194 ? 27.075 1.171 -26.495 1.00 83.75 194 SER A C 1
ATOM 1449 O O . SER A 1 194 ? 28.199 0.821 -26.867 1.00 83.75 194 SER A O 1
ATOM 1451 N N . LEU A 1 195 ? 26.272 1.893 -27.283 1.00 83.81 195 LEU A N 1
ATOM 1452 C CA . LEU A 1 195 ? 26.667 2.338 -28.620 1.00 83.81 195 LEU A CA 1
ATOM 1453 C C . LEU A 1 195 ? 27.853 3.314 -28.572 1.00 83.81 195 LEU A C 1
ATOM 1455 O O . LEU A 1 195 ? 28.768 3.202 -29.385 1.00 83.81 195 LEU A O 1
ATOM 1459 N N . GLY A 1 196 ? 27.842 4.243 -27.617 1.00 84.12 196 GLY A N 1
ATOM 1460 C CA . GLY A 1 196 ? 28.924 5.190 -27.362 1.00 84.12 196 GLY A CA 1
ATOM 1461 C C . GLY A 1 196 ? 30.240 4.496 -27.083 1.00 84.12 196 GLY A C 1
ATOM 1462 O O . GLY A 1 196 ? 31.214 4.682 -27.809 1.00 84.12 196 GLY A O 1
ATOM 1463 N N . LEU A 1 197 ? 30.232 3.642 -26.061 1.00 83.06 197 LEU A N 1
ATOM 1464 C CA . LEU A 1 197 ? 31.409 2.912 -25.606 1.00 83.06 197 LEU A CA 1
ATOM 1465 C C . LEU A 1 197 ? 31.972 2.012 -26.705 1.00 83.06 197 LEU A C 1
ATOM 1467 O O . LEU A 1 197 ? 33.158 2.083 -27.009 1.00 83.06 197 LEU A O 1
ATOM 1471 N N . THR A 1 198 ? 31.133 1.205 -27.358 1.00 80.75 198 THR A N 1
ATOM 1472 C CA . THR A 1 198 ? 31.600 0.283 -28.409 1.00 80.75 198 THR A CA 1
ATOM 1473 C C . THR A 1 198 ? 32.262 1.010 -29.578 1.00 80.75 198 THR A C 1
ATOM 1475 O O . THR A 1 198 ? 33.262 0.527 -30.110 1.00 80.75 198 THR A O 1
ATOM 1478 N N . ARG A 1 199 ? 31.749 2.183 -29.971 1.00 81.50 199 ARG A N 1
ATOM 1479 C CA . ARG A 1 199 ? 32.328 2.974 -31.065 1.00 81.50 199 ARG A CA 1
ATOM 1480 C C . ARG A 1 199 ? 33.536 3.796 -30.655 1.00 81.50 199 ARG A C 1
ATOM 1482 O O . ARG A 1 199 ? 34.514 3.791 -31.395 1.00 81.50 199 ARG A O 1
ATOM 1489 N N . GLY A 1 200 ? 33.490 4.460 -29.504 1.00 82.19 200 GLY A N 1
ATOM 1490 C CA . GLY A 1 200 ? 34.643 5.192 -28.979 1.00 82.19 200 GLY A CA 1
ATOM 1491 C C . GLY A 1 200 ? 35.842 4.259 -28.818 1.00 82.19 200 GLY A C 1
ATOM 1492 O O . GLY A 1 200 ? 36.932 4.541 -29.303 1.00 82.19 200 GLY A O 1
ATOM 1493 N N . LEU A 1 201 ? 35.613 3.061 -28.277 1.00 81.12 201 LEU A N 1
ATOM 1494 C CA . LEU A 1 201 ? 36.657 2.047 -28.158 1.00 81.12 201 LEU A CA 1
ATOM 1495 C C . LEU A 1 201 ? 37.115 1.497 -29.515 1.00 81.12 201 LEU A C 1
ATOM 1497 O O . LEU A 1 201 ? 38.293 1.197 -29.670 1.00 81.12 201 LEU A O 1
ATOM 1501 N N . ALA A 1 202 ? 36.230 1.398 -30.514 1.00 81.62 202 ALA A N 1
ATOM 1502 C CA . ALA A 1 202 ? 36.612 1.054 -31.890 1.00 81.62 202 ALA A CA 1
ATOM 1503 C C . ALA A 1 202 ? 37.539 2.081 -32.551 1.00 81.62 202 ALA A C 1
ATOM 1505 O O . ALA A 1 202 ? 38.310 1.703 -33.430 1.00 81.62 202 ALA A O 1
ATOM 1506 N N . GLN A 1 203 ? 37.475 3.349 -32.140 1.00 83.06 203 GLN A N 1
ATOM 1507 C CA . GLN A 1 203 ? 38.393 4.386 -32.613 1.00 83.06 203 GLN A CA 1
ATOM 1508 C C . GLN A 1 203 ? 39.737 4.334 -31.883 1.00 83.06 203 GLN A C 1
ATOM 1510 O O . GLN A 1 203 ? 40.773 4.543 -32.505 1.00 83.06 203 GLN A O 1
ATOM 1515 N N . LEU A 1 204 ? 39.726 4.005 -30.590 1.00 83.69 204 LEU A N 1
ATOM 1516 C CA . LEU A 1 204 ? 40.936 3.922 -29.768 1.00 83.69 204 LEU A CA 1
ATOM 1517 C C . LEU A 1 204 ? 41.757 2.652 -30.028 1.00 83.69 204 LEU A C 1
ATOM 1519 O O . LEU A 1 204 ? 42.971 2.654 -29.852 1.00 83.69 204 LEU A O 1
ATOM 1523 N N . THR A 1 205 ? 41.125 1.554 -30.446 1.00 85.50 205 THR A N 1
ATOM 1524 C CA . THR A 1 205 ? 41.839 0.311 -30.758 1.00 85.50 205 THR A CA 1
ATOM 1525 C C . THR A 1 205 ? 41.130 -0.534 -31.815 1.00 85.50 205 THR A C 1
ATOM 1527 O O . THR A 1 205 ? 39.911 -0.725 -31.806 1.00 85.50 205 THR A O 1
ATOM 1530 N N . ARG A 1 206 ? 41.924 -1.110 -32.729 1.00 86.81 206 ARG A N 1
ATOM 1531 C CA . ARG A 1 206 ? 41.445 -2.065 -33.742 1.00 86.81 206 ARG A CA 1
ATOM 1532 C C . ARG A 1 206 ? 41.246 -3.473 -33.172 1.00 86.81 206 ARG A C 1
ATOM 1534 O O . ARG A 1 206 ? 40.447 -4.240 -33.711 1.00 86.81 206 ARG A O 1
ATOM 1541 N N . SER A 1 207 ? 41.899 -3.812 -32.059 1.00 89.06 207 SER A N 1
ATOM 1542 C CA . SER A 1 207 ? 41.797 -5.139 -31.444 1.00 89.06 207 SER A CA 1
ATOM 1543 C C . SER A 1 207 ? 40.413 -5.347 -30.826 1.00 89.06 207 SER A C 1
ATOM 1545 O O . SER A 1 207 ? 39.972 -4.577 -29.976 1.00 89.06 207 SER A O 1
ATOM 1547 N N . VAL A 1 208 ? 39.688 -6.380 -31.258 1.00 83.50 208 VAL A N 1
ATOM 1548 C CA . VAL A 1 208 ? 38.377 -6.737 -30.678 1.00 83.50 208 VAL A CA 1
ATOM 1549 C C . VAL A 1 208 ? 38.534 -7.212 -29.230 1.00 83.50 208 VAL A C 1
ATOM 1551 O O . VAL A 1 208 ? 37.699 -6.892 -28.385 1.00 83.50 208 VAL A O 1
ATOM 1554 N N . TRP A 1 209 ? 39.636 -7.900 -28.924 1.00 81.50 209 TRP A N 1
ATOM 1555 C CA . TRP A 1 209 ? 39.937 -8.404 -27.585 1.00 81.50 209 TRP A CA 1
ATOM 1556 C C . TRP A 1 209 ? 40.178 -7.279 -26.587 1.00 81.50 209 TRP A C 1
ATOM 1558 O O . TRP A 1 209 ? 39.540 -7.260 -25.539 1.00 81.50 209 TRP A O 1
ATOM 1568 N N . LEU A 1 210 ? 41.006 -6.291 -26.944 1.00 79.56 210 LEU A N 1
ATOM 1569 C CA . LEU A 1 210 ? 41.259 -5.143 -26.070 1.00 79.56 210 LEU A CA 1
ATOM 1570 C C . LEU A 1 210 ? 39.978 -4.332 -25.828 1.00 79.56 210 LEU A C 1
ATOM 1572 O O . LEU A 1 210 ? 39.705 -3.930 -24.704 1.00 79.56 210 LEU A O 1
ATOM 1576 N N . ARG A 1 211 ? 39.137 -4.156 -26.856 1.00 77.44 211 ARG A N 1
ATOM 1577 C CA . ARG A 1 211 ? 37.826 -3.501 -26.706 1.00 77.44 211 ARG A CA 1
ATOM 1578 C C . ARG A 1 211 ? 36.915 -4.254 -25.756 1.00 77.44 211 ARG A C 1
ATOM 1580 O O . ARG A 1 211 ? 36.302 -3.641 -24.893 1.00 77.44 211 ARG A O 1
ATOM 1587 N N . THR A 1 212 ? 36.838 -5.569 -25.914 1.00 77.06 212 THR A N 1
ATOM 1588 C CA . THR A 1 212 ? 36.012 -6.423 -25.059 1.00 77.06 212 THR A CA 1
ATOM 1589 C C . THR A 1 212 ? 36.513 -6.384 -23.619 1.00 77.06 212 THR A C 1
ATOM 1591 O O . THR A 1 212 ? 35.703 -6.224 -22.714 1.00 77.06 212 THR A O 1
ATOM 1594 N N . ALA A 1 213 ? 37.833 -6.428 -23.408 1.00 79.19 213 ALA A N 1
ATOM 1595 C CA . ALA A 1 213 ? 38.448 -6.303 -22.091 1.00 79.19 213 ALA A CA 1
ATOM 1596 C C . ALA A 1 213 ? 38.145 -4.942 -21.446 1.00 79.19 213 ALA A C 1
ATOM 1598 O O . ALA A 1 213 ? 37.700 -4.900 -20.304 1.00 79.19 213 ALA A O 1
ATOM 1599 N N . ILE A 1 214 ? 38.288 -3.834 -22.182 1.00 78.75 214 ILE A N 1
ATOM 1600 C CA . ILE A 1 214 ? 37.964 -2.497 -21.664 1.00 78.75 214 ILE A CA 1
ATOM 1601 C C . ILE A 1 214 ? 36.471 -2.381 -21.342 1.00 78.75 214 ILE A C 1
ATOM 1603 O O . ILE A 1 214 ? 36.120 -1.883 -20.278 1.00 78.75 214 ILE A O 1
ATOM 1607 N N . ILE A 1 215 ? 35.579 -2.868 -22.213 1.00 77.50 215 ILE A N 1
ATOM 1608 C CA . ILE A 1 215 ? 34.134 -2.886 -21.933 1.00 77.50 215 ILE A CA 1
ATOM 1609 C C . ILE A 1 215 ? 33.848 -3.717 -20.685 1.00 77.50 215 ILE A C 1
ATOM 1611 O O . ILE A 1 215 ? 33.089 -3.269 -19.835 1.00 77.50 215 ILE A O 1
ATOM 1615 N N . ALA A 1 216 ? 34.451 -4.898 -20.552 1.00 78.19 216 ALA A N 1
ATOM 1616 C CA . ALA A 1 216 ? 34.273 -5.758 -19.390 1.00 78.19 216 ALA A CA 1
ATOM 1617 C C . ALA A 1 216 ? 34.762 -5.082 -18.101 1.00 78.19 216 ALA A C 1
ATOM 1619 O O . ALA A 1 216 ? 34.058 -5.134 -17.099 1.00 78.19 216 ALA A O 1
ATOM 1620 N N . VAL A 1 217 ? 35.901 -4.381 -18.135 1.00 80.50 217 VAL A N 1
ATOM 1621 C CA . VAL A 1 217 ? 36.413 -3.595 -17.001 1.00 80.50 217 VAL A CA 1
ATOM 1622 C C . VAL A 1 217 ? 35.484 -2.429 -16.676 1.00 80.50 217 VAL A C 1
ATOM 1624 O O . VAL A 1 217 ? 35.127 -2.249 -15.520 1.00 80.50 217 VAL A O 1
ATOM 1627 N N . LEU A 1 218 ? 35.025 -1.665 -17.671 1.00 77.25 218 LEU A N 1
ATOM 1628 C CA . LEU A 1 218 ? 34.090 -0.556 -17.458 1.00 77.25 218 LEU A CA 1
ATOM 1629 C C . LEU A 1 218 ? 32.743 -1.041 -16.920 1.00 77.25 218 LEU A C 1
ATOM 1631 O O . LEU A 1 218 ? 32.182 -0.412 -16.029 1.00 77.25 218 LEU A O 1
ATOM 1635 N N . LEU A 1 219 ? 32.233 -2.169 -17.419 1.00 74.38 219 LEU A N 1
ATOM 1636 C CA . LEU A 1 219 ? 31.055 -2.824 -16.860 1.00 74.38 219 LEU A CA 1
ATOM 1637 C C . LEU A 1 219 ? 31.336 -3.306 -15.437 1.00 74.38 219 LEU A C 1
ATOM 1639 O O . LEU A 1 219 ? 30.500 -3.096 -14.572 1.00 74.38 219 LEU A O 1
ATOM 1643 N N . GLY A 1 220 ? 32.509 -3.872 -15.165 1.00 72.69 220 GLY A N 1
ATOM 1644 C CA . GLY A 1 220 ? 32.944 -4.255 -13.824 1.00 72.69 220 GLY A CA 1
ATOM 1645 C C . GLY A 1 220 ? 33.042 -3.067 -12.865 1.00 72.69 220 GLY A C 1
ATOM 1646 O O . GLY A 1 220 ? 32.655 -3.196 -11.717 1.00 72.69 220 GLY A O 1
ATOM 1647 N N . ILE A 1 221 ? 33.466 -1.888 -13.318 1.00 71.25 221 ILE A N 1
ATOM 1648 C CA . ILE A 1 221 ? 33.540 -0.669 -12.494 1.00 71.25 221 ILE A CA 1
ATOM 1649 C C . ILE A 1 221 ? 32.160 -0.019 -12.326 1.00 71.25 221 ILE A C 1
ATOM 1651 O O . ILE A 1 221 ? 31.852 0.490 -11.256 1.00 71.25 221 ILE A O 1
ATOM 1655 N N . ALA A 1 222 ? 31.318 -0.023 -13.361 1.00 68.25 222 ALA A N 1
ATOM 1656 C CA . ALA A 1 222 ? 29.995 0.602 -13.328 1.00 68.25 222 ALA A CA 1
ATOM 1657 C C . ALA A 1 222 ? 28.963 -0.266 -12.597 1.00 68.25 222 ALA A C 1
ATOM 1659 O O . ALA A 1 222 ? 28.193 0.216 -11.768 1.00 68.25 222 ALA A O 1
ATOM 1660 N N . TYR A 1 223 ? 28.949 -1.561 -12.907 1.00 66.50 223 TYR A N 1
ATOM 1661 C CA . TYR A 1 223 ? 28.054 -2.534 -12.300 1.00 66.50 223 TYR A CA 1
ATOM 1662 C C . TYR A 1 223 ? 28.664 -3.212 -11.090 1.00 66.50 223 TYR A C 1
ATOM 1664 O O . TYR A 1 223 ? 27.894 -3.675 -10.271 1.00 66.50 223 TYR A O 1
ATOM 1672 N N . GLY A 1 224 ? 29.983 -3.258 -10.910 1.00 71.19 224 GLY A N 1
ATOM 1673 C CA . GLY A 1 224 ? 30.593 -3.830 -9.706 1.00 71.19 224 GLY A CA 1
ATOM 1674 C C . GLY A 1 224 ? 30.043 -3.213 -8.427 1.00 71.19 224 GLY A C 1
ATOM 1675 O O . GLY A 1 224 ? 29.602 -3.973 -7.592 1.00 71.19 224 GLY A O 1
ATOM 1676 N N . PRO A 1 225 ? 29.934 -1.882 -8.278 1.00 64.06 225 PRO A N 1
ATOM 1677 C CA . PRO A 1 225 ? 29.318 -1.241 -7.113 1.00 64.06 225 PRO A CA 1
ATOM 1678 C C . PRO A 1 225 ? 27.788 -1.345 -7.040 1.00 64.06 225 PRO A C 1
ATOM 1680 O O . PRO A 1 225 ? 27.231 -1.153 -5.968 1.00 64.06 225 PRO A O 1
ATOM 1683 N N . LEU A 1 226 ? 27.085 -1.627 -8.145 1.00 60.28 226 LEU A N 1
ATOM 1684 C CA . LEU A 1 226 ? 25.635 -1.904 -8.130 1.00 60.28 226 LEU A CA 1
ATOM 1685 C C . LEU A 1 226 ? 25.338 -3.356 -7.756 1.00 60.28 226 LEU A C 1
ATOM 1687 O O . LEU A 1 226 ? 24.413 -3.659 -7.004 1.00 60.28 226 LEU A O 1
ATOM 1691 N N . LEU A 1 227 ? 26.127 -4.253 -8.334 1.00 62.44 227 LEU A N 1
ATOM 1692 C CA . LEU A 1 227 ? 26.094 -5.676 -8.108 1.00 62.44 227 LEU A CA 1
ATOM 1693 C C . LEU A 1 227 ? 26.749 -5.994 -6.781 1.00 62.44 227 LEU A C 1
ATOM 1695 O O . LEU A 1 227 ? 26.302 -6.933 -6.177 1.00 62.44 227 LEU A O 1
ATOM 1699 N N . ALA A 1 228 ? 27.709 -5.235 -6.259 1.00 64.81 228 ALA A N 1
ATOM 1700 C CA . ALA A 1 228 ? 28.370 -5.540 -4.993 1.00 64.81 228 ALA A CA 1
ATOM 1701 C C . ALA A 1 228 ? 27.373 -5.544 -3.834 1.00 64.81 228 ALA A C 1
ATOM 1703 O O . ALA A 1 228 ? 27.367 -6.531 -3.134 1.00 64.81 228 ALA A O 1
ATOM 1704 N N . PRO A 1 229 ? 26.438 -4.593 -3.662 1.00 59.44 229 PRO A N 1
ATOM 1705 C CA . PRO A 1 229 ? 25.365 -4.719 -2.679 1.00 59.44 229 PRO A CA 1
ATOM 1706 C C . PRO A 1 229 ? 24.353 -5.822 -2.996 1.00 59.44 229 PRO A C 1
ATOM 1708 O O . PRO A 1 229 ? 23.646 -6.258 -2.094 1.00 59.44 229 PRO A O 1
ATOM 1711 N N . ALA A 1 230 ? 24.196 -6.226 -4.260 1.00 61.12 230 ALA A N 1
ATOM 1712 C CA . ALA A 1 230 ? 23.297 -7.312 -4.661 1.00 61.12 230 ALA A CA 1
ATOM 1713 C C . ALA A 1 230 ? 23.941 -8.700 -4.479 1.00 61.12 230 ALA A C 1
ATOM 1715 O O . ALA A 1 230 ? 23.258 -9.633 -4.090 1.00 61.12 230 ALA A O 1
ATOM 1716 N N . ILE A 1 231 ? 25.246 -8.802 -4.720 1.00 60.59 231 ILE A N 1
ATOM 1717 C CA . ILE A 1 231 ? 26.152 -9.940 -4.584 1.00 60.59 231 ILE A CA 1
ATOM 1718 C C . ILE A 1 231 ? 26.516 -10.082 -3.117 1.00 60.59 231 ILE A C 1
ATOM 1720 O O . ILE A 1 231 ? 26.441 -11.175 -2.618 1.00 60.59 231 ILE A O 1
ATOM 1724 N N . ASP A 1 232 ? 26.804 -9.020 -2.377 1.00 58.47 232 ASP A N 1
ATOM 1725 C CA . ASP A 1 232 ? 26.880 -9.032 -0.913 1.00 58.47 232 ASP A CA 1
ATOM 1726 C C . ASP A 1 232 ? 25.537 -9.525 -0.366 1.00 58.47 232 ASP A C 1
ATOM 1728 O O . ASP A 1 232 ? 25.466 -10.583 0.252 1.00 58.47 232 ASP A O 1
ATOM 1732 N N . ARG A 1 233 ? 24.414 -8.922 -0.784 1.00 56.31 233 ARG A N 1
ATOM 1733 C CA . ARG A 1 233 ? 23.090 -9.470 -0.447 1.00 56.31 233 ARG A CA 1
ATOM 1734 C C . ARG A 1 233 ? 22.851 -10.911 -0.894 1.00 56.31 233 ARG A C 1
ATOM 1736 O O . ARG A 1 233 ? 21.993 -11.513 -0.268 1.00 56.31 233 ARG A O 1
ATOM 1743 N N . ALA A 1 234 ? 23.531 -11.446 -1.911 1.00 54.56 234 ALA A N 1
ATOM 1744 C CA . ALA A 1 234 ? 23.303 -12.790 -2.461 1.00 54.56 234 ALA A CA 1
ATOM 1745 C C . ALA A 1 234 ? 24.362 -13.846 -2.072 1.00 54.56 234 ALA A C 1
ATOM 1747 O O . ALA A 1 234 ? 24.075 -15.035 -2.135 1.00 54.56 234 ALA A O 1
ATOM 1748 N N . VAL A 1 235 ? 25.568 -13.436 -1.683 1.00 56.25 235 VAL A N 1
ATOM 1749 C CA . VAL A 1 235 ? 26.793 -14.248 -1.544 1.00 56.25 235 VAL A CA 1
ATOM 1750 C C . VAL A 1 235 ? 27.458 -14.012 -0.187 1.00 56.25 235 VAL A C 1
ATOM 1752 O O . VAL A 1 235 ? 28.029 -14.942 0.371 1.00 56.25 235 VAL A O 1
ATOM 1755 N N . GLY A 1 236 ? 27.375 -12.807 0.386 1.00 47.12 236 GLY A N 1
ATOM 1756 C CA . GLY A 1 236 ? 28.117 -12.436 1.592 1.00 47.12 236 GLY A CA 1
ATOM 1757 C C . GLY A 1 236 ? 27.243 -11.782 2.662 1.00 47.12 236 GLY A C 1
ATOM 1758 O O . GLY A 1 236 ? 26.797 -10.658 2.527 1.00 47.12 236 GLY A O 1
ATOM 1759 N N . SER A 1 237 ? 27.052 -12.438 3.804 1.00 44.97 237 SER A N 1
ATOM 1760 C CA . SER A 1 237 ? 26.630 -11.819 5.079 1.00 44.97 237 SER A CA 1
ATOM 1761 C C . SER A 1 237 ? 25.155 -11.430 5.320 1.00 44.97 237 SER A C 1
ATOM 1763 O O . SER A 1 237 ? 24.808 -11.217 6.485 1.00 44.97 237 SER A O 1
ATOM 1765 N N . ARG A 1 238 ? 24.248 -11.378 4.323 1.00 50.66 238 ARG A N 1
ATOM 1766 C CA . ARG A 1 238 ? 22.827 -10.997 4.574 1.00 50.66 238 ARG A CA 1
ATOM 1767 C C . ARG A 1 238 ? 21.721 -11.756 3.837 1.00 50.66 238 ARG A C 1
ATOM 1769 O O . ARG A 1 238 ? 20.554 -11.418 4.068 1.00 50.66 238 ARG A O 1
ATOM 1776 N N . VAL A 1 239 ? 22.007 -12.811 3.064 1.00 52.19 239 VAL A N 1
ATOM 1777 C CA . VAL A 1 239 ? 20.961 -13.823 2.821 1.00 52.19 239 VAL A CA 1
ATOM 1778 C C . VAL A 1 239 ? 20.744 -14.509 4.163 1.00 52.19 239 VAL A C 1
ATOM 1780 O O . VAL A 1 239 ? 21.398 -15.496 4.490 1.00 52.19 239 VAL A O 1
ATOM 1783 N N . LYS A 1 240 ? 19.876 -13.939 5.006 1.00 57.97 240 LYS A N 1
ATOM 1784 C CA . LYS A 1 240 ? 19.385 -14.675 6.165 1.00 57.97 240 LYS A CA 1
ATOM 1785 C C . LYS A 1 240 ? 18.831 -15.976 5.582 1.00 57.97 240 LYS A C 1
ATOM 1787 O O . LYS A 1 240 ? 18.040 -15.877 4.638 1.00 57.97 240 LYS A O 1
ATOM 1792 N N . PRO A 1 241 ? 19.271 -17.155 6.062 1.00 65.00 241 PRO A N 1
ATOM 1793 C CA . PRO A 1 241 ? 18.735 -18.415 5.568 1.00 65.00 241 PRO A CA 1
ATOM 1794 C C . PRO A 1 241 ? 17.218 -18.301 5.568 1.00 65.00 241 PRO A C 1
ATOM 1796 O O . PRO A 1 241 ? 16.669 -17.685 6.489 1.00 65.00 241 PRO A O 1
ATOM 1799 N N . PHE A 1 242 ? 16.566 -18.807 4.519 1.00 67.56 242 PHE A N 1
ATOM 1800 C CA . PHE A 1 242 ? 15.112 -18.795 4.437 1.00 67.56 242 PHE A CA 1
ATOM 1801 C C . PHE A 1 242 ? 14.572 -19.387 5.742 1.00 67.56 242 PHE A C 1
ATOM 1803 O O . PHE A 1 242 ? 14.745 -20.575 6.020 1.00 67.56 242 PHE A O 1
ATOM 1810 N N . ARG A 1 243 ? 14.039 -18.525 6.613 1.00 68.94 243 ARG A N 1
ATOM 1811 C CA . ARG A 1 243 ? 13.624 -18.932 7.950 1.00 68.94 243 ARG A CA 1
ATOM 1812 C C . ARG A 1 243 ? 12.273 -19.597 7.791 1.00 68.94 243 ARG A C 1
ATOM 1814 O O . ARG A 1 243 ? 11.282 -18.921 7.539 1.00 68.94 243 ARG A O 1
ATOM 1821 N N . MET A 1 244 ? 12.248 -20.918 7.917 1.00 79.44 244 MET A N 1
ATOM 1822 C CA . MET A 1 244 ? 10.989 -21.633 8.047 1.00 79.44 244 MET A CA 1
ATOM 1823 C C . MET A 1 244 ? 10.423 -21.380 9.447 1.00 79.44 244 MET A C 1
ATOM 1825 O O . MET A 1 244 ? 11.115 -21.562 10.448 1.00 79.44 244 MET A O 1
ATOM 1829 N N . GLY A 1 245 ? 9.167 -20.940 9.507 1.00 86.06 245 GLY A N 1
ATOM 1830 C CA . GLY A 1 245 ? 8.460 -20.639 10.751 1.00 86.06 245 GLY A CA 1
ATOM 1831 C C . GLY A 1 245 ? 8.419 -19.154 11.119 1.00 86.06 245 GLY A C 1
ATOM 1832 O O . GLY A 1 245 ? 9.017 -18.294 10.476 1.00 86.06 245 GLY A O 1
ATOM 1833 N N . LEU A 1 246 ? 7.659 -18.855 12.173 1.00 88.50 246 LEU A N 1
ATOM 1834 C CA . LEU A 1 246 ? 7.442 -17.485 12.634 1.00 88.50 246 LEU A CA 1
ATOM 1835 C C . LEU A 1 246 ? 8.680 -16.934 13.356 1.00 88.50 246 LEU A C 1
ATOM 1837 O O . LEU A 1 246 ? 9.235 -17.641 14.208 1.00 88.50 246 LEU A O 1
ATOM 1841 N N . PRO A 1 247 ? 9.080 -15.675 13.092 1.00 89.75 247 PRO A N 1
ATOM 1842 C CA . PRO A 1 247 ? 10.105 -14.999 13.879 1.00 89.75 247 PRO A CA 1
ATOM 1843 C C . PRO A 1 247 ? 9.750 -14.972 15.370 1.00 89.75 247 PRO A C 1
ATOM 1845 O O . PRO A 1 247 ? 8.573 -14.871 15.730 1.00 89.75 247 PRO A O 1
ATOM 1848 N N . GLN A 1 248 ? 10.764 -15.025 16.237 1.00 89.88 248 GLN A N 1
ATOM 1849 C CA . GLN A 1 248 ? 10.558 -15.018 17.687 1.00 89.88 248 GLN A CA 1
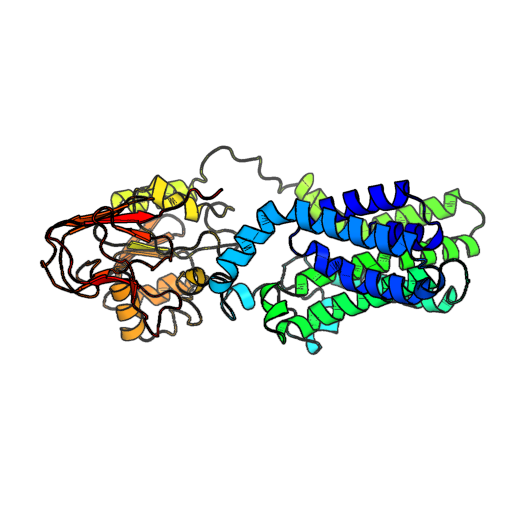ATOM 1850 C C . GLN A 1 248 ? 9.808 -13.763 18.136 1.00 89.88 248 GLN A C 1
ATOM 1852 O O . GLN A 1 248 ? 8.934 -13.851 18.984 1.00 89.88 248 GLN A O 1
ATOM 1857 N N . GLU A 1 249 ? 10.064 -12.620 17.503 1.00 91.50 249 GLU A N 1
ATOM 1858 C CA . GLU A 1 249 ? 9.390 -11.354 17.783 1.00 91.50 249 GLU A CA 1
ATOM 1859 C C . GLU A 1 249 ? 7.872 -11.446 17.567 1.00 91.50 249 GLU A C 1
ATOM 1861 O O . GLU A 1 249 ? 7.100 -10.922 18.364 1.00 91.50 249 GLU A O 1
ATOM 1866 N N . ILE A 1 250 ? 7.426 -12.153 16.523 1.00 92.50 250 ILE A N 1
ATOM 1867 C CA . ILE A 1 250 ? 5.996 -12.368 16.257 1.00 92.50 250 ILE A CA 1
ATOM 1868 C C . ILE A 1 250 ? 5.391 -13.324 17.280 1.00 92.50 250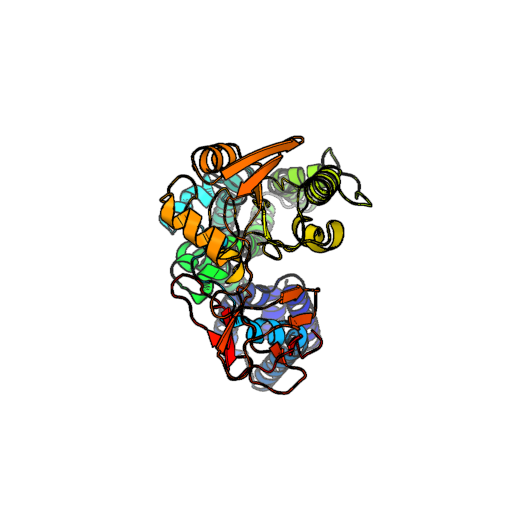 ILE A C 1
ATOM 1870 O O . ILE A 1 250 ? 4.298 -13.063 17.777 1.00 92.50 250 ILE A O 1
ATOM 1874 N N . LYS A 1 251 ? 6.099 -14.406 17.627 1.00 92.38 251 LYS A N 1
ATOM 1875 C CA . LYS A 1 251 ? 5.648 -15.337 18.673 1.00 92.38 251 LYS A CA 1
ATOM 1876 C C . LYS A 1 251 ? 5.513 -14.621 20.018 1.00 92.38 251 LYS A C 1
ATOM 1878 O O . LYS A 1 251 ? 4.465 -14.725 20.648 1.00 92.38 251 LYS A O 1
ATOM 1883 N N . SER A 1 252 ? 6.517 -13.826 20.391 1.00 91.69 252 SER A N 1
ATOM 1884 C CA . SER A 1 252 ? 6.535 -12.998 21.598 1.00 91.69 252 SER A CA 1
ATOM 1885 C C . SER A 1 252 ? 5.342 -12.045 21.651 1.00 91.69 252 SER A C 1
ATOM 1887 O O . SER A 1 252 ? 4.695 -11.960 22.692 1.00 91.69 252 SER A O 1
ATOM 1889 N N . VAL A 1 253 ? 5.021 -11.360 20.544 1.00 94.62 253 VAL A N 1
ATOM 1890 C CA . VAL A 1 253 ? 3.847 -10.471 20.453 1.00 94.62 253 VAL A CA 1
ATOM 1891 C C . VAL A 1 253 ? 2.537 -11.263 20.520 1.00 94.62 253 VAL A C 1
ATOM 1893 O O . VAL A 1 253 ? 1.624 -10.863 21.235 1.00 94.62 253 VAL A O 1
ATOM 1896 N N . GLY A 1 254 ? 2.431 -12.403 19.836 1.00 94.75 254 GLY A N 1
ATOM 1897 C CA . GLY A 1 254 ? 1.237 -13.253 19.898 1.00 94.75 254 GLY A CA 1
ATOM 1898 C C . GLY A 1 254 ? 0.978 -13.832 21.295 1.00 94.75 254 GLY A C 1
ATOM 1899 O O . GLY A 1 254 ? -0.164 -13.921 21.735 1.00 94.75 254 GLY A O 1
ATOM 1900 N N . GLU A 1 255 ? 2.025 -14.210 22.029 1.00 94.25 255 GLU A N 1
ATOM 1901 C CA . GLU A 1 255 ? 1.928 -14.609 23.441 1.00 94.25 255 GLU A CA 1
ATOM 1902 C C . GLU A 1 255 ? 1.524 -13.446 24.346 1.00 94.25 255 GLU A C 1
ATOM 1904 O O . GLU A 1 255 ? 0.595 -13.591 25.135 1.00 94.25 255 GLU A O 1
ATOM 1909 N N . LEU A 1 256 ? 2.183 -12.291 24.199 1.00 95.31 256 LEU A N 1
ATOM 1910 C CA . LEU A 1 256 ? 1.875 -11.061 24.935 1.00 95.31 256 LEU A CA 1
ATOM 1911 C C . LEU A 1 256 ? 0.388 -10.709 24.817 1.00 95.31 256 LEU A C 1
ATOM 1913 O O . LEU A 1 256 ? -0.270 -10.422 25.811 1.00 95.31 256 LEU A O 1
ATOM 1917 N N . VAL A 1 257 ? -0.146 -10.782 23.598 1.00 96.94 257 VAL A N 1
ATOM 1918 C CA . VAL A 1 257 ? -1.555 -10.512 23.321 1.00 96.94 257 VAL A CA 1
ATOM 1919 C C . VAL A 1 257 ? -2.461 -11.537 23.993 1.00 96.94 257 VAL A C 1
ATOM 1921 O O . VAL A 1 257 ? -3.403 -11.152 24.682 1.00 96.94 257 VAL A O 1
ATOM 1924 N N . ARG A 1 258 ? -2.182 -12.836 23.840 1.00 96.56 258 ARG A N 1
ATOM 1925 C CA . ARG A 1 258 ? -3.017 -13.894 24.431 1.00 96.56 258 ARG A CA 1
ATOM 1926 C C . ARG A 1 258 ? -3.081 -13.821 25.956 1.00 96.56 258 ARG A C 1
ATOM 1928 O O . ARG A 1 258 ? -4.124 -14.133 26.518 1.00 96.56 258 ARG A O 1
ATOM 1935 N N . LEU A 1 259 ? -1.992 -13.410 26.608 1.00 97.38 259 LEU A N 1
ATOM 1936 C CA . LEU A 1 259 ? -1.894 -13.338 28.069 1.00 97.38 259 LEU A CA 1
ATOM 1937 C C . LEU A 1 259 ? -2.569 -12.102 28.680 1.00 97.38 259 LEU A C 1
ATOM 1939 O O . LEU A 1 259 ? -2.991 -12.159 29.831 1.00 97.38 259 LEU A O 1
ATOM 1943 N N . HIS A 1 260 ? -2.645 -10.989 27.946 1.00 98.19 260 HIS A N 1
ATOM 1944 C CA . HIS A 1 260 ? -3.000 -9.683 28.522 1.00 98.19 260 HIS A CA 1
ATOM 1945 C C . HIS A 1 260 ? -4.196 -8.991 27.856 1.00 98.19 260 HIS A C 1
ATOM 1947 O O . HIS A 1 260 ? -4.502 -7.846 28.193 1.00 98.19 260 HIS A O 1
ATOM 1953 N N . THR A 1 261 ? -4.858 -9.652 26.907 1.00 98.25 261 THR A N 1
ATOM 1954 C CA . THR A 1 261 ? -6.009 -9.097 26.182 1.00 98.25 261 THR A CA 1
ATOM 1955 C C . THR A 1 261 ? -7.128 -10.121 26.052 1.00 98.25 261 THR A C 1
ATOM 1957 O O . THR A 1 261 ? -6.903 -11.334 26.116 1.00 98.25 261 THR A O 1
ATOM 1960 N N . ASP A 1 262 ? -8.330 -9.641 25.766 1.00 97.25 262 ASP A N 1
ATOM 1961 C CA . ASP A 1 262 ? -9.505 -10.459 25.481 1.00 97.25 262 ASP A CA 1
ATOM 1962 C C . ASP A 1 262 ? -10.211 -9.974 24.197 1.00 97.25 262 ASP A C 1
ATOM 1964 O O . ASP A 1 262 ? -9.665 -9.165 23.448 1.00 97.25 262 ASP A O 1
ATOM 1968 N N . LYS A 1 263 ? -11.386 -10.530 23.887 1.00 97.06 263 LYS A N 1
ATOM 1969 C CA . LYS A 1 263 ? -12.129 -10.245 22.646 1.00 97.06 263 LYS A CA 1
ATOM 1970 C C . LYS A 1 263 ? -13.080 -9.046 22.737 1.00 97.06 263 LYS A C 1
ATOM 1972 O O . LYS A 1 263 ? -13.763 -8.750 21.765 1.00 97.06 263 LYS A O 1
ATOM 1977 N N . SER A 1 264 ? -13.160 -8.361 23.876 1.00 97.50 264 SER A N 1
ATOM 1978 C CA . SER A 1 264 ? -14.098 -7.245 24.058 1.00 97.50 264 SER A CA 1
ATOM 1979 C C . SER A 1 264 ? -13.720 -5.996 23.255 1.00 97.50 264 SER A C 1
ATOM 1981 O O . SER A 1 264 ? -14.576 -5.145 23.021 1.00 97.50 264 SER A O 1
ATOM 1983 N N . ALA A 1 265 ? -12.468 -5.889 22.804 1.00 98.19 265 ALA A N 1
ATOM 1984 C CA . ALA A 1 265 ? -11.961 -4.747 22.056 1.00 98.19 265 ALA A CA 1
ATOM 1985 C C . ALA A 1 265 ? -10.852 -5.135 21.063 1.00 98.19 265 ALA A C 1
ATOM 1987 O O . ALA A 1 265 ? -10.371 -6.268 21.029 1.00 98.19 265 ALA A O 1
ATOM 1988 N N . ARG A 1 266 ? -10.441 -4.174 20.235 1.00 98.06 266 ARG A N 1
ATOM 1989 C CA . ARG A 1 266 ? -9.362 -4.317 19.254 1.00 98.06 266 ARG A CA 1
ATOM 1990 C C . ARG A 1 266 ? -8.017 -3.906 19.817 1.00 98.06 266 ARG A C 1
ATOM 1992 O O . ARG A 1 266 ? -7.914 -3.143 20.780 1.00 98.06 266 ARG A O 1
ATOM 1999 N N . ILE A 1 267 ? -6.979 -4.368 19.133 1.00 98.25 267 ILE A N 1
ATOM 2000 C CA . ILE A 1 267 ? -5.591 -4.027 19.411 1.00 98.25 267 ILE A CA 1
ATOM 2001 C C . ILE A 1 267 ? -5.087 -3.089 18.316 1.00 98.25 267 ILE A C 1
ATOM 2003 O O . ILE A 1 267 ? -4.978 -3.477 17.152 1.00 98.25 267 ILE A O 1
ATOM 2007 N N . LEU A 1 268 ? -4.737 -1.858 18.678 1.00 98.06 268 LEU A N 1
ATOM 2008 C CA . LEU A 1 268 ? -3.986 -0.967 17.798 1.00 98.06 268 LEU A CA 1
ATOM 2009 C C . LEU A 1 268 ? -2.509 -1.329 17.880 1.00 98.06 268 LEU A C 1
ATOM 2011 O O . LEU A 1 268 ? -1.928 -1.334 18.961 1.00 98.06 268 LEU A O 1
ATOM 2015 N N . ILE A 1 269 ? -1.885 -1.620 16.747 1.00 96.75 269 ILE A N 1
ATOM 2016 C CA . ILE A 1 269 ? -0.479 -2.018 16.709 1.00 96.75 269 ILE A CA 1
ATOM 2017 C C . ILE A 1 269 ? 0.312 -1.097 15.787 1.00 96.75 269 ILE A C 1
ATOM 2019 O O . ILE A 1 269 ? -0.125 -0.794 14.680 1.00 96.75 269 ILE A O 1
ATOM 2023 N N . GLU A 1 270 ? 1.471 -0.637 16.259 1.00 96.12 270 GLU A N 1
ATOM 2024 C CA . GLU A 1 270 ? 2.397 0.171 15.468 1.00 96.12 270 GLU A CA 1
ATOM 2025 C C . GLU A 1 270 ? 3.056 -0.688 14.385 1.00 96.12 270 GLU A C 1
ATOM 2027 O O . GLU A 1 270 ? 4.032 -1.396 14.634 1.00 96.12 270 GLU A O 1
ATOM 2032 N N . ASP A 1 271 ? 2.533 -0.614 13.168 1.00 93.56 271 ASP A N 1
ATOM 2033 C CA . ASP A 1 271 ? 3.039 -1.383 12.041 1.00 93.56 271 ASP A CA 1
ATOM 2034 C C . ASP A 1 271 ? 4.419 -0.877 11.581 1.00 93.56 271 ASP A C 1
ATOM 2036 O O . ASP A 1 271 ? 4.884 0.215 11.927 1.00 93.56 271 ASP A O 1
ATOM 2040 N N . SER A 1 272 ? 5.126 -1.710 10.820 1.00 90.62 272 SER A N 1
ATOM 2041 C CA . SER A 1 272 ? 6.503 -1.435 10.417 1.00 90.62 272 SER A CA 1
ATOM 2042 C C . SER A 1 272 ? 6.809 -2.000 9.031 1.00 90.62 272 SER A C 1
ATOM 2044 O O . SER A 1 272 ? 6.421 -3.125 8.708 1.00 90.62 272 SER A O 1
ATOM 2046 N N . GLY A 1 273 ? 7.576 -1.266 8.224 1.00 86.06 273 GLY A N 1
ATOM 2047 C CA . GLY A 1 273 ? 8.052 -1.753 6.931 1.00 86.06 273 GLY A CA 1
ATOM 2048 C C . GLY A 1 273 ? 9.504 -1.435 6.628 1.00 86.06 273 GLY A C 1
ATOM 2049 O O . GLY A 1 273 ? 10.328 -1.343 7.538 1.00 86.06 273 GLY A O 1
ATOM 2050 N N . GLY A 1 274 ? 9.829 -1.313 5.338 1.00 79.00 274 GLY A N 1
ATOM 2051 C CA . GLY A 1 274 ? 11.212 -1.153 4.881 1.00 79.00 274 GLY A CA 1
ATOM 2052 C C . GLY A 1 274 ? 11.916 0.055 5.501 1.00 79.00 274 GLY A C 1
ATOM 2053 O O . GLY A 1 274 ? 13.052 -0.066 5.955 1.00 79.00 274 GLY A O 1
ATOM 2054 N N . GLN A 1 275 ? 11.215 1.188 5.613 1.00 76.50 275 GLN A N 1
ATOM 2055 C CA . GLN A 1 275 ? 11.756 2.427 6.192 1.00 76.50 275 GLN A CA 1
ATOM 2056 C C . GLN A 1 275 ? 12.085 2.279 7.682 1.00 76.50 275 GLN A C 1
ATOM 2058 O O . GLN A 1 275 ? 13.096 2.787 8.163 1.00 76.50 275 GLN A O 1
ATOM 2063 N N . THR A 1 276 ? 11.300 1.479 8.396 1.00 83.56 276 THR A N 1
ATOM 2064 C CA . THR A 1 276 ? 11.496 1.177 9.815 1.00 83.56 276 THR A CA 1
ATOM 2065 C C . THR A 1 276 ? 12.240 -0.136 10.039 1.00 83.56 276 THR A C 1
ATOM 2067 O O . THR A 1 276 ? 12.186 -0.671 1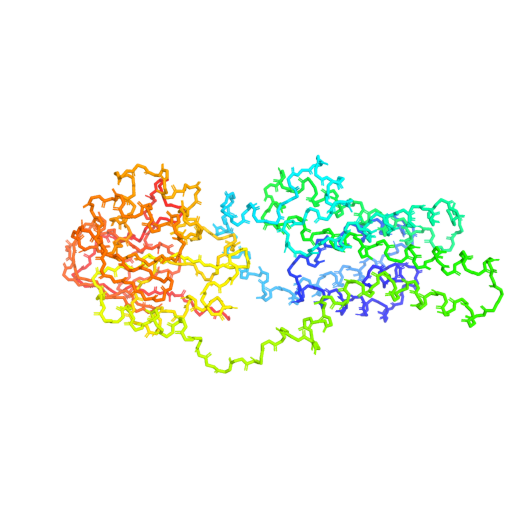1.140 1.00 83.56 276 THR A O 1
ATOM 2070 N N . LYS A 1 277 ? 12.918 -0.701 9.032 1.00 85.31 277 LYS A N 1
ATOM 2071 C CA . LYS A 1 277 ? 13.699 -1.951 9.145 1.00 85.31 277 LYS A CA 1
ATOM 2072 C C . LYS A 1 277 ? 12.896 -3.181 9.611 1.00 85.31 277 LYS A C 1
ATOM 2074 O O . LYS A 1 277 ? 13.474 -4.060 10.244 1.00 85.31 277 LYS A O 1
ATOM 2079 N N . HIS A 1 278 ? 11.600 -3.254 9.292 1.00 87.75 278 HIS A N 1
ATOM 2080 C CA . HIS A 1 278 ? 10.711 -4.393 9.580 1.00 87.75 278 HIS A CA 1
ATOM 2081 C C . HIS A 1 278 ? 10.858 -4.935 11.015 1.00 87.75 278 HIS A C 1
ATOM 2083 O O . HIS A 1 278 ? 11.491 -5.963 11.275 1.00 87.75 278 HIS A O 1
ATOM 2089 N N . GLN A 1 279 ? 10.263 -4.233 11.971 1.00 92.12 279 GLN A N 1
ATOM 2090 C CA . GLN A 1 279 ? 10.451 -4.460 13.401 1.00 92.12 279 GLN A CA 1
ATOM 2091 C C . GLN A 1 279 ? 9.952 -5.834 13.873 1.00 92.12 279 GLN A C 1
ATOM 2093 O O . GLN A 1 279 ? 10.376 -6.310 14.922 1.00 92.12 279 GLN A O 1
ATOM 2098 N N . TYR A 1 280 ? 9.158 -6.536 13.075 1.00 91.38 280 TYR A N 1
ATOM 2099 C CA . TYR A 1 280 ? 8.655 -7.871 13.380 1.00 91.38 280 TYR A CA 1
ATOM 2100 C C . TYR A 1 280 ? 9.542 -8.966 12.772 1.00 91.38 280 TYR A C 1
ATOM 2102 O O . TYR A 1 280 ? 9.161 -9.690 11.849 1.00 91.38 280 TYR A O 1
ATOM 2110 N N . GLY A 1 281 ? 10.783 -9.044 13.259 1.00 86.75 281 GLY A N 1
ATOM 2111 C CA . GLY A 1 281 ? 11.739 -10.084 12.867 1.00 86.75 281 GLY A CA 1
ATOM 2112 C C . GLY A 1 281 ? 12.262 -9.975 11.432 1.00 86.75 281 GLY A C 1
ATOM 2113 O O . GLY A 1 281 ? 12.682 -10.975 10.849 1.00 86.75 281 GLY A O 1
ATOM 2114 N N . GLY A 1 282 ? 12.251 -8.777 10.839 1.00 84.88 282 GLY A N 1
ATOM 2115 C CA . GLY A 1 282 ? 12.656 -8.577 9.446 1.00 84.88 282 GLY A CA 1
ATOM 2116 C C . GLY A 1 282 ? 11.552 -8.877 8.427 1.00 84.88 282 GLY A C 1
ATOM 2117 O O . GLY A 1 282 ? 11.854 -8.984 7.242 1.00 84.88 282 GLY A O 1
ATOM 2118 N N . THR A 1 283 ? 10.305 -9.048 8.875 1.00 82.94 283 THR A N 1
ATOM 2119 C CA . THR A 1 283 ? 9.159 -9.439 8.040 1.00 82.94 283 THR A CA 1
ATOM 2120 C C . THR A 1 283 ? 7.972 -8.483 8.214 1.00 82.94 283 THR A C 1
ATOM 2122 O O . THR A 1 283 ? 7.973 -7.643 9.113 1.00 82.94 283 THR A O 1
ATOM 2125 N N . HIS A 1 284 ? 6.949 -8.637 7.370 1.00 83.62 284 HIS A N 1
ATOM 2126 C CA . HIS A 1 284 ? 5.629 -8.003 7.510 1.00 83.62 284 HIS A CA 1
ATOM 2127 C C . HIS A 1 284 ? 4.588 -8.977 8.085 1.00 83.62 284 HIS A C 1
ATOM 2129 O O . HIS A 1 284 ? 3.459 -9.063 7.616 1.00 83.62 284 HIS A O 1
ATOM 2135 N N . ALA A 1 285 ? 4.976 -9.773 9.081 1.00 84.38 285 ALA A N 1
ATOM 2136 C CA . ALA A 1 285 ? 4.114 -10.809 9.653 1.00 84.38 285 ALA A CA 1
ATOM 2137 C C . ALA A 1 285 ? 3.034 -10.270 10.614 1.00 84.38 285 ALA A C 1
ATOM 2139 O O . ALA A 1 285 ? 2.320 -11.053 11.236 1.00 84.38 285 ALA A O 1
ATOM 2140 N N . THR A 1 286 ? 2.889 -8.947 10.732 1.00 88.62 286 THR A N 1
ATOM 2141 C CA . THR A 1 286 ? 1.837 -8.301 11.525 1.00 88.62 286 THR A CA 1
ATOM 2142 C C . THR A 1 286 ? 0.447 -8.740 11.055 1.00 88.62 286 THR A C 1
ATOM 2144 O O . THR A 1 286 ? -0.379 -9.093 11.890 1.00 88.62 286 THR A O 1
ATOM 2147 N N . ALA A 1 287 ? 0.234 -8.894 9.744 1.00 87.75 287 ALA A N 1
ATOM 2148 C CA . ALA A 1 287 ? -1.015 -9.404 9.167 1.00 87.75 287 ALA A CA 1
ATOM 2149 C C . ALA A 1 287 ? -1.405 -10.833 9.617 1.00 87.75 287 ALA A C 1
ATOM 2151 O O . ALA A 1 287 ? -2.555 -11.232 9.459 1.00 87.75 287 ALA A O 1
ATOM 2152 N N . MET A 1 288 ? -0.477 -11.616 10.184 1.00 89.31 288 MET A N 1
ATOM 2153 C CA . MET A 1 288 ? -0.771 -12.958 10.711 1.00 89.31 288 MET A CA 1
ATOM 2154 C C . MET A 1 288 ? -1.243 -12.939 12.170 1.00 89.31 288 MET A C 1
ATOM 2156 O O . MET A 1 288 ? -1.802 -13.927 12.646 1.00 89.31 288 MET A O 1
ATOM 2160 N N . LEU A 1 289 ? -1.019 -11.842 12.900 1.00 92.38 289 LEU A N 1
ATOM 2161 C CA . LEU A 1 289 ? -1.338 -11.746 14.326 1.00 92.38 289 LEU A CA 1
ATOM 2162 C C . LEU A 1 289 ? -2.814 -12.017 14.659 1.00 92.38 289 LEU A C 1
ATOM 2164 O O . LEU A 1 289 ? -3.033 -12.739 15.634 1.00 92.38 289 LEU A O 1
ATOM 2168 N N . PRO A 1 290 ? -3.811 -11.560 13.866 1.00 92.94 290 PRO A N 1
ATOM 2169 C CA . PRO A 1 290 ? -5.211 -11.891 14.124 1.00 92.94 290 PRO A CA 1
ATOM 2170 C C . PRO A 1 290 ? -5.463 -13.398 14.238 1.00 92.94 290 PRO A C 1
ATOM 2172 O O . PRO A 1 290 ? -6.133 -13.846 15.164 1.00 92.94 290 PRO A O 1
ATOM 2175 N N . GLN A 1 291 ? -4.854 -14.193 13.352 1.00 90.44 291 GLN A N 1
ATOM 2176 C CA . GLN A 1 291 ? -4.986 -15.653 13.357 1.00 90.44 291 GLN A CA 1
ATOM 2177 C C . GLN A 1 291 ? -4.186 -16.309 14.489 1.00 90.44 291 GLN A C 1
ATOM 2179 O O . GLN A 1 291 ? -4.631 -17.292 15.072 1.00 90.44 291 GLN A O 1
ATOM 2184 N N . LEU A 1 292 ? -3.003 -15.778 14.812 1.00 91.44 292 LEU A N 1
ATOM 2185 C CA . LEU A 1 292 ? -2.124 -16.354 15.837 1.00 91.44 292 LEU A CA 1
ATOM 2186 C C . LEU A 1 292 ? -2.620 -16.113 17.266 1.00 91.44 292 LEU A C 1
ATOM 2188 O O . LEU A 1 292 ? -2.359 -16.930 18.152 1.00 91.44 292 LEU A O 1
ATOM 2192 N N . ALA A 1 293 ? -3.279 -14.979 17.496 1.00 94.00 293 ALA A N 1
ATOM 2193 C CA . ALA A 1 293 ? -3.750 -14.573 18.813 1.00 94.00 293 ALA A CA 1
ATOM 2194 C C . ALA A 1 293 ? -5.265 -14.727 19.001 1.00 94.00 293 ALA A C 1
ATOM 2196 O O . ALA A 1 293 ? -5.721 -14.627 20.140 1.00 94.00 293 ALA A O 1
ATOM 2197 N N . ASP A 1 294 ? -6.025 -14.978 17.927 1.00 94.38 294 ASP A N 1
ATOM 2198 C CA . ASP A 1 294 ? -7.495 -14.994 17.934 1.00 94.38 294 ASP A CA 1
ATOM 2199 C C . ASP A 1 294 ? -8.054 -13.690 18.536 1.00 94.38 294 ASP A C 1
ATOM 2201 O O . ASP A 1 294 ? -8.778 -13.670 19.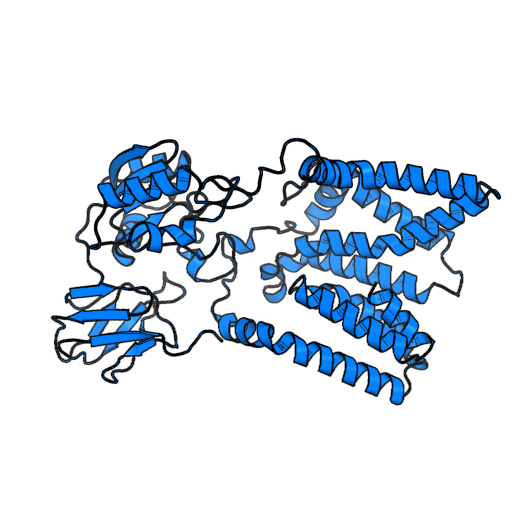538 1.00 94.38 294 ASP A O 1
ATOM 2205 N N . ARG A 1 295 ? -7.594 -12.568 17.968 1.00 96.00 295 ARG A N 1
ATOM 2206 C CA . ARG A 1 295 ? -7.937 -11.196 18.368 1.00 96.00 295 ARG A CA 1
ATOM 2207 C C . ARG A 1 295 ? -8.130 -10.316 17.144 1.00 96.00 295 ARG A C 1
ATOM 2209 O O . ARG A 1 295 ? -7.537 -10.554 16.094 1.00 96.00 295 ARG A O 1
ATOM 2216 N N . GLU A 1 296 ? -8.913 -9.259 17.308 1.00 96.06 296 GLU A N 1
ATOM 2217 C CA . GLU A 1 296 ? -9.064 -8.223 16.292 1.00 96.06 296 GLU A CA 1
ATOM 2218 C C . GLU A 1 296 ? -7.983 -7.152 16.423 1.00 96.06 296 GLU A C 1
ATOM 2220 O O . GLU A 1 296 ? -7.659 -6.691 17.519 1.00 96.06 296 GLU A O 1
ATOM 2225 N N . TYR A 1 297 ? -7.452 -6.720 15.282 1.00 95.56 297 TYR A N 1
ATOM 2226 C CA . TYR A 1 297 ? -6.403 -5.711 15.210 1.00 95.56 297 TYR A CA 1
ATOM 2227 C C . TYR A 1 297 ? -6.836 -4.558 14.318 1.00 95.56 297 TYR A C 1
ATOM 2229 O O . TYR A 1 297 ? -7.453 -4.764 13.275 1.00 95.56 297 TYR A O 1
ATOM 2237 N N . MET A 1 298 ? -6.444 -3.347 14.704 1.00 94.75 298 MET A N 1
ATOM 2238 C CA . MET A 1 298 ? -6.512 -2.179 13.839 1.00 94.75 298 MET A CA 1
ATOM 2239 C C . MET A 1 298 ? -5.206 -2.082 13.050 1.00 94.75 298 MET A C 1
ATOM 2241 O O . MET A 1 298 ? -4.219 -1.513 13.525 1.00 94.75 298 MET A O 1
ATOM 2245 N N . MET A 1 299 ? -5.179 -2.718 11.878 1.00 89.00 299 MET A N 1
ATOM 2246 C CA . MET A 1 299 ? -3.987 -2.823 11.040 1.00 89.00 299 MET A CA 1
ATOM 2247 C C . MET A 1 299 ? -4.316 -2.971 9.555 1.00 89.00 299 MET A C 1
ATOM 2249 O O . MET A 1 299 ? -5.423 -3.355 9.189 1.00 89.00 299 MET A O 1
ATOM 2253 N N . GLY A 1 300 ? -3.325 -2.699 8.709 1.00 80.31 300 GLY A N 1
ATOM 2254 C CA . GLY A 1 300 ? -3.416 -2.878 7.266 1.00 80.31 300 GLY A CA 1
ATOM 2255 C C . GLY A 1 300 ? -2.797 -4.197 6.795 1.00 80.31 300 GLY A C 1
ATOM 2256 O O . GLY A 1 300 ? -2.028 -4.817 7.529 1.00 80.31 300 GLY A O 1
ATOM 2257 N N . PRO A 1 301 ? -3.068 -4.618 5.546 1.00 81.56 301 PRO A N 1
ATOM 2258 C CA . PRO A 1 301 ? -2.440 -5.798 4.948 1.00 81.56 301 PRO A CA 1
ATOM 2259 C C . PRO A 1 301 ? -0.923 -5.627 4.786 1.00 81.56 301 PRO A C 1
ATOM 2261 O O . PRO A 1 301 ? -0.169 -6.595 4.862 1.00 81.56 301 PRO A O 1
ATOM 2264 N N . ALA A 1 302 ? -0.476 -4.393 4.551 1.00 87.19 302 ALA A N 1
ATOM 2265 C CA . ALA A 1 302 ? 0.921 -3.997 4.572 1.00 87.19 302 ALA A CA 1
ATOM 2266 C C . ALA A 1 302 ? 1.018 -2.475 4.763 1.00 87.19 302 ALA A C 1
ATOM 2268 O O . ALA A 1 302 ? 0.188 -1.732 4.218 1.00 87.19 302 ALA A O 1
ATOM 2269 N N . PRO A 1 303 ? 2.053 -1.987 5.464 1.00 85.25 303 PRO A N 1
ATOM 2270 C CA . PRO A 1 303 ? 2.246 -0.561 5.650 1.00 85.25 303 PRO A CA 1
ATOM 2271 C C . PRO A 1 303 ? 2.602 0.093 4.311 1.00 85.25 303 PRO A C 1
ATOM 2273 O O . PRO A 1 303 ? 3.193 -0.528 3.425 1.00 85.25 303 PRO A O 1
ATOM 2276 N N . TYR A 1 304 ? 2.259 1.372 4.166 1.00 84.81 304 TYR A N 1
ATOM 2277 C CA . TYR A 1 304 ? 2.551 2.195 2.982 1.00 84.81 304 TYR A CA 1
ATOM 2278 C C . TYR A 1 304 ? 1.882 1.759 1.667 1.00 84.81 304 TYR A C 1
ATOM 2280 O O . TYR A 1 304 ? 2.150 2.361 0.625 1.00 84.81 304 TYR A O 1
ATOM 2288 N N . VAL A 1 305 ? 0.985 0.771 1.682 1.00 87.06 305 VAL A N 1
ATOM 2289 C CA . VAL A 1 305 ? 0.101 0.510 0.537 1.00 87.06 305 VAL A CA 1
ATOM 2290 C C . VAL A 1 305 ? -0.917 1.656 0.445 1.00 87.06 305 VAL A C 1
ATOM 2292 O O . VAL A 1 305 ? -1.453 2.062 1.479 1.00 87.06 305 VAL A O 1
ATOM 2295 N N . PRO A 1 306 ? -1.180 2.231 -0.743 1.00 87.06 306 PRO A N 1
ATOM 2296 C CA . PRO A 1 306 ? -2.090 3.362 -0.889 1.00 87.06 306 PRO A CA 1
ATOM 2297 C C . PRO A 1 306 ? -3.552 2.907 -0.872 1.00 87.06 306 PRO A C 1
ATOM 2299 O O . PRO A 1 306 ? -4.250 3.037 -1.865 1.00 87.06 306 PRO A O 1
ATOM 2302 N N . ILE A 1 307 ? -4.016 2.374 0.256 1.00 89.81 307 ILE A N 1
ATOM 2303 C CA . ILE A 1 307 ? -5.423 2.028 0.493 1.00 89.81 307 ILE A CA 1
ATOM 2304 C C . ILE A 1 307 ? -5.990 2.853 1.651 1.00 89.81 307 ILE A C 1
ATOM 2306 O O . ILE A 1 307 ? -5.241 3.248 2.547 1.00 89.81 307 ILE A O 1
ATOM 2310 N N . LYS A 1 308 ? -7.291 3.147 1.620 1.00 91.56 308 LYS A N 1
ATOM 2311 C CA . LYS A 1 308 ? -7.986 3.992 2.609 1.00 91.56 308 LYS A CA 1
ATOM 2312 C C . LYS A 1 308 ? -7.842 3.466 4.032 1.00 91.56 308 LYS A C 1
ATOM 2314 O O . LYS A 1 308 ? -7.653 4.248 4.955 1.00 91.56 308 LYS A O 1
ATOM 2319 N N . GLU A 1 309 ? -7.848 2.150 4.191 1.00 90.81 309 GLU A N 1
ATOM 2320 C CA . GLU A 1 309 ? -7.705 1.442 5.461 1.00 90.81 309 GLU A CA 1
ATOM 2321 C C . GLU A 1 309 ? -6.384 1.815 6.150 1.00 90.81 309 GLU A C 1
ATOM 2323 O O . GLU A 1 309 ? -6.344 2.008 7.362 1.00 90.81 309 GLU A O 1
ATOM 2328 N N . ASN A 1 310 ? -5.312 2.028 5.376 1.00 90.19 310 ASN A N 1
ATOM 2329 C CA . ASN A 1 310 ? -4.011 2.434 5.908 1.00 90.19 310 ASN A CA 1
ATOM 2330 C C . ASN A 1 310 ? -3.985 3.872 6.448 1.00 90.19 310 ASN A C 1
ATOM 2332 O O . ASN A 1 310 ? -3.040 4.230 7.151 1.00 90.19 310 ASN A O 1
ATOM 2336 N N . GLU A 1 311 ? -4.996 4.705 6.171 1.00 90.25 311 GLU A N 1
ATOM 2337 C CA . GLU A 1 311 ? -5.133 6.011 6.832 1.00 90.25 311 GLU A CA 1
ATOM 2338 C C . GLU A 1 311 ? -5.592 5.885 8.292 1.00 90.25 311 GLU A C 1
ATOM 2340 O O . GLU A 1 311 ? -5.573 6.866 9.030 1.00 90.25 311 GLU A O 1
ATOM 2345 N N . LEU A 1 312 ? -5.961 4.683 8.731 1.00 92.56 312 LEU A N 1
ATOM 2346 C CA . LEU A 1 312 ? -6.444 4.396 10.078 1.00 92.56 312 LEU A CA 1
ATOM 2347 C C . LEU A 1 312 ? -5.500 3.447 10.838 1.00 92.56 312 LEU A C 1
ATOM 2349 O O . LEU A 1 312 ? -5.836 2.915 11.889 1.00 92.56 312 LEU A O 1
ATOM 2353 N N . VAL A 1 313 ? -4.305 3.199 10.307 1.00 93.62 313 VAL A N 1
ATOM 2354 C CA . VAL A 1 313 ? -3.304 2.325 10.930 1.00 93.62 313 VAL A CA 1
ATOM 2355 C C . VAL A 1 313 ? -2.254 3.179 11.625 1.00 93.62 313 VAL A C 1
ATOM 2357 O O . VAL A 1 313 ? -1.893 4.252 11.139 1.00 93.62 313 VAL A O 1
ATOM 2360 N N . LEU A 1 314 ? -1.743 2.695 12.757 1.00 95.88 314 LEU A N 1
ATOM 2361 C CA . LEU A 1 314 ? -0.619 3.317 13.443 1.00 95.88 314 LEU A CA 1
ATOM 2362 C C . LEU A 1 314 ? 0.687 2.946 12.724 1.00 95.88 314 LEU A C 1
ATOM 2364 O O . LEU A 1 314 ? 1.140 1.811 12.815 1.00 95.88 314 LEU A O 1
ATOM 2368 N N . ILE A 1 315 ? 1.302 3.894 12.018 1.00 93.19 315 ILE A N 1
ATOM 2369 C CA . ILE A 1 315 ? 2.571 3.709 11.294 1.00 93.19 315 ILE A CA 1
ATOM 2370 C C . ILE A 1 315 ? 3.524 4.829 11.706 1.00 93.19 315 ILE A C 1
ATOM 2372 O O . ILE A 1 315 ? 3.168 6.000 11.596 1.00 93.19 315 ILE A O 1
ATOM 2376 N N . GLU A 1 316 ? 4.730 4.490 12.172 1.00 91.31 316 GLU A N 1
ATOM 2377 C CA . GLU A 1 316 ? 5.748 5.480 12.588 1.00 91.31 316 GLU A CA 1
ATOM 2378 C C . GLU A 1 316 ? 5.187 6.535 13.554 1.00 91.31 316 GLU A C 1
ATOM 2380 O O . GLU A 1 316 ? 5.344 7.748 13.386 1.00 91.31 316 GLU A O 1
ATOM 2385 N N . CYS A 1 317 ? 4.459 6.058 14.557 1.00 95.62 317 CYS A N 1
ATOM 2386 C CA . CYS A 1 317 ? 3.734 6.890 15.501 1.00 95.62 317 CYS A CA 1
ATOM 2387 C C . CYS A 1 317 ? 2.767 7.926 14.900 1.00 95.62 317 CYS A C 1
ATOM 2389 O O . CYS A 1 317 ? 2.541 9.002 15.460 1.00 95.62 317 CYS A O 1
ATOM 2391 N N . SER A 1 318 ? 2.184 7.611 13.748 1.00 93.88 318 SER A N 1
ATOM 2392 C CA . SER A 1 318 ? 1.172 8.429 13.087 1.00 93.88 318 SER A CA 1
ATOM 2393 C C . SER A 1 318 ? -0.078 7.614 12.804 1.00 93.88 318 SER A C 1
ATOM 2395 O O . SER A 1 318 ? 0.017 6.451 12.426 1.00 93.88 318 SER A O 1
ATOM 2397 N N . ILE A 1 319 ? -1.238 8.244 12.963 1.00 94.12 319 ILE A N 1
ATOM 2398 C CA . ILE A 1 319 ? -2.538 7.716 12.550 1.00 94.12 319 ILE A CA 1
ATOM 2399 C C . ILE A 1 319 ? -3.027 8.629 11.427 1.00 94.12 319 ILE A C 1
ATOM 2401 O O . ILE A 1 319 ? -3.202 9.842 11.604 1.00 94.12 319 ILE A O 1
ATOM 2405 N N . GLY A 1 320 ? -3.147 8.066 10.229 1.00 88.94 320 GLY A N 1
ATOM 2406 C CA . GLY A 1 320 ? -3.446 8.824 9.020 1.00 88.94 320 GLY A CA 1
ATOM 2407 C C . GLY A 1 320 ? -2.396 9.893 8.746 1.00 88.94 320 GLY A C 1
ATOM 2408 O O . GLY A 1 320 ? -1.247 9.600 8.423 1.00 88.94 320 GLY A O 1
ATOM 2409 N N . ARG A 1 321 ? -2.790 11.165 8.842 1.00 88.06 321 ARG A N 1
ATOM 2410 C CA . ARG A 1 321 ? -1.902 12.309 8.567 1.00 88.06 321 ARG A CA 1
ATOM 2411 C C . ARG A 1 321 ? -1.366 12.985 9.826 1.00 88.06 321 ARG A C 1
ATOM 2413 O O . ARG A 1 321 ? -0.548 13.900 9.699 1.00 88.06 321 ARG A O 1
ATOM 2420 N N . LYS A 1 322 ? -1.818 12.564 11.008 1.00 92.88 322 LYS A N 1
ATOM 2421 C CA . LYS A 1 322 ? -1.477 13.181 12.290 1.00 92.88 322 LYS A CA 1
ATOM 2422 C C . LYS A 1 322 ? -0.532 12.280 13.069 1.00 92.88 322 LYS A C 1
ATOM 2424 O O . LYS A 1 322 ? -0.712 11.067 13.120 1.00 92.88 322 LYS A O 1
ATOM 2429 N N . ARG A 1 323 ? 0.484 12.883 13.680 1.00 95.00 323 ARG A N 1
ATOM 2430 C CA . ARG A 1 323 ? 1.368 12.160 14.594 1.00 95.00 323 ARG A CA 1
ATOM 2431 C C . ARG A 1 323 ? 0.727 12.094 15.972 1.00 95.00 323 ARG A C 1
ATOM 2433 O O . ARG A 1 323 ? 0.254 13.119 16.457 1.00 95.00 323 ARG A O 1
ATOM 2440 N N . VAL A 1 324 ? 0.764 10.926 16.605 1.00 97.19 324 VAL A N 1
ATOM 2441 C CA . VAL A 1 324 ? 0.136 10.681 17.913 1.00 97.19 324 VAL A CA 1
ATOM 2442 C C . VAL A 1 324 ? 0.730 11.585 18.994 1.00 97.19 324 VAL A C 1
ATOM 2444 O O . VAL A 1 324 ? 0.004 12.085 19.844 1.00 97.19 324 VAL A O 1
ATOM 2447 N N . ASP A 1 325 ? 2.029 11.890 18.921 1.00 96.94 325 ASP A N 1
ATOM 2448 C CA . ASP A 1 325 ? 2.704 12.803 19.854 1.00 96.94 325 ASP A CA 1
ATOM 2449 C C . ASP A 1 325 ? 2.215 14.258 19.773 1.00 96.94 325 ASP A C 1
ATOM 2451 O O . ASP A 1 325 ? 2.500 15.035 20.683 1.00 96.94 325 ASP A O 1
ATOM 2455 N N . ARG A 1 326 ? 1.496 14.614 18.702 1.00 97.12 326 ARG A N 1
ATOM 2456 C CA . ARG A 1 326 ? 0.928 15.945 18.447 1.00 97.12 326 ARG A CA 1
ATOM 2457 C C . ARG A 1 326 ? -0.600 15.964 18.457 1.00 97.12 326 ARG A C 1
ATOM 2459 O O . ARG A 1 326 ? -1.176 17.021 18.223 1.00 97.12 326 ARG A O 1
ATOM 2466 N N . MET A 1 327 ? -1.248 14.818 18.654 1.00 97.69 327 MET A N 1
ATOM 2467 C CA . MET A 1 327 ? -2.701 14.760 18.782 1.00 97.69 327 MET A CA 1
ATOM 2468 C C . MET A 1 327 ? -3.115 15.298 20.148 1.00 97.69 327 MET A C 1
ATOM 2470 O O . MET A 1 327 ? -2.453 15.046 21.157 1.00 97.69 327 MET A O 1
ATOM 2474 N N . GLU A 1 328 ? -4.232 16.017 20.182 1.00 97.50 328 GLU A N 1
ATOM 2475 C CA . GLU A 1 328 ? -4.851 16.386 21.448 1.00 97.50 328 GLU A CA 1
ATOM 2476 C C . GLU A 1 328 ? -5.348 15.130 22.171 1.00 97.50 328 GLU A C 1
ATOM 2478 O O . GLU A 1 328 ? -5.790 14.162 21.547 1.00 97.50 328 GLU A O 1
ATOM 2483 N N . SER A 1 329 ? -5.296 15.145 23.505 1.00 97.69 329 SER A N 1
ATOM 2484 C CA . SER A 1 329 ? -5.673 13.982 24.320 1.00 97.69 329 SER A CA 1
ATOM 2485 C C . SER A 1 329 ? -7.116 13.531 24.050 1.00 97.69 329 SER A C 1
ATOM 2487 O O . SER A 1 329 ? -7.374 12.336 23.907 1.00 97.69 329 SER A O 1
ATOM 2489 N N . GLY A 1 330 ? -8.043 14.487 23.894 1.00 98.06 330 GLY A N 1
ATOM 2490 C CA . GLY A 1 330 ? -9.436 14.214 23.529 1.00 98.06 330 GLY A CA 1
ATOM 2491 C C . GLY A 1 330 ? -9.567 13.579 22.144 1.00 98.06 330 GLY A C 1
ATOM 2492 O O . GLY A 1 330 ? -10.233 12.560 22.007 1.00 98.06 330 GLY A O 1
ATOM 2493 N N . GLU A 1 331 ? -8.846 14.103 21.148 1.00 97.62 331 GLU A N 1
ATOM 2494 C CA . GLU A 1 331 ? -8.853 13.560 19.785 1.00 97.62 331 GLU A CA 1
ATOM 2495 C C . GLU A 1 331 ? -8.395 12.093 19.751 1.00 97.62 331 GLU A C 1
ATOM 2497 O O . GLU A 1 331 ? -9.034 11.245 19.125 1.00 97.62 331 GLU A O 1
ATOM 2502 N N . LEU A 1 332 ? -7.298 11.774 20.447 1.00 98.25 332 LEU A N 1
ATOM 2503 C CA . LEU A 1 332 ? -6.801 10.402 20.539 1.00 98.25 332 LEU A CA 1
ATOM 2504 C C . LEU A 1 332 ? -7.776 9.498 21.309 1.00 98.25 332 LEU A C 1
ATOM 2506 O O . LEU A 1 332 ? -8.002 8.361 20.899 1.00 98.25 332 LEU A O 1
ATOM 2510 N N . SER A 1 333 ? -8.375 9.993 22.397 1.00 98.25 333 SER A N 1
ATOM 2511 C CA . SER A 1 333 ? -9.393 9.260 23.163 1.00 98.25 333 SER A CA 1
ATOM 2512 C C . SER A 1 333 ? -10.599 8.896 22.292 1.00 98.25 333 SER A C 1
ATOM 2514 O O . SER A 1 333 ? -11.036 7.745 22.291 1.00 98.25 333 SER A O 1
ATOM 2516 N N . ASP A 1 334 ? -11.101 9.853 21.511 1.00 97.75 334 ASP A N 1
ATOM 2517 C CA . ASP A 1 334 ? -12.249 9.664 20.626 1.00 97.75 334 ASP A CA 1
ATOM 2518 C C . ASP A 1 334 ? -11.937 8.692 19.492 1.00 97.75 334 ASP A C 1
ATOM 2520 O O . ASP A 1 334 ? -12.763 7.839 19.170 1.00 97.75 334 ASP A O 1
ATOM 2524 N N . TYR A 1 335 ? -10.729 8.763 18.925 1.00 98.00 335 TYR A N 1
ATOM 2525 C CA . TYR A 1 335 ? -10.256 7.780 17.956 1.00 98.00 335 TYR A CA 1
ATOM 2526 C C . TYR A 1 335 ? -10.271 6.361 18.544 1.00 98.00 335 TYR A C 1
ATOM 2528 O O . TYR A 1 335 ? -10.873 5.458 17.963 1.00 98.00 335 TYR A O 1
ATOM 2536 N N . LEU A 1 336 ? -9.652 6.163 19.713 1.00 98.38 336 LEU A N 1
ATOM 2537 C CA . LEU A 1 336 ? -9.558 4.843 20.342 1.00 98.38 336 LEU A CA 1
ATOM 2538 C C . LEU A 1 336 ? -10.945 4.283 20.681 1.00 98.38 336 LEU A C 1
ATOM 2540 O O . LEU A 1 336 ? -11.226 3.127 20.376 1.00 98.38 336 LEU A O 1
ATOM 2544 N N . LYS A 1 337 ? -11.849 5.118 21.204 1.00 98.25 337 LYS A N 1
ATOM 2545 C CA . LYS A 1 337 ? -13.240 4.728 21.473 1.00 98.25 337 LYS A CA 1
ATOM 2546 C C . LYS A 1 337 ? -14.009 4.388 20.198 1.00 98.25 337 LYS A C 1
ATOM 2548 O O . LYS A 1 337 ? -14.682 3.363 20.163 1.00 98.25 337 LYS A O 1
ATOM 2553 N N . ARG A 1 338 ? -13.903 5.213 19.147 1.00 98.00 338 ARG A N 1
ATOM 2554 C CA . ARG A 1 338 ? -14.621 5.015 17.874 1.00 98.00 338 ARG A CA 1
ATOM 2555 C C . ARG A 1 338 ? -14.327 3.647 17.271 1.00 98.00 338 ARG A C 1
ATOM 2557 O O . ARG A 1 338 ? -15.244 3.008 16.771 1.00 98.00 338 ARG A O 1
ATOM 2564 N N . TYR A 1 339 ? -13.080 3.186 17.335 1.00 98.06 339 TYR A N 1
ATOM 2565 C CA . TYR A 1 339 ? -12.669 1.885 16.794 1.00 98.06 339 TYR A CA 1
ATOM 2566 C C . TYR A 1 339 ? -12.666 0.757 17.834 1.00 98.06 339 TYR A C 1
ATOM 2568 O O . TYR A 1 339 ? -12.132 -0.320 17.558 1.00 98.06 339 TYR A O 1
ATOM 2576 N N . ASN A 1 340 ? -13.254 0.995 19.011 1.00 98.44 340 ASN A N 1
ATOM 2577 C CA . ASN A 1 340 ? -13.268 0.074 20.143 1.00 98.44 340 ASN A CA 1
ATOM 2578 C C . ASN A 1 340 ? -11.872 -0.507 20.439 1.00 98.44 340 ASN A C 1
ATOM 2580 O O . ASN A 1 340 ? -11.691 -1.720 20.453 1.00 98.44 340 ASN A O 1
ATOM 2584 N N . ILE A 1 341 ? -10.860 0.349 20.584 1.00 98.69 341 ILE A N 1
ATOM 2585 C CA . ILE A 1 341 ? -9.468 -0.047 20.826 1.00 98.69 341 ILE A CA 1
ATOM 2586 C C . ILE A 1 341 ? -9.216 -0.098 22.332 1.00 98.69 341 ILE A C 1
ATOM 2588 O O . ILE A 1 341 ? -9.043 0.936 22.969 1.00 98.69 341 ILE A O 1
ATOM 2592 N N . GLY A 1 342 ? -9.124 -1.307 22.881 1.00 98.62 342 GLY A N 1
ATOM 2593 C CA . GLY A 1 342 ? -8.859 -1.541 24.305 1.00 98.62 342 GLY A CA 1
ATOM 2594 C C . GLY A 1 342 ? -7.374 -1.682 24.625 1.00 98.62 342 GLY A C 1
ATOM 2595 O O . GLY A 1 342 ? -6.961 -1.515 25.773 1.00 98.62 342 GLY A O 1
ATOM 2596 N N . TRP A 1 343 ? -6.550 -1.951 23.608 1.00 98.81 343 TRP A N 1
ATOM 2597 C CA . TRP A 1 343 ? -5.118 -2.176 23.779 1.00 98.81 343 TRP A CA 1
ATOM 2598 C C . TRP A 1 343 ? -4.289 -1.538 22.677 1.00 98.81 343 TRP A C 1
ATOM 2600 O O . TRP A 1 343 ? -4.701 -1.477 21.519 1.00 98.81 343 TRP A O 1
ATOM 2610 N N . VAL A 1 344 ? -3.079 -1.113 23.038 1.00 98.62 344 VAL A N 1
ATOM 2611 C CA . VAL A 1 344 ? -2.117 -0.524 22.104 1.00 98.62 344 VAL A CA 1
ATOM 2612 C C . VAL A 1 344 ? -0.759 -1.203 22.251 1.00 98.62 344 VAL A C 1
ATOM 2614 O O . VAL A 1 344 ? -0.228 -1.292 23.357 1.00 98.62 344 VAL A O 1
ATOM 2617 N N . ILE A 1 345 ? -0.176 -1.655 21.140 1.00 97.94 345 ILE A N 1
ATOM 2618 C CA . ILE A 1 345 ? 1.174 -2.224 21.078 1.00 97.94 345 ILE A CA 1
ATOM 2619 C C . ILE A 1 345 ? 2.062 -1.318 20.237 1.00 97.94 345 ILE A C 1
ATOM 2621 O O . ILE A 1 345 ? 1.815 -1.126 19.049 1.00 97.94 345 ILE A O 1
ATOM 2625 N N . VAL A 1 346 ? 3.138 -0.811 20.832 1.00 97.94 346 VAL A N 1
ATOM 2626 C CA . VAL A 1 346 ? 4.109 0.056 20.147 1.00 97.94 346 VAL A CA 1
ATOM 2627 C C . VAL A 1 346 ? 5.531 -0.439 20.346 1.00 97.94 346 VAL A C 1
ATOM 2629 O O . VAL A 1 346 ? 5.837 -1.115 21.330 1.00 97.94 346 VAL A O 1
ATOM 2632 N N . TRP A 1 347 ? 6.423 -0.087 19.427 1.00 96.75 347 TRP A N 1
ATOM 2633 C CA . TRP A 1 347 ? 7.843 -0.429 19.505 1.00 96.75 347 TRP A CA 1
ATOM 2634 C C . TRP A 1 347 ? 8.745 0.807 19.489 1.00 96.75 347 TRP A C 1
ATOM 2636 O O . TRP A 1 347 ? 9.820 0.774 20.098 1.00 96.75 347 TRP A O 1
ATOM 2646 N N . SER A 1 348 ? 8.335 1.899 18.838 1.00 97.00 348 SER A N 1
ATOM 2647 C CA . SER A 1 348 ? 9.155 3.105 18.741 1.00 97.00 348 SER A CA 1
ATOM 2648 C C . SER A 1 348 ? 9.122 3.903 20.045 1.00 97.00 348 SER A C 1
ATOM 2650 O O . SER A 1 348 ? 8.098 3.979 20.726 1.00 97.00 348 SER A O 1
ATOM 2652 N N . GLN A 1 349 ? 10.255 4.508 20.416 1.00 97.56 349 GLN A N 1
ATOM 2653 C CA . GLN A 1 349 ? 10.336 5.295 21.652 1.00 97.56 349 GLN A CA 1
ATOM 2654 C C . GLN A 1 349 ? 9.376 6.485 21.623 1.00 97.56 349 GLN A C 1
ATOM 2656 O O . GLN A 1 349 ? 8.643 6.708 22.579 1.00 97.56 349 GLN A O 1
ATOM 2661 N N . LEU A 1 350 ? 9.310 7.169 20.478 1.00 97.12 350 LEU A N 1
ATOM 2662 C CA . LEU A 1 350 ? 8.397 8.282 20.256 1.00 97.12 350 LEU A CA 1
ATOM 2663 C C . LEU A 1 350 ? 6.948 7.913 20.605 1.00 97.12 350 LEU A C 1
ATOM 2665 O O . LEU A 1 350 ? 6.256 8.699 21.248 1.00 97.12 350 LEU A O 1
ATOM 2669 N N . CYS A 1 351 ? 6.497 6.723 20.200 1.00 98.12 351 CYS A N 1
ATOM 2670 C CA . CYS A 1 351 ? 5.133 6.298 20.482 1.00 98.12 351 CYS A CA 1
ATOM 2671 C C . CYS A 1 351 ? 4.916 5.813 21.902 1.00 98.12 351 CYS A C 1
ATOM 2673 O O . CYS A 1 351 ? 3.869 6.104 22.475 1.00 98.12 351 CYS A O 1
ATOM 2675 N N . LYS A 1 352 ? 5.909 5.156 22.507 1.00 98.56 352 LYS A N 1
ATOM 2676 C CA . LYS A 1 352 ? 5.870 4.841 23.941 1.00 98.56 352 LYS A CA 1
ATOM 2677 C C . LYS A 1 352 ? 5.634 6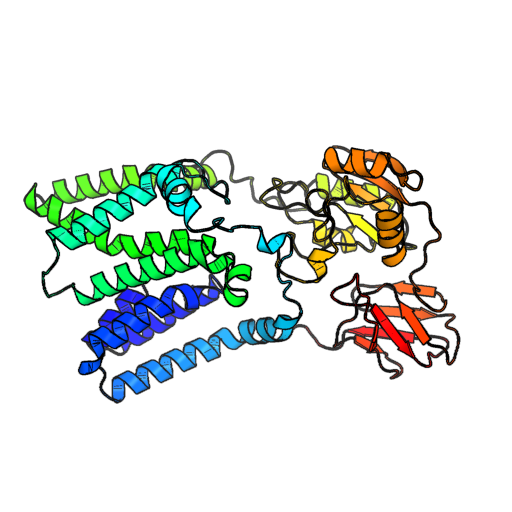.107 24.760 1.00 98.56 352 LYS A C 1
ATOM 2679 O O . LYS A 1 352 ? 4.678 6.154 25.527 1.00 98.56 352 LYS A O 1
ATOM 2684 N N . ASP A 1 353 ? 6.426 7.146 24.505 1.00 98.44 353 ASP A N 1
ATOM 2685 C CA . ASP A 1 353 ? 6.322 8.423 25.211 1.00 98.44 353 ASP A CA 1
ATOM 2686 C C . ASP A 1 353 ? 4.976 9.112 24.935 1.00 98.44 353 ASP A C 1
ATOM 2688 O O . ASP A 1 353 ? 4.368 9.688 25.835 1.00 98.44 353 ASP A O 1
ATOM 2692 N N . ALA A 1 354 ? 4.482 9.061 23.692 1.00 98.31 354 ALA A N 1
ATOM 2693 C CA . ALA A 1 354 ? 3.214 9.685 23.317 1.00 98.31 354 ALA A CA 1
ATOM 2694 C C . ALA A 1 354 ? 2.004 9.065 24.034 1.00 98.31 354 ALA A C 1
ATOM 2696 O O . ALA A 1 354 ? 1.130 9.804 24.497 1.00 98.31 354 ALA A O 1
ATOM 2697 N N . PHE A 1 355 ? 1.965 7.733 24.141 1.00 98.50 355 PHE A N 1
ATOM 2698 C CA . PHE A 1 355 ? 0.894 7.010 24.825 1.00 98.50 355 PHE A CA 1
ATOM 2699 C C . PHE A 1 355 ? 1.010 7.097 26.354 1.00 98.50 355 PHE A C 1
ATOM 2701 O O . PHE A 1 355 ? -0.011 7.252 27.015 1.00 98.50 355 PHE A O 1
ATOM 2708 N N . GLU A 1 356 ? 2.219 7.092 26.928 1.00 98.12 356 GLU A N 1
ATOM 2709 C CA . GLU A 1 356 ? 2.420 7.222 28.385 1.00 98.12 356 GLU A CA 1
ATOM 2710 C C . GLU A 1 356 ? 1.951 8.561 28.959 1.00 98.12 356 GLU A C 1
ATOM 2712 O O . GLU A 1 356 ? 1.563 8.631 30.122 1.00 98.12 356 GLU A O 1
ATOM 2717 N N . ARG A 1 357 ? 1.939 9.624 28.149 1.00 97.88 357 ARG A N 1
ATOM 2718 C CA . ARG A 1 357 ? 1.436 10.940 28.572 1.00 97.88 357 ARG A CA 1
ATOM 2719 C C . ARG A 1 357 ? -0.086 11.006 28.720 1.00 97.88 357 ARG A C 1
ATOM 2721 O O . ARG A 1 357 ? -0.593 11.991 29.250 1.00 97.88 357 ARG A O 1
ATOM 2728 N N . GLN A 1 358 ? -0.825 10.015 28.229 1.00 98.44 358 GLN A N 1
ATOM 2729 C CA . GLN A 1 358 ? -2.285 10.050 28.225 1.00 98.44 358 GLN A CA 1
ATOM 2730 C C . GLN A 1 358 ? -2.847 9.496 29.535 1.00 98.44 358 GLN A C 1
ATOM 2732 O O . GLN A 1 358 ? -2.566 8.364 29.921 1.00 98.44 358 GLN A O 1
ATOM 2737 N N . THR A 1 359 ? -3.721 10.254 30.195 1.00 98.19 359 THR A N 1
ATOM 2738 C CA . THR A 1 359 ? -4.297 9.869 31.498 1.00 98.19 359 THR A CA 1
ATOM 2739 C C . THR A 1 359 ? -5.234 8.661 31.426 1.00 98.19 359 THR A C 1
ATOM 2741 O O . THR A 1 359 ? -5.448 7.991 32.437 1.00 98.19 359 THR A O 1
ATOM 2744 N N . PHE A 1 360 ? -5.788 8.364 30.246 1.00 98.31 360 PHE A N 1
ATOM 2745 C CA . PHE A 1 360 ? -6.643 7.201 29.980 1.00 98.31 360 PHE A CA 1
ATOM 2746 C C . PHE A 1 360 ? -5.864 5.973 29.485 1.00 98.31 360 PHE A C 1
ATOM 2748 O O . PHE A 1 360 ? -6.480 4.955 29.183 1.00 98.31 360 PHE A O 1
ATOM 2755 N N . ILE A 1 361 ? -4.537 6.043 29.400 1.00 98.56 361 ILE A N 1
ATOM 2756 C CA . ILE A 1 361 ? -3.680 4.924 29.011 1.00 98.56 361 ILE A CA 1
ATOM 2757 C C . ILE A 1 361 ? -2.976 4.376 30.252 1.00 98.56 361 ILE A C 1
ATOM 2759 O O . ILE A 1 361 ? -2.636 5.109 31.178 1.00 98.56 361 ILE A O 1
ATOM 2763 N N . THR A 1 362 ? -2.777 3.063 30.318 1.00 98.62 362 THR A N 1
ATOM 2764 C CA . THR A 1 362 ? -2.014 2.431 31.398 1.00 98.62 362 THR A CA 1
ATOM 2765 C C . THR A 1 362 ? -1.070 1.396 30.818 1.00 98.62 362 THR A C 1
ATOM 2767 O O . THR A 1 362 ? -1.457 0.556 30.012 1.00 98.62 362 THR A O 1
ATOM 2770 N N . ARG A 1 363 ? 0.205 1.470 31.198 1.00 98.50 363 ARG A N 1
ATOM 2771 C CA . ARG A 1 363 ? 1.208 0.486 30.788 1.00 98.50 363 ARG A CA 1
ATOM 2772 C C . ARG A 1 363 ? 0.924 -0.845 31.478 1.00 98.50 363 ARG A C 1
ATOM 2774 O O . ARG A 1 363 ? 0.817 -0.878 32.699 1.00 98.50 363 ARG A O 1
ATOM 2781 N N . ILE A 1 364 ? 0.831 -1.920 30.697 1.00 98.38 364 ILE A N 1
ATOM 2782 C CA . ILE A 1 364 ? 0.644 -3.279 31.221 1.00 98.38 364 ILE A CA 1
ATOM 2783 C C . ILE A 1 364 ? 2.003 -3.960 31.371 1.00 98.38 364 ILE A C 1
ATOM 2785 O O . ILE A 1 364 ? 2.371 -4.386 32.461 1.00 98.38 364 ILE A O 1
ATOM 2789 N N . VAL A 1 365 ? 2.750 -4.080 30.271 1.00 98.06 365 VAL A N 1
ATOM 2790 C CA . VAL A 1 365 ? 3.978 -4.883 30.229 1.00 98.06 365 VAL A CA 1
ATOM 2791 C C . VAL A 1 365 ? 4.888 -4.455 29.075 1.00 98.06 365 VAL A C 1
ATOM 2793 O O . VAL A 1 365 ? 4.421 -4.008 28.023 1.00 98.06 365 VAL A O 1
ATOM 2796 N N . ASP A 1 366 ? 6.193 -4.641 29.269 1.00 96.81 366 ASP A N 1
ATOM 2797 C CA . ASP A 1 366 ? 7.202 -4.560 28.214 1.00 96.81 366 ASP A CA 1
ATOM 2798 C C . ASP A 1 366 ? 7.728 -5.958 27.901 1.00 96.81 366 ASP A C 1
ATOM 2800 O O . ASP A 1 366 ? 8.013 -6.742 28.807 1.00 96.81 366 ASP A O 1
ATOM 2804 N N . ARG A 1 367 ? 7.909 -6.256 26.615 1.00 95.19 367 ARG A N 1
ATOM 2805 C CA . ARG A 1 367 ? 8.582 -7.471 26.155 1.00 95.19 367 ARG A CA 1
ATOM 2806 C C . ARG A 1 367 ? 9.465 -7.132 24.966 1.00 95.19 367 ARG A C 1
ATOM 2808 O O . ARG A 1 367 ? 8.986 -6.675 23.926 1.00 95.19 367 ARG A O 1
ATOM 2815 N N . ASP A 1 368 ? 10.762 -7.357 25.131 1.00 92.06 368 ASP A N 1
ATOM 2816 C CA . ASP A 1 368 ? 11.795 -6.926 24.192 1.00 92.06 368 ASP A CA 1
ATOM 2817 C C . ASP A 1 368 ? 11.679 -5.417 23.907 1.00 92.06 368 ASP A C 1
ATOM 2819 O O . ASP A 1 368 ? 11.762 -4.585 24.809 1.00 92.06 368 ASP A O 1
ATOM 2823 N N . LYS A 1 369 ? 11.456 -5.043 22.647 1.00 94.44 369 LYS A N 1
ATOM 2824 C CA . LYS A 1 369 ? 11.223 -3.653 22.240 1.00 94.44 369 LYS A CA 1
ATOM 2825 C C . LYS A 1 369 ? 9.754 -3.245 22.255 1.00 94.44 369 LYS A C 1
ATOM 2827 O O . LYS A 1 369 ? 9.483 -2.062 22.062 1.00 94.44 369 LYS A O 1
ATOM 2832 N N . PHE A 1 370 ? 8.829 -4.181 22.433 1.00 96.94 370 PHE A N 1
ATOM 2833 C CA . PHE A 1 370 ? 7.399 -3.910 22.382 1.00 96.94 370 PHE A CA 1
ATOM 2834 C C . PHE A 1 370 ? 6.879 -3.519 23.763 1.00 96.94 370 PHE A C 1
ATOM 2836 O O . PHE A 1 370 ? 7.290 -4.078 24.780 1.00 96.94 370 PHE A O 1
ATOM 2843 N N . ARG A 1 371 ? 5.956 -2.562 23.788 1.00 98.12 371 ARG A N 1
ATOM 2844 C CA . ARG A 1 371 ? 5.230 -2.138 24.985 1.00 98.12 371 ARG A CA 1
ATOM 2845 C C . ARG A 1 371 ? 3.740 -2.275 24.730 1.00 98.12 371 ARG A C 1
ATOM 2847 O O . ARG A 1 371 ? 3.259 -1.798 23.703 1.00 98.12 371 ARG A O 1
ATOM 2854 N N . LEU A 1 372 ? 3.048 -2.929 25.658 1.00 98.56 372 LEU A N 1
ATOM 2855 C CA . LEU A 1 372 ? 1.598 -3.070 25.661 1.00 98.56 372 LEU A CA 1
ATOM 2856 C C . LEU A 1 372 ? 0.985 -2.099 26.665 1.00 98.56 372 LEU A C 1
ATOM 2858 O O . LEU A 1 372 ? 1.368 -2.057 27.838 1.00 98.56 372 LEU A O 1
ATOM 2862 N N . PHE A 1 373 ? -0.018 -1.375 26.196 1.00 98.75 373 PHE A N 1
ATOM 2863 C CA . PHE A 1 373 ? -0.857 -0.501 26.990 1.00 98.75 373 PHE A CA 1
ATOM 2864 C C . PHE A 1 373 ? -2.309 -0.977 26.974 1.00 98.75 373 PHE A C 1
ATOM 2866 O O . PHE A 1 373 ? -2.770 -1.501 25.960 1.00 98.75 373 PHE A O 1
ATOM 2873 N N . SER A 1 374 ? -3.033 -0.743 28.067 1.00 98.69 374 SER A N 1
ATOM 2874 C CA . SER A 1 374 ? -4.495 -0.757 28.100 1.00 98.69 374 SER A CA 1
ATOM 2875 C C . SER A 1 374 ? -5.051 0.653 27.938 1.00 98.69 374 SER A C 1
ATOM 2877 O O . SER A 1 374 ? -4.437 1.641 28.353 1.00 98.69 374 SER A O 1
ATOM 2879 N N . VAL A 1 375 ? -6.237 0.733 27.344 1.00 98.62 375 VAL A N 1
ATOM 2880 C CA . VAL A 1 375 ? -7.009 1.962 27.176 1.00 98.62 375 VAL A CA 1
ATOM 2881 C C . VAL A 1 375 ? -8.215 1.907 28.109 1.00 98.62 375 VAL A C 1
ATOM 2883 O O . VAL A 1 375 ? -8.964 0.938 28.134 1.00 98.62 375 VAL A O 1
ATOM 2886 N N . ARG A 1 376 ? -8.416 2.955 28.907 1.00 98.25 376 ARG A N 1
ATOM 2887 C CA . ARG A 1 376 ? -9.487 3.018 29.901 1.00 98.25 376 ARG A CA 1
ATOM 2888 C C . ARG A 1 376 ? -10.760 3.606 29.299 1.00 98.25 376 ARG A C 1
ATOM 2890 O O . ARG A 1 376 ? -10.976 4.817 29.353 1.00 98.25 376 ARG A O 1
ATOM 2897 N N . HIS A 1 377 ? -11.622 2.751 28.765 1.00 97.00 377 HIS A N 1
ATOM 2898 C CA . HIS A 1 377 ? -13.012 3.084 28.448 1.00 97.00 377 HIS A CA 1
ATOM 2899 C C . HIS A 1 377 ? -13.895 1.831 28.478 1.00 97.00 377 HIS A C 1
ATOM 2901 O O . HIS A 1 377 ? -13.404 0.713 28.583 1.00 97.00 377 HIS A O 1
ATOM 2907 N N . SER A 1 378 ? -15.213 2.019 28.393 1.00 96.06 378 SER A N 1
ATOM 2908 C CA . SER A 1 378 ? -16.136 0.902 28.185 1.00 96.06 378 SER A CA 1
ATOM 2909 C C . SER A 1 378 ? -15.950 0.355 26.772 1.00 96.06 378 SER A C 1
ATOM 2911 O O . SER A 1 378 ? -16.009 1.119 25.804 1.00 96.06 378 SER A O 1
ATOM 2913 N N . HIS A 1 379 ? -15.673 -0.941 26.661 1.00 97.62 379 HIS A N 1
ATOM 2914 C CA . HIS A 1 379 ? -15.517 -1.611 25.379 1.00 97.62 379 HIS A CA 1
ATOM 2915 C C . HIS A 1 379 ? -16.887 -1.881 24.755 1.00 97.62 379 HIS A C 1
ATOM 2917 O O . HIS A 1 379 ? -17.760 -2.470 25.392 1.00 97.62 379 HIS A O 1
ATOM 2923 N N . ASN A 1 380 ? -17.082 -1.422 23.523 1.00 96.75 380 ASN A N 1
ATOM 2924 C CA . ASN A 1 380 ? -18.341 -1.561 22.807 1.00 96.75 380 ASN A CA 1
ATOM 2925 C C . ASN A 1 380 ? -18.122 -1.453 21.292 1.00 96.75 380 ASN A C 1
ATOM 2927 O O . ASN A 1 380 ? -17.554 -0.476 20.808 1.00 96.75 380 ASN A O 1
ATOM 2931 N N . PHE A 1 381 ? -18.632 -2.424 20.533 1.00 98.25 381 PHE A N 1
ATOM 2932 C CA . PHE A 1 381 ? -18.596 -2.404 19.070 1.00 98.25 381 PHE A CA 1
ATOM 2933 C C . PHE A 1 381 ? -19.778 -1.657 18.432 1.00 98.25 381 PHE A C 1
ATOM 2935 O O . PHE A 1 381 ? -19.826 -1.546 17.210 1.00 98.25 381 PHE A O 1
ATOM 2942 N N . PHE A 1 382 ? -20.718 -1.122 19.212 1.00 98.50 382 PHE A N 1
ATOM 2943 C CA . PHE A 1 382 ? -21.857 -0.347 18.721 1.00 98.50 382 PHE A CA 1
ATOM 2944 C C . PHE A 1 382 ? -21.602 1.158 18.875 1.00 98.50 382 PHE A C 1
ATOM 2946 O O . PHE A 1 382 ? -21.567 1.688 19.983 1.00 98.50 382 PHE A O 1
ATOM 2953 N N . LEU A 1 383 ? -21.485 1.863 17.747 1.00 98.19 383 LEU A N 1
ATOM 2954 C CA . LEU A 1 383 ? -21.484 3.331 17.692 1.00 98.19 383 LEU A CA 1
ATOM 2955 C C . LEU A 1 383 ? -22.891 3.903 17.910 1.00 98.19 383 LEU A C 1
ATOM 2957 O O . LEU A 1 383 ? -23.057 5.019 18.397 1.00 98.19 383 LEU A O 1
ATOM 2961 N N . ARG A 1 384 ? -23.913 3.130 17.530 1.00 98.50 384 ARG A N 1
ATOM 2962 C CA . ARG A 1 384 ? -25.327 3.414 17.780 1.00 98.50 384 ARG A CA 1
ATOM 2963 C C . ARG A 1 384 ? -26.071 2.103 18.001 1.00 98.50 384 ARG A C 1
ATOM 2965 O O . ARG A 1 384 ? -25.873 1.155 17.244 1.00 98.50 384 ARG A O 1
ATOM 2972 N N . GLY A 1 385 ? -26.970 2.091 18.982 1.00 97.69 385 GLY A N 1
ATOM 2973 C CA . GLY A 1 385 ? -27.687 0.887 19.402 1.00 97.69 385 GLY A CA 1
ATOM 2974 C C . GLY A 1 385 ? -26.919 0.112 20.473 1.00 97.69 385 GLY A C 1
ATOM 2975 O O . GLY A 1 385 ? -26.042 0.663 21.137 1.00 97.69 385 GLY A O 1
ATOM 2976 N N . SER A 1 386 ? -27.279 -1.153 20.653 1.00 98.06 386 SER A N 1
ATOM 2977 C CA . SER A 1 386 ? -26.708 -2.056 21.654 1.00 98.06 386 SER A CA 1
ATOM 2978 C C . SER A 1 386 ? -26.876 -3.507 21.206 1.00 98.06 386 SER A C 1
ATOM 2980 O O . SER A 1 386 ? -27.698 -3.783 20.334 1.00 98.06 386 SER A O 1
ATOM 2982 N N . GLY A 1 387 ? -26.128 -4.416 21.823 1.00 97.56 387 GLY A N 1
ATOM 2983 C CA . GLY A 1 387 ? -26.246 -5.854 21.610 1.00 97.56 387 GLY A CA 1
ATOM 2984 C C . GLY A 1 387 ? -24.954 -6.574 21.972 1.00 97.56 387 GLY A C 1
ATOM 2985 O O . GLY A 1 387 ? -24.024 -5.977 22.520 1.00 97.56 387 GLY A O 1
ATOM 2986 N N . THR A 1 388 ? -24.889 -7.850 21.621 1.00 97.88 388 THR A N 1
ATOM 2987 C CA . THR A 1 388 ? -23.667 -8.654 21.665 1.00 97.88 388 THR A CA 1
ATOM 2988 C C . THR A 1 388 ? -23.160 -8.879 20.244 1.00 97.88 388 THR A C 1
ATOM 2990 O O . THR A 1 388 ? -23.944 -8.966 19.297 1.00 97.88 388 THR A O 1
ATOM 2993 N N . LEU A 1 389 ? -21.837 -8.906 20.076 1.00 98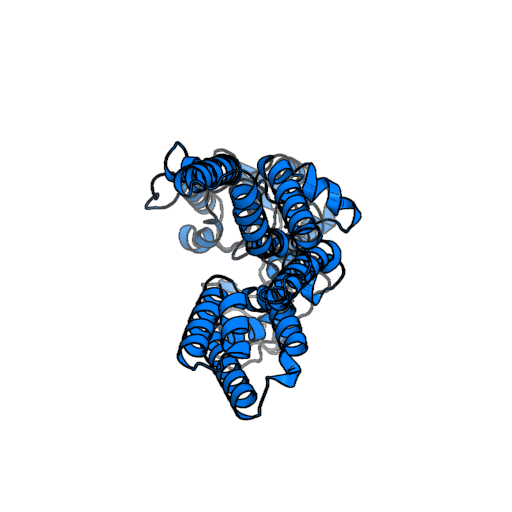.06 389 LEU A N 1
ATOM 2994 C CA . LEU A 1 389 ? -21.194 -9.088 18.779 1.00 98.06 389 LEU A CA 1
ATOM 2995 C C . LEU A 1 389 ? -20.052 -10.094 18.905 1.00 98.06 389 LEU A C 1
ATOM 2997 O O . LEU A 1 389 ? -19.165 -9.935 19.740 1.00 98.06 389 LEU A O 1
ATOM 3001 N N . GLU A 1 390 ? -20.071 -11.101 18.039 1.00 97.06 390 GLU A N 1
ATOM 3002 C CA . GLU A 1 390 ? -18.986 -12.056 17.833 1.00 97.06 390 GLU A CA 1
ATOM 3003 C C . GLU A 1 390 ? -18.489 -11.931 16.391 1.00 97.06 390 GLU A C 1
ATOM 3005 O O . GLU A 1 390 ? -19.280 -12.017 15.451 1.00 97.06 390 GLU A O 1
ATOM 3010 N N . ALA A 1 391 ? -17.185 -11.749 16.201 1.00 95.69 391 ALA A N 1
ATOM 3011 C CA . ALA A 1 391 ? -16.578 -11.660 14.878 1.00 95.69 391 ALA A CA 1
ATOM 3012 C C . ALA A 1 391 ? -15.651 -12.850 14.603 1.00 95.69 391 ALA A C 1
ATOM 3014 O O . ALA A 1 391 ? -14.836 -13.241 15.442 1.00 95.69 391 ALA A O 1
ATOM 3015 N N . THR A 1 392 ? -15.748 -13.395 13.393 1.00 91.81 392 THR A N 1
ATOM 3016 C CA . THR A 1 392 ? -14.753 -14.277 12.774 1.00 91.81 392 THR A CA 1
ATOM 3017 C C . THR A 1 392 ? -14.205 -13.606 11.511 1.00 91.81 392 THR A C 1
ATOM 3019 O O . THR A 1 392 ? -14.524 -12.459 11.202 1.00 91.81 392 THR A O 1
ATOM 3022 N N . SER A 1 393 ? -13.359 -14.307 10.753 1.00 85.62 393 SER A N 1
ATOM 3023 C CA . SER A 1 393 ? -12.776 -13.777 9.513 1.00 85.62 393 SER A CA 1
ATOM 3024 C C . SER A 1 393 ? -13.807 -13.457 8.419 1.00 85.62 393 SER A C 1
ATOM 3026 O O . SER A 1 393 ? -13.518 -12.657 7.534 1.00 85.62 393 SER A O 1
ATOM 3028 N N . ASP A 1 394 ? -14.979 -14.090 8.451 1.00 90.12 394 ASP A N 1
ATOM 3029 C CA . ASP A 1 394 ? -15.990 -14.058 7.389 1.00 90.12 394 ASP A CA 1
ATOM 3030 C C . ASP A 1 394 ? -17.429 -13.833 7.889 1.00 90.12 394 ASP A C 1
ATOM 3032 O O . ASP A 1 394 ? -18.358 -13.763 7.077 1.00 90.12 394 ASP A O 1
ATOM 3036 N N . LEU A 1 395 ? -17.618 -13.692 9.204 1.00 95.69 395 LEU A N 1
ATOM 3037 C CA . LEU A 1 395 ? -18.920 -13.547 9.846 1.00 95.69 395 LEU A CA 1
ATOM 3038 C C . LEU A 1 395 ? -18.860 -12.533 10.993 1.00 95.69 395 LEU A C 1
ATOM 3040 O O . LEU A 1 395 ? -18.007 -12.626 11.872 1.00 95.69 395 LEU A O 1
ATOM 3044 N N . LEU A 1 396 ? -19.828 -11.621 11.025 1.00 98.06 396 LEU A N 1
ATOM 3045 C CA . LEU A 1 396 ? -20.215 -10.893 12.231 1.00 98.06 396 LEU A CA 1
ATOM 3046 C C . LEU A 1 396 ? -21.559 -11.448 12.691 1.00 98.06 396 LEU A C 1
ATOM 3048 O O . LEU A 1 396 ? -22.545 -11.353 11.961 1.00 98.06 396 LEU A O 1
ATOM 3052 N N . ARG A 1 397 ? -21.602 -12.021 13.888 1.00 98.44 397 ARG A N 1
ATOM 3053 C CA . ARG A 1 397 ? -22.825 -12.503 14.523 1.00 98.44 397 ARG A CA 1
ATOM 3054 C C . ARG A 1 397 ? -23.252 -11.520 15.593 1.00 98.44 397 ARG A C 1
ATOM 3056 O O . ARG A 1 397 ? -22.501 -11.248 16.524 1.00 98.44 397 ARG A O 1
ATOM 3063 N N . LEU A 1 398 ? -24.466 -11.013 15.459 1.00 98.44 398 LEU A N 1
ATOM 3064 C CA . LEU A 1 398 ? -25.056 -10.047 16.363 1.00 98.44 398 LEU A CA 1
ATOM 3065 C C . LEU A 1 398 ? -26.267 -10.654 17.059 1.00 98.44 398 LEU A C 1
ATOM 3067 O O . LEU A 1 398 ? -27.089 -11.302 16.410 1.00 98.44 398 LEU A O 1
ATOM 3071 N N . ARG A 1 399 ? -26.396 -10.418 18.364 1.00 98.44 399 ARG A N 1
ATOM 3072 C CA . ARG A 1 399 ? -27.557 -10.841 19.159 1.00 98.44 399 ARG A CA 1
ATOM 3073 C C . ARG A 1 399 ? -27.981 -9.740 20.121 1.00 98.44 399 ARG A C 1
ATOM 3075 O O . ARG A 1 399 ? -27.289 -8.729 20.268 1.00 98.44 399 ARG A O 1
ATOM 3082 N N . ASP A 1 400 ? -29.126 -9.948 20.7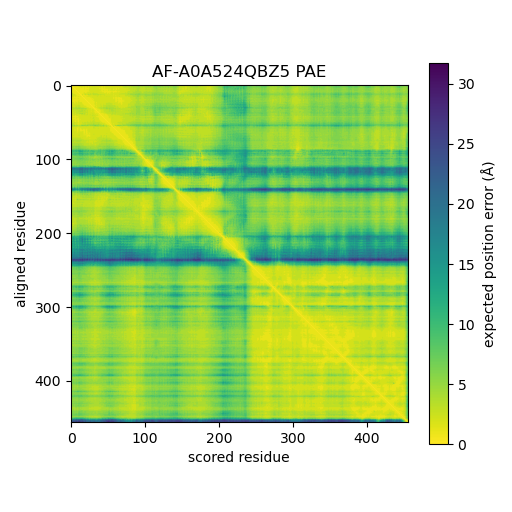64 1.00 98.19 400 ASP A N 1
ATOM 3083 C CA . ASP A 1 400 ? -29.719 -9.021 21.736 1.00 98.19 400 ASP A CA 1
ATOM 3084 C C . ASP A 1 400 ? -29.913 -7.610 21.156 1.00 98.19 400 ASP A C 1
ATOM 3086 O O . ASP A 1 400 ? -29.751 -6.590 21.833 1.00 98.19 400 ASP A O 1
ATOM 3090 N N . LEU A 1 401 ? -30.222 -7.554 19.859 1.00 98.38 401 LEU A N 1
ATOM 3091 C CA . LEU A 1 401 ? -30.366 -6.311 19.124 1.00 98.38 401 LEU A CA 1
ATOM 3092 C C . LEU A 1 401 ? -31.718 -5.638 19.421 1.00 98.38 401 LEU A C 1
ATOM 3094 O O . LEU A 1 401 ? -32.743 -6.312 19.577 1.00 98.38 401 LEU A O 1
ATOM 3098 N N . PRO A 1 402 ? -31.771 -4.295 19.447 1.00 98.06 402 PRO A N 1
ATOM 3099 C CA . PRO A 1 402 ? -33.008 -3.558 19.657 1.00 98.06 402 PRO A CA 1
ATOM 3100 C C . PRO A 1 402 ? -33.909 -3.647 18.416 1.00 98.06 402 PRO A C 1
ATOM 3102 O O . PRO A 1 402 ? -33.741 -2.887 17.459 1.00 98.06 402 PRO A O 1
ATOM 3105 N N . VAL A 1 403 ? -34.883 -4.560 18.453 1.00 98.00 403 VAL A N 1
ATOM 3106 C CA . VAL A 1 403 ? -35.780 -4.867 17.327 1.00 98.00 403 VAL A CA 1
ATOM 3107 C C . VAL A 1 403 ? -36.405 -3.604 16.726 1.00 98.00 403 VAL A C 1
ATOM 3109 O O . VAL A 1 403 ? -36.947 -2.751 17.434 1.00 98.00 403 VAL A O 1
ATOM 3112 N N . GLY A 1 404 ? -36.331 -3.482 15.399 1.00 97.50 404 GLY A N 1
ATOM 3113 C CA . GLY A 1 404 ? -36.911 -2.367 14.648 1.00 97.50 404 GLY A CA 1
ATOM 3114 C C . GLY A 1 404 ? -36.158 -1.038 14.790 1.00 97.50 404 GLY A C 1
ATOM 3115 O O . GLY A 1 404 ? -36.663 -0.000 14.363 1.00 97.50 404 GLY A O 1
ATOM 3116 N N . LYS A 1 405 ? -34.965 -1.023 15.400 1.00 98.25 405 LYS A N 1
ATOM 3117 C CA . LYS A 1 405 ? -34.101 0.166 15.487 1.00 98.25 405 LYS A CA 1
ATOM 3118 C C . LYS A 1 405 ? -32.947 0.093 14.487 1.00 98.25 405 LYS A C 1
ATOM 3120 O O . LYS A 1 405 ? -32.705 -0.925 13.846 1.00 98.25 405 LYS A O 1
ATOM 3125 N N . THR A 1 406 ? -32.234 1.207 14.353 1.00 98.50 406 THR A N 1
ATOM 3126 C CA . THR A 1 406 ? -30.971 1.288 13.611 1.00 98.50 406 THR A CA 1
ATOM 3127 C C . THR A 1 406 ? -29.806 0.959 14.528 1.00 98.50 406 THR A C 1
ATOM 3129 O O . THR A 1 406 ? -29.690 1.548 15.608 1.00 98.50 406 THR A O 1
ATOM 3132 N N . VAL A 1 407 ? -28.896 0.119 14.043 1.00 98.62 407 VAL A N 1
ATOM 3133 C CA . VAL A 1 407 ? -27.585 -0.096 14.658 1.00 98.62 407 VAL A CA 1
ATOM 3134 C C . VAL A 1 407 ? -26.478 0.384 13.730 1.00 98.62 407 VAL A C 1
ATOM 3136 O O . VAL A 1 407 ? -26.579 0.282 12.505 1.00 98.62 407 VAL A O 1
ATOM 3139 N N . VAL A 1 408 ? -25.418 0.929 14.322 1.00 98.69 408 VAL A N 1
ATOM 3140 C CA . VAL A 1 408 ? -24.181 1.278 13.615 1.00 98.69 408 VAL A CA 1
ATOM 3141 C C . VAL A 1 408 ? -23.039 0.597 14.341 1.00 98.69 408 VAL A C 1
ATOM 3143 O O . VAL A 1 408 ? -22.846 0.825 15.536 1.00 98.69 408 VAL A O 1
ATOM 3146 N N . LEU A 1 409 ? -22.297 -0.237 13.626 1.00 98.69 409 LEU A N 1
ATOM 3147 C CA . LEU A 1 409 ? -21.198 -1.013 14.180 1.00 98.69 409 LEU A CA 1
ATOM 3148 C C . LEU A 1 409 ? -19.880 -0.294 13.926 1.00 98.69 409 LEU A C 1
ATOM 3150 O O . LEU A 1 409 ? -19.663 0.257 12.854 1.00 98.69 409 LEU A O 1
ATOM 3154 N N . SER A 1 410 ? -18.956 -0.389 14.869 1.00 97.88 410 SER A N 1
ATOM 3155 C CA . SER A 1 410 ? -17.560 0.028 14.748 1.00 97.88 410 SER A CA 1
ATOM 3156 C C . SER A 1 410 ? -16.775 -0.909 13.806 1.00 97.88 410 SER A C 1
ATOM 3158 O O . SER A 1 410 ? -15.664 -1.314 14.104 1.00 97.88 410 SER A O 1
ATOM 3160 N N . TYR A 1 411 ? -17.350 -1.336 12.684 1.00 97.81 411 TYR A N 1
ATOM 3161 C CA . TYR A 1 411 ? -16.699 -2.138 11.644 1.00 97.81 411 TYR A CA 1
ATOM 3162 C C . TYR A 1 411 ? -16.817 -1.394 10.323 1.00 97.81 411 TYR A C 1
ATOM 3164 O O . TYR A 1 411 ? -17.839 -0.754 10.063 1.00 97.81 411 TYR A O 1
ATOM 3172 N N . HIS A 1 412 ? -15.782 -1.478 9.492 1.00 96.50 412 HIS A N 1
ATOM 3173 C CA . HIS A 1 412 ? -15.781 -0.808 8.199 1.00 96.50 412 HIS A CA 1
ATOM 3174 C C . HIS A 1 412 ? -16.799 -1.411 7.246 1.00 96.50 412 HIS A C 1
ATOM 3176 O O . HIS A 1 412 ? -16.932 -2.629 7.126 1.00 96.50 412 HIS A O 1
ATOM 3182 N N . TYR A 1 413 ? -17.520 -0.533 6.557 1.00 96.81 413 TYR A N 1
ATOM 3183 C CA . TYR A 1 413 ? -18.434 -0.947 5.507 1.00 96.81 413 TYR A CA 1
ATOM 3184 C C . TYR A 1 413 ? -17.666 -1.469 4.290 1.00 96.81 413 TYR A C 1
ATOM 3186 O O . TYR A 1 413 ? -16.696 -0.862 3.841 1.00 96.81 413 TYR A O 1
ATOM 3194 N N . PHE A 1 414 ? -18.175 -2.549 3.703 1.00 94.19 414 PHE A N 1
ATOM 3195 C CA . PHE A 1 414 ? -17.753 -3.046 2.403 1.00 94.19 414 PHE A CA 1
ATOM 3196 C C . PHE A 1 414 ? -18.991 -3.390 1.569 1.00 94.19 414 PHE A C 1
ATOM 3198 O O . PHE A 1 414 ? -19.969 -3.939 2.077 1.00 94.19 414 PHE A O 1
ATOM 3205 N N . ASP A 1 415 ? -18.969 -3.049 0.283 1.00 93.00 415 ASP A N 1
ATOM 3206 C CA . ASP A 1 415 ? -20.135 -3.101 -0.609 1.00 93.00 415 ASP A CA 1
ATOM 3207 C C . ASP A 1 415 ? -20.653 -4.521 -0.883 1.00 93.00 415 ASP A C 1
ATOM 3209 O O . ASP A 1 415 ? -21.784 -4.699 -1.344 1.00 93.00 415 ASP A O 1
ATOM 3213 N N . ARG A 1 416 ? -19.857 -5.543 -0.557 1.00 92.94 416 ARG A N 1
ATOM 3214 C CA . ARG A 1 416 ? -20.223 -6.963 -0.643 1.00 92.94 416 ARG A CA 1
ATOM 3215 C C . ARG A 1 416 ? -20.754 -7.562 0.656 1.00 92.94 416 ARG A C 1
ATOM 3217 O O . ARG A 1 416 ? -21.095 -8.744 0.668 1.00 92.94 416 ARG A O 1
ATOM 3224 N N . LEU A 1 417 ? -20.852 -6.789 1.736 1.00 96.31 417 LEU A N 1
ATOM 3225 C CA . LEU A 1 417 ? -21.448 -7.273 2.980 1.00 96.31 417 LEU A CA 1
ATOM 3226 C C . LEU A 1 417 ? -22.952 -7.472 2.812 1.00 96.31 417 LEU A C 1
ATOM 3228 O O . LEU A 1 417 ? -23.658 -6.601 2.301 1.00 96.31 417 LEU A O 1
ATOM 3232 N N . ARG A 1 418 ? -23.459 -8.620 3.244 1.00 97.44 418 ARG A N 1
ATOM 3233 C CA . ARG A 1 418 ? -24.886 -8.947 3.238 1.00 97.44 418 ARG A CA 1
ATOM 3234 C C . ARG A 1 418 ? -25.272 -9.547 4.573 1.00 97.44 418 ARG A C 1
ATOM 3236 O O . ARG A 1 418 ? -24.468 -10.213 5.217 1.00 97.44 418 ARG A O 1
ATOM 3243 N N . THR A 1 419 ? -26.517 -9.341 4.957 1.00 97.88 419 THR A N 1
ATOM 3244 C CA . THR A 1 419 ? -27.136 -10.088 6.046 1.00 97.88 419 THR A CA 1
ATOM 3245 C C . THR A 1 419 ? -27.646 -11.426 5.515 1.00 97.88 419 THR A C 1
ATOM 3247 O O . THR A 1 419 ? -27.983 -11.548 4.334 1.00 97.88 419 THR A O 1
ATOM 3250 N N . ARG A 1 420 ? -27.714 -12.449 6.369 1.00 96.81 420 ARG A N 1
ATOM 3251 C CA . ARG A 1 420 ? -28.344 -13.732 6.000 1.00 96.81 420 ARG A CA 1
ATOM 3252 C C . ARG A 1 420 ? -29.871 -13.669 5.981 1.00 96.81 420 ARG A C 1
ATOM 3254 O O . ARG A 1 420 ? -30.502 -14.433 5.260 1.00 96.81 420 ARG A O 1
ATOM 3261 N N . THR A 1 421 ? -30.442 -12.769 6.767 1.00 94.38 421 THR A N 1
ATOM 3262 C CA . THR A 1 421 ? -31.884 -12.559 6.948 1.00 94.38 421 THR A CA 1
ATOM 3263 C C . THR A 1 421 ? -32.483 -11.581 5.930 1.00 94.38 421 THR A C 1
ATOM 3265 O O . THR A 1 421 ? -33.694 -11.580 5.733 1.00 94.38 421 THR A O 1
ATOM 3268 N N . GLY A 1 422 ? -31.649 -10.834 5.193 1.00 95.12 422 GLY A N 1
ATOM 3269 C CA . GLY A 1 422 ? -32.051 -10.034 4.031 1.00 95.12 422 GLY A CA 1
ATOM 3270 C C . GLY A 1 422 ? -32.127 -8.524 4.269 1.00 95.12 422 GLY A C 1
ATOM 3271 O O . GLY A 1 422 ? -32.348 -7.773 3.319 1.00 95.12 422 GLY A O 1
ATOM 3272 N N . GLU A 1 423 ? -31.905 -8.046 5.494 1.00 97.31 423 GLU A N 1
ATOM 3273 C CA . GLU A 1 423 ? -31.829 -6.621 5.809 1.00 97.31 423 GLU A CA 1
ATOM 3274 C C . GLU A 1 423 ? -30.664 -5.956 5.052 1.00 97.31 423 GLU A C 1
ATOM 3276 O O . GLU A 1 423 ? -29.545 -6.483 5.037 1.00 97.31 423 GLU A O 1
ATOM 3281 N N . PRO A 1 424 ? -30.871 -4.784 4.433 1.00 97.44 424 PRO A N 1
ATOM 3282 C CA . PRO A 1 424 ? -29.803 -4.088 3.729 1.00 97.44 424 PRO A CA 1
ATOM 3283 C C . PRO A 1 424 ? -28.665 -3.671 4.668 1.00 97.44 424 PRO A C 1
ATOM 3285 O O . PRO A 1 424 ? -28.884 -2.972 5.657 1.00 97.44 424 PRO A O 1
ATOM 3288 N N . VAL A 1 425 ? -27.431 -4.026 4.305 1.00 98.31 425 VAL A N 1
ATOM 3289 C CA . VAL A 1 425 ? -26.226 -3.455 4.917 1.00 98.31 425 VAL A CA 1
ATOM 3290 C C . VAL A 1 425 ? -25.891 -2.158 4.192 1.00 98.31 425 VAL A C 1
ATOM 3292 O O . VAL A 1 425 ? -25.728 -2.150 2.973 1.00 98.31 425 VAL A O 1
ATOM 3295 N N . GLN A 1 426 ? -25.787 -1.058 4.930 1.00 98.38 426 GLN A N 1
ATOM 3296 C CA . GLN A 1 426 ? -25.531 0.274 4.391 1.00 98.38 426 GLN A CA 1
ATOM 3297 C C . GLN A 1 426 ? -24.255 0.881 4.969 1.00 98.38 426 GLN A C 1
ATOM 3299 O O . GLN A 1 426 ? -23.784 0.508 6.045 1.00 98.38 426 GLN A O 1
ATOM 3304 N N . ARG A 1 427 ? -23.718 1.872 4.255 1.00 98.06 427 ARG A N 1
ATOM 3305 C CA . ARG A 1 427 ? -22.590 2.684 4.707 1.00 98.06 427 ARG A CA 1
ATOM 3306 C C . ARG A 1 427 ? -23.085 3.851 5.558 1.00 98.06 427 ARG A C 1
ATOM 3308 O O . ARG A 1 427 ? -23.779 4.731 5.053 1.00 98.06 427 ARG A O 1
ATOM 3315 N N . GLN A 1 428 ? -22.655 3.921 6.811 1.00 98.25 428 GLN A N 1
ATOM 3316 C CA . GLN A 1 428 ? -22.722 5.136 7.617 1.00 98.25 428 GLN A CA 1
ATOM 3317 C C . GLN A 1 428 ? -21.441 5.943 7.407 1.00 98.25 428 GLN A C 1
ATOM 3319 O O . GLN A 1 428 ? -20.372 5.557 7.872 1.00 98.25 428 GLN A O 1
ATOM 3324 N N . ALA A 1 429 ? -21.537 7.069 6.701 1.00 97.81 429 ALA A N 1
ATOM 3325 C CA . ALA A 1 429 ? -20.404 7.976 6.557 1.00 97.81 429 ALA A CA 1
ATOM 3326 C C . ALA A 1 429 ? -20.003 8.572 7.920 1.00 97.81 429 ALA A C 1
ATOM 3328 O O . ALA A 1 429 ? -20.873 8.911 8.728 1.00 97.81 429 ALA A O 1
ATOM 3329 N N . ASP A 1 430 ? -18.697 8.730 8.133 1.00 96.75 430 ASP A N 1
ATOM 3330 C CA . ASP A 1 430 ? -18.102 9.455 9.258 1.00 96.75 430 ASP A CA 1
ATOM 3331 C C . ASP A 1 430 ? -17.054 10.428 8.685 1.00 96.75 430 ASP A C 1
ATOM 3333 O O . ASP A 1 430 ? -16.257 10.032 7.835 1.00 96.75 430 ASP A O 1
ATOM 3337 N N . PRO A 1 431 ? -17.056 11.714 9.078 1.00 95.12 431 PRO A N 1
ATOM 3338 C CA . PRO A 1 431 ? -16.132 12.710 8.530 1.00 95.12 431 PRO A CA 1
ATOM 3339 C C . PRO A 1 431 ? -14.654 12.430 8.850 1.00 95.12 431 PRO A C 1
ATOM 3341 O O . PRO A 1 431 ? -13.773 12.970 8.184 1.00 95.12 431 PRO A O 1
ATOM 3344 N N . ASN A 1 432 ? -14.379 11.596 9.851 1.00 94.25 432 ASN A N 1
ATOM 3345 C CA . ASN A 1 432 ? -13.045 11.203 10.288 1.00 94.25 432 ASN A CA 1
ATOM 3346 C C . ASN A 1 432 ? -12.675 9.772 9.855 1.00 94.25 432 ASN A C 1
ATOM 3348 O O . ASN A 1 432 ? -11.655 9.252 10.311 1.00 94.25 432 ASN A O 1
ATOM 3352 N N . ASP A 1 433 ? -13.493 9.130 9.015 1.00 95.19 433 ASP A N 1
ATOM 3353 C CA . ASP A 1 433 ? -13.235 7.800 8.463 1.00 95.19 433 ASP A CA 1
ATOM 3354 C C . ASP A 1 433 ? -13.499 7.789 6.938 1.00 95.19 433 ASP A C 1
ATOM 3356 O O . ASP A 1 433 ? -14.635 7.989 6.491 1.00 95.19 433 ASP A O 1
ATOM 3360 N N . PRO A 1 434 ? -12.479 7.537 6.096 1.00 93.31 434 PRO A N 1
ATOM 3361 C CA . PRO A 1 434 ? -12.644 7.544 4.641 1.00 93.31 434 PRO A CA 1
ATOM 3362 C C . PRO A 1 434 ? -13.515 6.389 4.107 1.00 93.31 434 PRO A C 1
ATOM 3364 O O . PRO A 1 434 ? -13.997 6.457 2.970 1.00 93.31 434 PRO A O 1
ATOM 3367 N N . ILE A 1 435 ? -13.734 5.338 4.897 1.00 95.06 435 ILE A N 1
ATOM 3368 C CA . ILE A 1 435 ? -14.472 4.118 4.546 1.00 95.06 435 ILE A CA 1
ATOM 3369 C C . ILE A 1 435 ? -15.878 4.149 5.135 1.00 95.06 435 ILE A C 1
ATOM 3371 O O . ILE A 1 435 ? -16.825 3.785 4.445 1.00 95.06 435 ILE A O 1
ATOM 3375 N N . GLY A 1 436 ? -16.048 4.678 6.341 1.00 97.00 436 GLY A N 1
ATOM 3376 C CA . GLY A 1 436 ? -17.309 4.676 7.071 1.00 97.00 436 GLY A CA 1
ATOM 3377 C C . GLY A 1 436 ? -17.652 3.312 7.670 1.00 97.00 436 GLY A C 1
ATOM 3378 O O . GLY A 1 436 ? -16.954 2.314 7.493 1.00 97.00 436 GLY A O 1
ATOM 3379 N N . PHE A 1 437 ? -18.767 3.280 8.385 1.00 98.38 437 PHE A N 1
ATOM 3380 C CA . PHE A 1 437 ? -19.145 2.181 9.263 1.00 98.38 437 PHE A CA 1
ATOM 3381 C C . PHE A 1 437 ? -20.320 1.369 8.726 1.00 98.38 437 PHE A C 1
ATOM 3383 O O . PHE A 1 437 ? -21.131 1.864 7.941 1.00 98.38 437 PHE A O 1
ATOM 3390 N N . ILE A 1 438 ? -20.432 0.120 9.170 1.00 98.69 438 ILE A N 1
ATOM 3391 C CA . ILE A 1 438 ? -21.589 -0.732 8.896 1.00 98.69 438 ILE A CA 1
ATOM 3392 C C . ILE A 1 438 ? -22.818 -0.163 9.607 1.00 98.69 438 ILE A C 1
ATOM 3394 O O . ILE A 1 438 ? -22.816 0.023 10.823 1.00 98.69 438 ILE A O 1
ATOM 3398 N N . ARG A 1 439 ? -23.897 0.049 8.854 1.00 98.69 439 ARG A N 1
ATOM 3399 C CA . ARG A 1 439 ? -25.225 0.390 9.365 1.00 98.69 439 ARG A CA 1
ATOM 3400 C C . ARG A 1 439 ? -26.248 -0.628 8.895 1.00 98.69 439 ARG A C 1
ATOM 3402 O O . ARG A 1 439 ? -26.262 -0.994 7.723 1.00 98.69 439 ARG A O 1
ATOM 3409 N N . VAL A 1 440 ? -27.133 -1.020 9.804 1.00 98.62 440 VAL A N 1
ATOM 3410 C CA . VAL A 1 440 ? -28.310 -1.832 9.490 1.00 98.62 440 VAL A CA 1
ATOM 3411 C C . VAL A 1 440 ? -29.523 -1.178 10.143 1.00 98.62 440 VAL A C 1
ATOM 3413 O O . VAL A 1 440 ? -29.507 -0.864 11.335 1.00 98.62 440 VAL A O 1
ATOM 3416 N N . ASP A 1 441 ? -30.552 -0.921 9.343 1.00 98.50 441 ASP A N 1
ATOM 3417 C CA . ASP A 1 441 ? -31.822 -0.355 9.797 1.00 98.50 441 ASP A CA 1
ATOM 3418 C C . ASP A 1 441 ? -32.844 -1.469 10.044 1.00 98.50 441 ASP A C 1
ATOM 3420 O O . ASP A 1 441 ? -32.786 -2.516 9.403 1.00 98.50 441 ASP A O 1
ATOM 3424 N N . ASN A 1 442 ? -33.804 -1.215 10.939 1.00 97.56 442 ASN A N 1
ATOM 3425 C CA . ASN A 1 442 ? -34.887 -2.143 11.282 1.00 97.56 442 ASN A CA 1
ATOM 3426 C C . ASN A 1 442 ? -34.388 -3.547 11.657 1.00 97.56 442 ASN A C 1
ATOM 3428 O O . ASN A 1 442 ? -34.909 -4.543 11.161 1.00 97.56 442 ASN A O 1
ATOM 3432 N N . VAL A 1 443 ? -33.368 -3.623 12.516 1.00 98.19 443 VAL A N 1
ATOM 3433 C CA . VAL A 1 443 ? -32.735 -4.907 12.835 1.00 98.19 443 VAL A CA 1
ATOM 3434 C C . VAL A 1 443 ? -33.706 -5.899 13.494 1.00 98.19 443 VAL A C 1
ATOM 3436 O O . VAL A 1 443 ? -34.554 -5.479 14.291 1.00 98.19 443 VAL A O 1
ATOM 3439 N N . PRO A 1 444 ? -33.581 -7.208 13.210 1.00 98.00 444 PRO A N 1
ATOM 3440 C CA . PRO A 1 444 ? -34.172 -8.271 14.025 1.00 98.00 444 PRO A CA 1
ATOM 3441 C C . PRO A 1 444 ? -33.446 -8.383 15.377 1.00 98.00 444 PRO A C 1
ATOM 3443 O O . PRO A 1 444 ? -32.500 -7.645 15.636 1.00 98.00 444 PRO A O 1
ATOM 3446 N N . ALA A 1 445 ? -33.870 -9.310 16.242 1.00 98.00 445 ALA A N 1
ATOM 3447 C CA . ALA A 1 445 ? -33.198 -9.561 17.525 1.00 98.00 445 ALA A CA 1
ATOM 3448 C C . ALA A 1 445 ? -31.802 -10.198 17.357 1.00 98.00 445 ALA A C 1
ATOM 3450 O O . ALA A 1 445 ? -30.912 -9.961 18.174 1.00 98.00 445 ALA A O 1
ATOM 3451 N N . GLU A 1 446 ? -31.606 -10.976 16.288 1.00 98.38 446 GLU A N 1
ATOM 3452 C CA . GLU A 1 446 ? -30.345 -11.635 15.935 1.00 98.38 446 GLU A CA 1
ATOM 3453 C C . GLU A 1 446 ? -30.067 -11.480 14.438 1.00 98.38 446 GLU A C 1
ATOM 3455 O O . GLU A 1 446 ? -30.980 -11.594 13.622 1.00 98.38 446 GLU A O 1
ATOM 3460 N N . LEU A 1 447 ? -28.808 -11.231 14.076 1.00 97.94 447 LEU A N 1
ATOM 3461 C CA . LEU A 1 447 ? -28.396 -10.926 12.709 1.00 97.94 447 LEU A CA 1
ATOM 3462 C C . LEU A 1 447 ? -26.995 -11.475 12.423 1.00 97.94 447 LEU A C 1
ATOM 3464 O O . LEU A 1 447 ? -26.056 -11.195 13.161 1.00 97.94 447 LEU A O 1
ATOM 3468 N N . ASP A 1 448 ? -26.830 -12.183 11.307 1.00 98.38 448 ASP A N 1
ATOM 3469 C CA . ASP A 1 448 ? -25.521 -12.593 10.784 1.00 98.38 448 ASP A CA 1
ATOM 3470 C C . ASP A 1 448 ? -25.171 -11.720 9.564 1.00 98.38 448 ASP A C 1
ATOM 3472 O O . ASP A 1 448 ? -25.921 -11.711 8.582 1.00 98.38 448 ASP A O 1
ATOM 3476 N N . ILE A 1 449 ? -24.026 -11.031 9.589 1.00 98.19 449 ILE A N 1
ATOM 3477 C CA . ILE A 1 449 ? -23.460 -10.281 8.454 1.00 98.19 449 ILE A CA 1
ATOM 3478 C C . ILE A 1 449 ? -22.267 -11.054 7.891 1.00 98.19 449 ILE A C 1
ATOM 3480 O O . ILE A 1 449 ? -21.335 -11.387 8.618 1.00 98.19 449 ILE A O 1
ATOM 3484 N N . VAL A 1 450 ? -22.271 -11.308 6.585 1.00 97.00 450 VAL A N 1
ATOM 3485 C CA . VAL A 1 450 ? -21.234 -12.060 5.864 1.00 97.00 450 VAL A CA 1
ATOM 3486 C C . VAL A 1 450 ? -20.754 -11.292 4.636 1.00 97.00 450 VAL A C 1
ATOM 3488 O O . VAL A 1 450 ? -21.484 -10.476 4.073 1.00 97.00 450 VAL A O 1
ATOM 3491 N N . SER A 1 451 ? -19.534 -11.569 4.179 1.00 93.25 451 SER A N 1
ATOM 3492 C CA . SER A 1 451 ? -19.035 -11.054 2.897 1.00 93.25 451 SER A CA 1
ATOM 3493 C C . SER A 1 451 ? -19.438 -11.989 1.755 1.00 93.25 451 SER A C 1
ATOM 3495 O O . SER A 1 451 ? -19.122 -13.179 1.780 1.00 93.25 451 SER A O 1
ATOM 3497 N N . VAL A 1 452 ? -20.146 -11.474 0.747 1.00 89.44 452 VAL A N 1
ATOM 3498 C CA . VAL A 1 452 ? -20.648 -12.280 -0.374 1.00 89.44 452 VAL A CA 1
ATOM 3499 C C . VAL A 1 452 ? -19.764 -12.097 -1.601 1.00 89.44 452 VAL A C 1
ATOM 3501 O O . VAL A 1 452 ? -19.698 -11.033 -2.210 1.00 89.44 452 VAL A O 1
ATOM 3504 N N . GLY A 1 453 ? -19.099 -13.180 -1.987 1.00 74.50 453 GLY A N 1
ATOM 3505 C CA . GLY A 1 453 ? -18.248 -13.252 -3.167 1.00 74.50 453 GLY A CA 1
ATOM 3506 C C . GLY A 1 453 ? -16.939 -13.938 -2.820 1.00 74.50 453 GLY A C 1
ATOM 3507 O O . GLY A 1 453 ? -16.172 -13.432 -2.004 1.00 74.50 453 GLY A O 1
ATOM 3508 N N . ARG A 1 454 ? -16.663 -15.083 -3.458 1.00 49.50 454 ARG A N 1
ATOM 3509 C CA . ARG A 1 454 ? -15.295 -15.607 -3.483 1.00 49.50 454 ARG A CA 1
ATOM 3510 C C . ARG A 1 454 ? -14.418 -14.492 -4.049 1.00 49.50 454 ARG A C 1
ATOM 3512 O O . ARG A 1 454 ? -14.747 -13.948 -5.106 1.00 49.50 454 ARG A O 1
ATOM 3519 N N . MET A 1 455 ? -13.339 -14.129 -3.355 1.00 46.59 455 MET A N 1
ATOM 3520 C CA . MET A 1 455 ? -12.220 -13.535 -4.083 1.00 46.59 455 MET A CA 1
ATOM 3521 C C . MET A 1 455 ? -11.869 -14.558 -5.178 1.00 46.59 455 MET A C 1
ATOM 3523 O O . MET A 1 455 ? -11.697 -15.728 -4.824 1.00 46.59 455 MET A O 1
ATOM 3527 N N . PRO A 1 456 ? -11.946 -14.190 -6.469 1.00 39.41 456 PRO A N 1
ATOM 3528 C CA . PRO A 1 456 ? -11.662 -15.119 -7.557 1.00 39.41 456 PRO A CA 1
ATOM 3529 C C . PRO A 1 456 ? -10.255 -15.709 -7.460 1.00 39.41 456 PRO A C 1
ATOM 3531 O O . PRO A 1 456 ? -9.357 -15.013 -6.929 1.00 39.41 456 PRO A O 1
#

Radius of gyration: 27.75 Å; Cα contacts (8 Å, |Δi|>4): 690; chains: 1; bounding box: 79×43×75 Å

Nearest PDB structures (foldseek):
  1jx6-assembly1_A  TM=3.583E-01  e=6.534E+00  Vibrio harveyi

pLDDT: mean 88.46, std 11.59, range [39.41, 98.81]

Solvent-accessible surface area (backbone atoms only — not comparable to full-atom values): 24548 Å² total; per-residue (Å²): 110,45,70,58,32,47,53,50,25,60,74,68,68,45,63,72,38,47,54,51,24,47,54,48,47,48,52,39,39,74,76,33,85,61,35,58,73,74,43,47,59,28,48,53,46,42,49,63,78,40,47,94,61,58,46,72,70,55,49,52,51,49,51,51,47,50,49,52,54,50,62,71,44,41,78,60,48,51,58,54,60,75,44,50,87,44,47,35,82,80,38,65,26,44,63,42,45,51,47,82,30,67,85,32,49,59,44,41,33,57,58,16,60,47,78,80,68,71,44,64,62,42,15,60,50,50,48,50,47,50,51,41,23,50,49,24,52,61,77,60,54,71,56,77,91,52,46,67,63,52,52,20,28,50,52,29,18,51,52,25,44,47,36,13,30,50,17,68,81,36,76,88,37,20,71,68,24,22,38,70,33,39,67,54,18,54,58,37,35,46,67,41,29,52,54,30,51,58,50,56,39,51,73,77,39,86,51,66,64,62,40,50,51,50,51,51,50,51,46,45,63,65,41,38,65,61,42,43,64,50,42,31,42,69,77,48,98,60,63,67,71,87,70,84,72,81,42,68,53,49,52,52,49,31,50,53,45,53,76,75,55,66,79,70,32,23,33,37,39,52,51,45,38,80,94,63,62,13,74,46,64,68,38,70,57,70,63,49,40,39,76,71,39,72,41,53,64,40,66,44,86,53,73,62,50,54,34,46,67,45,39,67,16,35,43,86,48,18,46,33,92,44,43,56,73,75,50,52,71,66,61,52,49,52,53,34,54,59,57,18,37,38,30,39,39,35,57,53,67,70,39,50,57,38,50,69,72,34,92,51,44,44,82,73,50,75,56,94,68,38,37,38,29,40,41,73,67,88,67,46,58,48,79,37,66,59,60,48,78,49,76,61,99,63,38,38,41,34,33,72,29,58,64,67,34,60,37,27,36,51,43,73,40,56,96,47,45,37,38,80,88,65,56,66,62,41,72,40,82,42,100,92,40,96,70,18,22,31,25,36,60,58,32,55,47,59,50,47,38,32,69,63,68,80,82,128

Sequence (456 aa):
MAVALFSRFLRFGRMGTLTALILCAQLLTLVHVLGPALTIAPFLVLILLYRRLLKGQKLVALCVAAGVLVCVNLSWAIPQLGFSDHIATGGVSSRMLQAGGMGNLLPVLFQGADPYGIGPHSAVLSPALTAIAILTMVLLGWQSRYRKSAVACLIGASALFLLTFSGQFFTAVRESQPVRYFPAGLAFLLPLVSLGLTRGLAQLTRSVWLRTAIIAVLLGIAYGPLLAPAIDRAVGSRVKPFRMGLPQEIKSVGELVRLHTDKSARILIEDSGGQTKHQYGGTHATAMLPQLADREYMMGPAPYVPIKENELVLIECSIGRKRVDRMESGELSDYLKRYNIGWVIVWSQLCKDAFERQTFITRIVDRDKFRLFSVRHSHNFFLRGSGTLEATSDLLRLRDLPVGKTVVLSYHYFDRLRTRTGEPVQRQADPNDPIGFIRVDNVPAELDIVSVGRMP

Foldseek 3Di:
DLLVLLLVCLVPVDVVSLVVNLVVLLVQCVVDVCSCVLCVQLNVLSCVVSVVSDDPVSVVSVVVSVVVSCVVCCLPVVVVVVCVLQFAFPWPLLVQLACQAPVSLLCVQAQVPDSQPLDRLNNPQNVVLVVLLVVLCVVVVPPPPCNSSSVSLLSSLVVLVCCRRVVSVPRVSSSVSSNVSNVSSSVSSVVSNVSSLLVVVVVVDVDPVVSVVVVVVVCCVNCVSVCVVVCCCVPNDNPPPPDPDFAPQLVQVLVVPLVPHDALAEEAEAFDDDVRCGPRRNDRCPCVSCVSNVYHYQDDPHASNRGLSNCQHRYPCDRTPGHLLPDDLVRVLCSCQLLLHFKYKYQDPSNVVSQVPHPQKAWDDDDDRITMIGGDDRRDQWPDFDFDWDDDPFKIKTAQTDAQAKTWGSAFDDPQKAKPVGFDWDFDDDPSGSRGTTMTGRDDRIIMIGGDDDPD

Secondary structure (DSSP, 8-state):
-HHHHHHHHHHH--HHHHHHHHHHHHHHHHH-TTHHHHHHHHHHHHHHHTGGG--HHHHHHHHHHHHHHHHHHHHHHHHHHHTGGGB-SSSHHHHTT----GGGHHIIIII---TT--TTTHHHHHHHHHHHHHHHHHHSTT-TTTHHHHHHHHHHHHHHHHHHHHGGGSHHHHTT-GGGHHHHHHHHHHHHHHHHHHHHHHHH-S-HHHHHHHHHHHHHHHHHHHHHHHHHHHHSS-------S--HHHHHHHHHHHHH--TTSEEEE-B--TTTT-TBTTB-GGGGHHHHHT--EE--SSTT--BGGGGGSEETTEETTEEGGGS-HHHHHHHHHHTTEEEEEE-SHHHHHHHHT-TTEEEEEEETTEEEEEE-S---SEEES--EEEE-SSEEEEES--TTS-EEEEEE--TTEEESS-PPEEEEEETTEEEEEEEESS--SSEEEEE-S---